Protein 1WU2 (pdb70)

Nearest PDB structures (foldseek):
  1wu2-assembly1_A  TM=1.003E+00  e=1.053E-83  Pyrococcus horikoshii
  1wu2-assembly1_B  TM=9.122E-01  e=2.404E-72  Pyrococcus horikoshii
  6etd-assembly1_A-2  TM=7.609E-01  e=7.706E-34  Arabidopsis thaliana
  4tk1-assembly1_B  TM=7.282E-01  e=9.769E-34  Rattus norvegicus
  8bve-assembly1_B  TM=5.940E-01  e=7.060E-31  Corynebacterium glutamicum ATCC 13032

Solvent-accessible surface area: 34703 Å² total

Organism: Pyrococcus horikoshii (strain ATCC 700860 / DSM 12428 / JCM 9974 / NBRC 100139 / OT-3) (NCBI:txid70601)

Sequence (750 aa):
KLVPYREALKLLLDDINEIEDTEKVPLREAVGRVLAEDIVTEFDIPPFDRAAVDGYAIRAEDTFQAREYNPIELTVIEEVPAGNVAKEEVTTGKAIKVLTGTRIPKGANAVIQEVKREGDKIYVLRPVAPGQNIAFTGEDVKKGEVVLRKGTILRPQDVALKALGIKKVPVKVKPKVGIIITGSELIEEPSEEGFKEGKIVETNSILQGLVEKFFGEPILYGVLPDDESIIKETLEKAKNECDIVLITDYAHKFVNLLFHGTTIKPGRPFGYGEKVFISGYPVSVFAQFNLFVKHALAKVGAQNYEVKVKAILQDDIPSQLGRYEFIKIYYENGIARVIKKKGSGILSSLLASNAYLEIPEDSEGYRRGEEVWITLYKLVPYREALKLLLDDINEIEDTEKVPLREAVGRVLAEDIVTEFDIPPFDRAAVDGYAIRAEDTFQAREYNPIELTVIEEVPAGNVAKEEVTTGKAIKVLTGTRIPKGANAVIQEVKREGDKIYVLRPVAPGQNIAFTGEDVKKGEVVLRKGTILRPQDVALKALGIKKVPVKVKPKVGIIITGSELIEEPSEEGFKEGKIVETNSILQGLVEKFFGEPILYGVLPDDESIIKETLEKAKNECDIVLITGFVNLLFHGTTIKPGRPFGYGEKVFISGYPVSVFAQFNLFVKHALAKVGAQNYEVKVKAILQDDIPSQLGRYEFIKIYYENGIARVIKKKGSGILSSLLASNAYLEIPEDSEGYRRGEEVWITLY

Structure (mmCIF, N/CA/C/O backbone):
data_1WU2
#
_entry.id   1WU2
#
_cell.length_a   173.149
_cell.length_b   65.912
_cell.length_c   76.684
_cell.angle_alpha   90.00
_cell.angle_beta   102.17
_cell.angle_gamma   90.00
#
_symmetry.space_group_name_H-M   'C 1 2 1'
#
loop_
_entity.id
_entity.type
_entity.pdbx_description
1 polymer 'molybdopterin biosynthesis moeA protein'
2 water water
#
loop_
_atom_site.group_PDB
_atom_site.id
_atom_site.type_symbol
_atom_site.label_atom_id
_atom_site.label_alt_id
_atom_site.label_comp_id
_atom_site.label_asym_id
_atom_site.label_entity_id
_atom_site.label_seq_id
_atom_site.pdbx_PDB_ins_code
_atom_site.Cartn_x
_atom_site.Cartn_y
_atom_site.Cartn_z
_atom_site.occupancy
_atom_site.B_iso_or_equiv
_atom_site.auth_seq_id
_atom_site.auth_comp_id
_atom_site.auth_asym_id
_atom_site.auth_atom_id
_atom_site.pdbx_PDB_model_num
ATOM 1 N N . LYS A 1 6 ? 44.855 8.513 51.992 1.00 38.94 6 LYS A N 1
ATOM 2 C CA . LYS A 1 6 ? 43.655 9.251 52.464 1.00 39.09 6 LYS A CA 1
ATOM 3 C C . LYS A 1 6 ? 44.059 10.370 53.423 1.00 38.70 6 LYS A C 1
ATOM 4 O O . LYS A 1 6 ? 44.710 10.121 54.439 1.00 38.72 6 LYS A O 1
ATOM 10 N N . LEU A 1 7 ? 43.675 11.602 53.090 1.00 38.16 7 LEU A N 1
ATOM 11 C CA . LEU A 1 7 ? 43.927 12.748 53.959 1.00 37.68 7 LEU A CA 1
ATOM 12 C C . LEU A 1 7 ? 43.071 12.605 55.210 1.00 37.15 7 LEU A C 1
ATOM 13 O O . LEU A 1 7 ? 41.863 12.403 55.114 1.00 37.17 7 LEU A O 1
ATOM 18 N N . VAL A 1 8 ? 43.692 12.702 56.382 1.00 36.51 8 VAL A N 1
ATOM 19 C CA . VAL A 1 8 ? 42.945 12.574 57.633 1.00 36.13 8 VAL A CA 1
ATOM 20 C C . VAL A 1 8 ? 42.338 13.947 57.980 1.00 35.60 8 VAL A C 1
ATOM 21 O O . VAL A 1 8 ? 43.025 14.968 57.884 1.00 35.70 8 VAL A O 1
ATOM 25 N N . PRO A 1 9 ? 41.056 13.983 58.354 1.00 34.81 9 PRO A N 1
ATOM 26 C CA . PRO A 1 9 ? 40.398 15.249 58.704 1.00 34.29 9 PRO A CA 1
ATOM 27 C C . PRO A 1 9 ? 41.160 16.023 59.775 1.00 33.66 9 PRO A C 1
ATOM 28 O O . PRO A 1 9 ? 41.867 15.418 60.575 1.00 33.54 9 PRO A O 1
ATOM 32 N N . TYR A 1 10 ? 41.014 17.344 59.778 1.00 32.99 10 TYR A N 1
ATOM 33 C CA . TYR A 1 10 ? 41.734 18.199 60.713 1.00 32.41 10 TYR A CA 1
ATOM 34 C C . TYR A 1 10 ? 41.447 17.867 62.176 1.00 32.47 10 TYR A C 1
ATOM 35 O O . TYR A 1 10 ? 42.373 17.800 62.977 1.00 32.24 10 TYR A O 1
ATOM 44 N N . ARG A 1 11 ? 40.176 17.672 62.520 1.00 32.52 11 ARG A N 1
ATOM 45 C CA . ARG A 1 11 ? 39.788 17.451 63.915 1.00 32.81 11 ARG A CA 1
ATOM 46 C C . ARG A 1 11 ? 40.300 16.115 64.452 1.00 32.62 11 ARG A C 1
ATOM 47 O O . ARG A 1 11 ? 40.637 16.014 65.627 1.00 32.40 11 ARG A O 1
ATOM 55 N N . GLU A 1 12 ? 40.364 15.101 63.591 1.00 32.70 12 GLU A N 1
ATOM 56 C CA . GLU A 1 12 ? 40.965 13.819 63.962 1.00 32.71 12 GLU A CA 1
ATOM 57 C C . GLU A 1 12 ? 42.479 13.953 64.125 1.00 32.34 12 GLU A C 1
ATOM 58 O O . GLU A 1 12 ? 43.060 13.348 65.023 1.00 32.26 12 GLU A O 1
ATOM 64 N N . ALA A 1 13 ? 43.105 14.735 63.248 1.00 31.98 13 ALA A N 1
ATOM 65 C CA . ALA A 1 13 ? 44.553 14.937 63.272 1.00 31.88 13 ALA A CA 1
ATOM 66 C C . ALA A 1 13 ? 44.981 15.736 64.495 1.00 31.65 13 ALA A C 1
ATOM 67 O O . ALA A 1 13 ? 46.042 15.490 65.058 1.00 31.61 13 ALA A O 1
ATOM 69 N N . LEU A 1 14 ? 44.151 16.695 64.893 1.00 31.42 14 LEU A N 1
ATOM 70 C CA . LEU A 1 14 ? 44.458 17.561 66.021 1.00 31.27 14 LEU A CA 1
ATOM 71 C C . LEU A 1 14 ? 44.330 16.778 67.318 1.00 31.13 14 LEU A C 1
ATOM 72 O O . LEU A 1 14 ? 45.087 17.006 68.252 1.00 30.88 14 LEU A O 1
ATOM 77 N N . LYS A 1 15 ? 43.376 15.852 67.365 1.00 31.04 15 LYS A N 1
ATOM 78 C CA . LYS A 1 15 ? 43.179 15.009 68.542 1.00 31.16 15 LYS A CA 1
ATOM 79 C C . LYS A 1 15 ? 44.308 13.985 68.695 1.00 30.82 15 LYS A C 1
ATOM 80 O O . LYS A 1 15 ? 44.787 13.751 69.801 1.00 30.73 15 LYS A O 1
ATOM 86 N N . LEU A 1 16 ? 44.719 13.375 67.587 1.00 30.43 16 LEU A N 1
ATOM 87 C CA . LEU A 1 16 ? 45.790 12.382 67.607 1.00 30.21 16 LEU A CA 1
ATOM 88 C C . LEU A 1 16 ? 47.080 13.032 68.089 1.00 29.99 16 LEU A C 1
ATOM 89 O O . LEU A 1 16 ? 47.793 12.472 68.920 1.00 29.93 16 LEU A O 1
ATOM 94 N N . LEU A 1 17 ? 47.347 14.228 67.570 1.00 29.75 17 LEU A N 1
ATOM 95 C CA . LEU A 1 17 ? 48.525 15.013 67.919 1.00 29.76 17 LEU A CA 1
ATOM 96 C C . LEU A 1 17 ? 48.533 15.452 69.383 1.00 29.81 17 LEU A C 1
ATOM 97 O O . LEU A 1 17 ? 49.524 15.264 70.082 1.00 29.82 17 LEU A O 1
ATOM 102 N N . LEU A 1 18 ? 47.430 16.037 69.840 1.00 29.92 18 LEU A N 1
ATOM 103 C CA . LEU A 1 18 ? 47.360 16.622 71.185 1.00 30.07 18 LEU A CA 1
ATOM 104 C C . LEU A 1 18 ? 47.276 15.571 72.294 1.00 30.28 18 LEU A C 1
ATOM 105 O O . LEU A 1 18 ? 47.754 15.807 73.400 1.00 30.22 18 LEU A O 1
ATOM 110 N N . ASP A 1 19 ? 46.666 14.423 72.001 1.00 30.63 19 ASP A N 1
ATOM 111 C CA . ASP A 1 19 ? 46.652 13.290 72.927 1.00 31.03 19 ASP A CA 1
ATOM 112 C C . ASP A 1 19 ? 48.073 12.764 73.170 1.00 31.35 19 ASP A C 1
ATOM 113 O O . ASP A 1 19 ? 48.363 12.230 74.238 1.00 31.45 19 ASP A O 1
ATOM 118 N N . ASP A 1 20 ? 48.943 12.911 72.173 1.00 31.76 20 ASP A N 1
ATOM 119 C CA . ASP A 1 20 ? 50.352 12.526 72.289 1.00 32.26 20 ASP A CA 1
ATOM 120 C C . ASP A 1 20 ? 51.177 13.512 73.130 1.00 32.73 20 ASP A C 1
ATOM 121 O O . ASP A 1 20 ? 52.239 13.155 73.640 1.00 32.58 20 ASP A O 1
ATOM 126 N N . ILE A 1 21 ? 50.686 14.744 73.261 1.00 33.31 21 ILE A N 1
ATOM 127 C CA . ILE A 1 21 ? 51.391 15.817 73.965 1.00 33.85 21 ILE A CA 1
ATOM 128 C C . ILE A 1 21 ? 50.904 15.943 75.411 1.00 34.27 21 ILE A C 1
ATOM 129 O O . ILE A 1 21 ? 49.702 16.046 75.664 1.00 34.38 21 ILE A O 1
ATOM 134 N N . ASN A 1 22 ? 51.846 15.944 76.352 1.00 34.80 22 ASN A N 1
ATOM 135 C CA . ASN A 1 22 ? 51.532 16.088 77.773 1.00 35.20 22 ASN A CA 1
ATOM 136 C C . ASN A 1 22 ? 51.931 17.460 78.308 1.00 35.48 22 ASN A C 1
ATOM 137 O O . ASN A 1 22 ? 52.813 18.121 77.756 1.00 35.24 22 ASN A O 1
ATOM 142 N N . GLU A 1 23 ? 51.269 17.879 79.386 1.00 35.96 23 GLU A N 1
ATOM 143 C CA . GLU A 1 23 ? 51.648 19.092 80.098 1.00 36.36 23 GLU A CA 1
ATOM 144 C C . GLU A 1 23 ? 53.004 18.873 80.764 1.00 36.74 23 GLU A C 1
ATOM 145 O O . GLU A 1 23 ? 53.173 17.928 81.531 1.00 36.68 23 GLU A O 1
ATOM 151 N N . ILE A 1 24 ? 53.973 19.723 80.435 1.00 37.25 24 ILE A N 1
ATOM 152 C CA . ILE A 1 24 ? 55.270 19.727 81.111 1.00 37.77 24 ILE A CA 1
ATOM 153 C C . ILE A 1 24 ? 55.076 19.922 82.620 1.00 38.00 24 ILE A C 1
ATOM 154 O O . ILE A 1 24 ? 54.269 20.747 83.048 1.00 37.95 24 ILE A O 1
ATOM 159 N N . GLU A 1 25 ? 55.822 19.155 83.412 1.00 38.45 25 GLU A N 1
ATOM 160 C CA . GLU A 1 25 ? 55.695 19.175 84.873 1.00 38.79 25 GLU A CA 1
ATOM 161 C C . GLU A 1 25 ? 56.538 20.288 85.483 1.00 38.62 25 GLU A C 1
ATOM 162 O O . GLU A 1 25 ? 56.123 20.925 86.450 1.00 38.79 25 GLU A O 1
ATOM 168 N N . ASP A 1 26 ? 57.724 20.503 84.919 1.00 38.52 26 ASP A N 1
ATOM 169 C CA . ASP A 1 26 ? 58.731 21.382 85.514 1.00 38.53 26 ASP A CA 1
ATOM 170 C C . ASP A 1 26 ? 58.251 22.824 85.658 1.00 38.27 26 ASP A C 1
ATOM 171 O O . ASP A 1 26 ? 57.625 23.369 84.751 1.00 38.35 26 ASP A O 1
ATOM 176 N N . THR A 1 27 ? 58.551 23.427 86.808 1.00 37.94 27 THR A N 1
ATOM 177 C CA . THR A 1 27 ? 58.282 24.843 87.054 1.00 37.60 27 THR A CA 1
ATOM 178 C C . THR A 1 27 ? 59.544 25.560 87.537 1.00 37.21 27 THR A C 1
ATOM 179 O O . THR A 1 27 ? 60.544 24.927 87.865 1.00 37.16 27 THR A O 1
ATOM 183 N N . GLU A 1 28 ? 59.476 26.889 87.575 1.00 36.84 28 GLU A N 1
ATOM 184 C CA . GLU A 1 28 ? 60.552 27.727 88.104 1.00 36.59 28 GLU A CA 1
ATOM 185 C C . GLU A 1 28 ? 60.014 29.063 88.620 1.00 36.29 28 GLU A C 1
ATOM 186 O O . GLU A 1 28 ? 58.986 29.553 88.156 1.00 36.18 28 GLU A O 1
ATOM 192 N N . LYS A 1 29 ? 60.725 29.651 89.575 1.00 35.96 29 LYS A N 1
ATOM 193 C CA . LYS A 1 29 ? 60.325 30.922 90.165 1.00 35.77 29 LYS A CA 1
ATOM 194 C C . LYS A 1 29 ? 61.024 32.055 89.420 1.00 35.46 29 LYS A C 1
ATOM 195 O O . LYS A 1 29 ? 62.254 32.117 89.387 1.00 35.50 29 LYS A O 1
ATOM 201 N N . VAL A 1 30 ? 60.235 32.936 88.810 1.00 35.09 30 VAL A N 1
ATOM 202 C CA . VAL A 1 30 ? 60.769 34.099 88.100 1.00 34.88 30 VAL A CA 1
ATOM 203 C C . VAL A 1 30 ? 60.347 35.378 88.817 1.00 34.85 30 VAL A C 1
ATOM 204 O O . VAL A 1 30 ? 59.260 35.431 89.388 1.00 34.54 30 VAL A O 1
ATOM 208 N N . PRO A 1 31 ? 61.196 36.407 88.790 1.00 34.88 31 PRO A N 1
ATOM 209 C CA . PRO A 1 31 ? 60.882 37.671 89.466 1.00 34.93 31 PRO A CA 1
ATOM 210 C C . PRO A 1 31 ? 59.743 38.420 88.780 1.00 34.94 31 PRO A C 1
ATOM 211 O O . PRO A 1 31 ? 59.514 38.214 87.591 1.00 34.97 31 PRO A O 1
ATOM 215 N N . LEU A 1 32 ? 59.045 39.262 89.538 1.00 34.98 32 LEU A N 1
ATOM 216 C CA . LEU A 1 32 ? 57.918 40.050 89.030 1.00 35.15 32 LEU A CA 1
ATOM 217 C C . LEU A 1 32 ? 58.261 40.855 87.775 1.00 35.23 32 LEU A C 1
ATOM 218 O O . LEU A 1 32 ? 57.441 40.969 86.867 1.00 35.15 32 LEU A O 1
ATOM 223 N N . ARG A 1 33 ? 59.473 41.400 87.733 1.00 35.47 33 ARG A N 1
ATOM 224 C CA . ARG A 1 33 ? 59.928 42.223 86.611 1.00 35.76 33 ARG A CA 1
ATOM 225 C C . ARG A 1 33 ? 59.977 41.462 85.278 1.00 35.29 33 ARG A C 1
ATOM 226 O O . ARG A 1 33 ? 59.856 42.068 84.216 1.00 35.34 33 ARG A O 1
ATOM 234 N N . GLU A 1 34 ? 60.165 40.145 85.341 1.00 34.71 34 GLU A N 1
ATOM 235 C CA . GLU A 1 34 ? 60.236 39.294 84.152 1.00 34.31 34 GLU A CA 1
ATOM 236 C C . GLU A 1 34 ? 59.053 38.311 84.043 1.00 33.54 34 GLU A C 1
ATOM 237 O O . GLU A 1 34 ? 59.142 37.303 83.342 1.00 33.51 34 GLU A O 1
ATOM 243 N N . ALA A 1 35 ? 57.945 38.622 84.712 1.00 32.67 35 ALA A N 1
ATOM 244 C CA . ALA A 1 35 ? 56.814 37.694 84.833 1.00 32.04 35 ALA A CA 1
ATOM 245 C C . ALA A 1 35 ? 55.750 37.842 83.741 1.00 31.35 35 ALA A C 1
ATOM 246 O O . ALA A 1 35 ? 54.975 36.919 83.522 1.00 31.07 35 ALA A O 1
ATOM 248 N N . VAL A 1 36 ? 55.702 38.991 83.070 1.00 30.76 36 VAL A N 1
ATOM 249 C CA . VAL A 1 36 ? 54.671 39.246 82.058 1.00 30.37 36 VAL A CA 1
ATOM 250 C C . VAL A 1 36 ? 54.836 38.309 80.852 1.00 30.08 36 VAL A C 1
ATOM 251 O O . VAL A 1 36 ? 55.931 38.176 80.309 1.00 29.93 36 VAL A O 1
ATOM 255 N N . GLY A 1 37 ? 53.741 37.664 80.449 1.00 29.71 37 GLY A N 1
ATOM 256 C CA . GLY A 1 37 ? 53.744 36.732 79.330 1.00 29.45 37 GLY A CA 1
ATOM 257 C C . GLY A 1 37 ? 53.957 35.285 79.744 1.00 29.31 37 GLY A C 1
ATOM 258 O O . GLY A 1 37 ? 53.806 34.372 78.932 1.00 29.24 37 GLY A O 1
ATOM 259 N N . ARG A 1 38 ? 54.304 35.072 81.010 1.00 29.11 38 ARG A N 1
ATOM 260 C CA . ARG A 1 38 ? 54.543 33.734 81.539 1.00 29.10 38 ARG A CA 1
ATOM 261 C C . ARG A 1 38 ? 53.252 33.078 82.012 1.00 28.94 38 ARG A C 1
ATOM 262 O O . ARG A 1 38 ? 52.257 33.750 82.271 1.00 28.74 38 ARG A O 1
ATOM 270 N N . VAL A 1 39 ? 53.291 31.757 82.134 1.00 28.93 39 VAL A N 1
ATOM 271 C CA . VAL A 1 39 ? 52.116 30.963 82.470 1.00 28.88 39 VAL A CA 1
ATOM 272 C C . VAL A 1 39 ? 52.238 30.403 83.878 1.00 28.88 39 VAL A C 1
ATOM 273 O O . VAL A 1 39 ? 53.174 29.669 84.171 1.00 28.76 39 VAL A O 1
ATOM 277 N N . LEU A 1 40 ? 51.279 30.742 84.735 1.00 29.04 40 LEU A N 1
ATOM 278 C CA . LEU A 1 40 ? 51.263 30.273 86.118 1.00 29.25 40 LEU A CA 1
ATOM 279 C C . LEU A 1 40 ? 51.211 28.751 86.214 1.00 29.29 40 LEU A C 1
ATOM 280 O O . LEU A 1 40 ? 50.373 28.110 85.579 1.00 29.11 40 LEU A O 1
ATOM 285 N N . ALA A 1 41 ? 52.106 28.190 87.026 1.00 29.38 41 ALA A N 1
ATOM 286 C CA . ALA A 1 41 ? 52.182 26.746 87.241 1.00 29.54 41 ALA A CA 1
ATOM 287 C C . ALA A 1 41 ? 51.053 26.232 88.128 1.00 29.66 41 ALA A C 1
ATOM 288 O O . ALA A 1 41 ? 50.681 25.061 88.043 1.00 29.72 41 ALA A O 1
ATOM 290 N N . GLU A 1 42 ? 50.527 27.103 88.985 1.00 29.78 42 GLU A N 1
ATOM 291 C CA . GLU A 1 42 ? 49.496 26.720 89.949 1.00 29.91 42 GLU A CA 1
ATOM 292 C C . GLU A 1 42 ? 48.588 27.891 90.328 1.00 29.44 42 GLU A C 1
ATOM 293 O O . GLU A 1 42 ? 48.862 29.042 89.988 1.00 29.47 42 GLU A O 1
ATOM 299 N N . ASP A 1 43 ? 47.504 27.579 91.033 1.00 28.98 43 ASP A N 1
ATOM 300 C CA . ASP A 1 43 ? 46.663 28.594 91.660 1.00 28.71 43 ASP A CA 1
ATOM 301 C C . ASP A 1 43 ? 47.495 29.409 92.655 1.00 28.68 43 ASP A C 1
ATOM 302 O O . ASP A 1 43 ? 48.355 28.864 93.351 1.00 28.85 43 ASP A O 1
ATOM 307 N N . ILE A 1 44 ? 47.232 30.712 92.709 1.00 28.59 44 ILE A N 1
ATOM 308 C CA . ILE A 1 44 ? 47.844 31.613 93.678 1.00 28.28 44 ILE A CA 1
ATOM 309 C C . ILE A 1 44 ? 46.782 31.933 94.720 1.00 28.30 44 ILE A C 1
ATOM 310 O O . ILE A 1 44 ? 45.743 32.501 94.396 1.00 28.15 44 ILE A O 1
ATOM 315 N N . VAL A 1 45 ? 47.040 31.541 95.963 1.00 28.30 45 VAL A N 1
ATOM 316 C CA . VAL A 1 45 ? 46.128 31.792 97.072 1.00 28.24 45 VAL A CA 1
ATOM 317 C C . VAL A 1 45 ? 46.734 32.851 97.984 1.00 28.15 45 VAL A C 1
ATOM 318 O O . VAL A 1 45 ? 47.879 32.726 98.413 1.00 28.13 45 VAL A O 1
ATOM 322 N N . THR A 1 46 ? 45.963 33.893 98.265 1.00 28.15 46 THR A N 1
ATOM 323 C CA . THR A 1 46 ? 46.383 34.948 99.181 1.00 28.17 46 THR A CA 1
ATOM 324 C C . THR A 1 46 ? 46.370 34.476 100.637 1.00 28.49 46 THR A C 1
ATOM 325 O O . THR A 1 46 ? 45.482 33.731 101.044 1.00 28.62 46 THR A O 1
ATOM 329 N N . GLU A 1 47 ? 47.369 34.905 101.407 1.00 28.67 47 GLU A N 1
ATOM 330 C CA . GLU A 1 47 ? 47.417 34.654 102.847 1.00 28.84 47 GLU A CA 1
ATOM 331 C C . GLU A 1 47 ? 47.031 35.921 103.627 1.00 28.82 47 GLU A C 1
ATOM 332 O O . GLU A 1 47 ? 47.086 35.939 104.857 1.00 28.94 47 GLU A O 1
ATOM 338 N N . PHE A 1 48 ? 46.640 36.968 102.903 1.00 28.83 48 PHE A N 1
ATOM 339 C CA . PHE A 1 48 ? 46.226 38.237 103.495 1.00 28.78 48 PHE A CA 1
ATOM 340 C C . PHE A 1 48 ? 44.848 38.675 102.989 1.00 28.84 48 PHE A C 1
ATOM 341 O O . PHE A 1 48 ? 44.513 38.470 101.822 1.00 28.81 48 PHE A O 1
ATOM 349 N N . ASP A 1 49 ? 44.057 39.265 103.886 1.00 28.93 49 ASP A N 1
ATOM 350 C CA . ASP A 1 49 ? 42.857 40.011 103.521 1.00 28.95 49 ASP A CA 1
ATOM 351 C C . ASP A 1 49 ? 43.266 41.400 103.032 1.00 28.96 49 ASP A C 1
ATOM 352 O O . ASP A 1 49 ? 44.097 42.060 103.660 1.00 28.89 49 ASP A O 1
ATOM 357 N N . ILE A 1 50 ? 42.682 41.838 101.921 1.00 28.94 50 ILE A N 1
ATOM 358 C CA . ILE A 1 50 ? 42.857 43.200 101.422 1.00 28.96 50 ILE A CA 1
ATOM 359 C C . ILE A 1 50 ? 41.469 43.817 101.209 1.00 29.05 50 ILE A C 1
ATOM 360 O O . ILE A 1 50 ? 40.702 43.315 100.392 1.00 28.79 50 ILE A O 1
ATOM 365 N N . PRO A 1 51 ? 41.118 44.870 101.951 1.00 29.12 51 PRO A N 1
ATOM 366 C CA . PRO A 1 51 ? 41.934 45.413 103.045 1.00 29.07 51 PRO A CA 1
ATOM 367 C C . PRO A 1 51 ? 41.927 44.461 104.242 1.00 29.07 51 PRO A C 1
ATOM 368 O O . PRO A 1 51 ? 41.041 43.611 104.318 1.00 29.14 51 PRO A O 1
ATOM 372 N N . PRO A 1 52 ? 42.882 44.589 105.158 1.00 29.03 52 PRO A N 1
ATOM 373 C CA . PRO A 1 52 ? 42.974 43.655 106.289 1.00 29.03 52 PRO A CA 1
ATOM 374 C C . PRO A 1 52 ? 41.888 43.836 107.363 1.00 29.16 52 PRO A C 1
ATOM 375 O O . PRO A 1 52 ? 41.713 42.928 108.180 1.00 29.26 52 PRO A O 1
ATOM 379 N N . PHE A 1 53 ? 41.186 44.972 107.369 1.00 29.17 53 PHE A N 1
ATOM 380 C CA . PHE A 1 53 ? 40.089 45.204 108.318 1.00 29.25 53 PHE A CA 1
ATOM 381 C C . PHE A 1 53 ? 38.944 46.034 107.721 1.00 29.70 53 PHE A C 1
ATOM 382 O O . PHE A 1 53 ? 39.067 46.587 106.629 1.00 29.50 53 PHE A O 1
ATOM 390 N N . ASP A 1 54 ? 37.823 46.089 108.442 1.00 30.41 54 ASP A N 1
ATOM 391 C CA . ASP A 1 54 ? 36.670 46.900 108.041 1.00 31.01 54 ASP A CA 1
ATOM 392 C C . ASP A 1 54 ? 37.049 48.373 108.151 1.00 31.56 54 ASP A C 1
ATOM 393 O O . ASP A 1 54 ? 37.477 48.816 109.209 1.00 31.40 54 ASP A O 1
ATOM 398 N N . ARG A 1 55 ? 36.880 49.122 107.062 1.00 32.33 55 ARG A N 1
ATOM 399 C CA . ARG A 1 55 ? 37.276 50.528 106.997 1.00 32.93 55 ARG A CA 1
ATOM 400 C C . ARG A 1 55 ? 36.088 51.428 106.705 1.00 33.25 55 ARG A C 1
ATOM 401 O O . ARG A 1 55 ? 35.144 51.023 106.035 1.00 33.27 55 ARG A O 1
ATOM 409 N N . ALA A 1 56 ? 36.153 52.662 107.188 1.00 33.68 56 ALA A N 1
ATOM 410 C CA . ALA A 1 56 ? 35.207 53.687 106.776 1.00 34.10 56 ALA A CA 1
ATOM 411 C C . ALA A 1 56 ? 35.587 54.123 105.361 1.00 34.44 56 ALA A C 1
ATOM 412 O O . ALA A 1 56 ? 36.736 54.461 105.107 1.00 34.40 56 ALA A O 1
ATOM 414 N N . ALA A 1 57 ? 34.624 54.095 104.446 1.00 34.90 57 ALA A N 1
ATOM 415 C CA . ALA A 1 57 ? 34.845 54.506 103.058 1.00 35.26 57 ALA A CA 1
ATOM 416 C C . ALA A 1 57 ? 34.678 56.014 102.887 1.00 35.58 57 ALA A C 1
ATOM 417 O O . ALA A 1 57 ? 34.924 56.551 101.810 1.00 35.64 57 ALA A O 1
ATOM 419 N N . VAL A 1 58 ? 34.258 56.685 103.956 1.00 36.05 58 VAL A N 1
ATOM 420 C CA . VAL A 1 58 ? 33.983 58.114 103.931 1.00 36.41 58 VAL A CA 1
ATOM 421 C C . VAL A 1 58 ? 34.228 58.737 105.314 1.00 36.61 58 VAL A C 1
ATOM 422 O O . VAL A 1 58 ? 34.193 58.041 106.331 1.00 36.56 58 VAL A O 1
ATOM 426 N N . ASP A 1 59 ? 34.487 60.042 105.345 1.00 36.99 59 ASP A N 1
ATOM 427 C CA . ASP A 1 59 ? 34.547 60.784 106.604 1.00 37.40 59 ASP A CA 1
ATOM 428 C C . ASP A 1 59 ? 33.124 60.904 107.116 1.00 37.67 59 ASP A C 1
ATOM 429 O O . ASP A 1 59 ? 32.288 61.519 106.457 1.00 37.71 59 ASP A O 1
ATOM 434 N N . GLY A 1 60 ? 32.837 60.311 108.271 1.00 38.03 60 GLY A N 1
ATOM 435 C CA . GLY A 1 60 ? 31.485 60.330 108.799 1.00 38.37 60 GLY A CA 1
ATOM 436 C C . GLY A 1 60 ? 31.353 59.936 110.256 1.00 38.62 60 GLY A C 1
ATOM 437 O O . GLY A 1 60 ? 32.245 60.199 111.049 1.00 38.60 60 GLY A O 1
ATOM 438 N N . TYR A 1 61 ? 30.222 59.321 110.597 1.00 38.92 61 TYR A N 1
ATOM 439 C CA . TYR A 1 61 ? 29.943 58.865 111.954 1.00 39.33 61 TYR A CA 1
ATOM 440 C C . TYR A 1 61 ? 29.569 57.384 111.939 1.00 39.70 61 TYR A C 1
ATOM 441 O O . TYR A 1 61 ? 28.618 56.986 111.270 1.00 39.44 61 TYR A O 1
ATOM 450 N N . ALA A 1 62 ? 30.324 56.574 112.675 1.00 40.28 62 ALA A N 1
ATOM 451 C CA . ALA A 1 62 ? 30.040 55.152 112.799 1.00 40.78 62 ALA A CA 1
ATOM 452 C C . ALA A 1 62 ? 28.841 54.938 113.724 1.00 41.38 62 ALA A C 1
ATOM 453 O O . ALA A 1 62 ? 28.923 55.185 114.924 1.00 41.38 62 ALA A O 1
ATOM 455 N N . ILE A 1 63 ? 27.727 54.489 113.151 1.00 42.26 63 ILE A N 1
ATOM 456 C CA . ILE A 1 63 ? 26.480 54.311 113.889 1.00 43.05 63 ILE A CA 1
ATOM 457 C C . ILE A 1 63 ? 26.005 52.867 113.811 1.00 44.28 63 ILE A C 1
ATOM 458 O O . ILE A 1 63 ? 26.683 52.009 113.247 1.00 44.13 63 ILE A O 1
ATOM 463 N N . ARG A 1 64 ? 24.838 52.612 114.394 1.00 45.93 64 ARG A N 1
ATOM 464 C CA . ARG A 1 64 ? 24.117 51.369 114.175 1.00 47.34 64 ARG A CA 1
ATOM 465 C C . ARG A 1 64 ? 23.094 51.644 113.086 1.00 48.72 64 ARG A C 1
ATOM 466 O O . ARG A 1 64 ? 22.306 52.582 113.200 1.00 49.03 64 ARG A O 1
ATOM 474 N N . ALA A 1 65 ? 23.121 50.846 112.023 1.00 50.58 65 ALA A N 1
ATOM 475 C CA . ALA A 1 65 ? 22.121 50.936 110.963 1.00 52.07 65 ALA A CA 1
ATOM 476 C C . ALA A 1 65 ? 20.721 50.725 111.536 1.00 53.47 65 ALA A C 1
ATOM 477 O O . ALA A 1 65 ? 19.771 51.388 111.129 1.00 53.72 65 ALA A O 1
ATOM 479 N N . GLU A 1 66 ? 20.620 49.814 112.503 1.00 55.12 66 GLU A N 1
ATOM 480 C CA . GLU A 1 66 ? 19.349 49.448 113.132 1.00 56.22 66 GLU A CA 1
ATOM 481 C C . GLU A 1 66 ? 18.649 50.639 113.797 1.00 56.69 66 GLU A C 1
ATOM 482 O O . GLU A 1 66 ? 17.422 50.697 113.836 1.00 56.82 66 GLU A O 1
ATOM 488 N N . ASP A 1 67 ? 19.438 51.582 114.311 1.00 57.22 67 ASP A N 1
ATOM 489 C CA . ASP A 1 67 ? 18.915 52.739 115.041 1.00 57.64 67 ASP A CA 1
ATOM 490 C C . ASP A 1 67 ? 18.178 53.772 114.186 1.00 57.80 67 ASP A C 1
ATOM 491 O O . ASP A 1 67 ? 17.545 54.676 114.729 1.00 57.89 67 ASP A O 1
ATOM 496 N N . THR A 1 68 ? 18.264 53.650 112.863 1.00 57.92 68 THR A N 1
ATOM 497 C CA . THR A 1 68 ? 17.735 54.667 111.955 1.00 58.02 68 THR A CA 1
ATOM 498 C C . THR A 1 68 ? 16.675 54.124 110.992 1.00 58.19 68 THR A C 1
ATOM 499 O O . THR A 1 68 ? 16.330 54.789 110.018 1.00 58.16 68 THR A O 1
ATOM 503 N N . PHE A 1 69 ? 16.153 52.929 111.262 1.00 58.48 69 PHE A N 1
ATOM 504 C CA . PHE A 1 69 ? 15.172 52.305 110.370 1.00 58.76 69 PHE A CA 1
ATOM 505 C C . PHE A 1 69 ? 13.842 53.067 110.336 1.00 59.10 69 PHE A C 1
ATOM 506 O O . PHE A 1 69 ? 13.131 53.029 109.331 1.00 59.13 69 PHE A O 1
ATOM 514 N N . GLN A 1 70 ? 13.520 53.759 111.426 1.00 59.52 70 GLN A N 1
ATOM 515 C CA . GLN A 1 70 ? 12.297 54.557 111.515 1.00 59.87 70 GLN A CA 1
ATOM 516 C C . GLN A 1 70 ? 12.621 56.050 111.376 1.00 60.16 70 GLN A C 1
ATOM 517 O O . GLN A 1 70 ? 12.030 56.893 112.055 1.00 60.30 70 GLN A O 1
ATOM 523 N N . ALA A 1 71 ? 13.553 56.368 110.478 1.00 60.44 71 ALA A N 1
ATOM 524 C CA . ALA A 1 71 ? 13.999 57.742 110.266 1.00 60.68 71 ALA A CA 1
ATOM 525 C C . ALA A 1 71 ? 13.339 58.326 109.025 1.00 60.90 71 ALA A C 1
ATOM 526 O O . ALA A 1 71 ? 13.335 57.703 107.964 1.00 60.86 71 ALA A O 1
ATOM 528 N N . ARG A 1 72 ? 12.769 59.518 109.177 1.00 61.22 72 ARG A N 1
ATOM 529 C CA . ARG A 1 72 ? 12.128 60.238 108.079 1.00 61.48 72 ARG A CA 1
ATOM 530 C C . ARG A 1 72 ? 12.484 61.725 108.162 1.00 61.48 72 ARG A C 1
ATOM 531 O O . ARG A 1 72 ? 13.247 62.136 109.038 1.00 61.52 72 ARG A O 1
ATOM 539 N N . GLU A 1 73 ? 11.956 62.525 107.239 1.00 61.49 73 GLU A N 1
ATOM 540 C CA . GLU A 1 73 ? 12.199 63.967 107.245 1.00 61.51 73 GLU A CA 1
ATOM 541 C C . GLU A 1 73 ? 11.588 64.625 108.487 1.00 61.34 73 GLU A C 1
ATOM 542 O O . GLU A 1 73 ? 12.175 65.549 109.053 1.00 61.36 73 GLU A O 1
ATOM 548 N N . TYR A 1 74 ? 10.423 64.136 108.911 1.00 61.12 74 TYR A N 1
ATOM 549 C CA . TYR A 1 74 ? 9.725 64.676 110.081 1.00 60.98 74 TYR A CA 1
ATOM 550 C C . TYR A 1 74 ? 9.751 63.717 111.278 1.00 60.38 74 TYR A C 1
ATOM 551 O O . TYR A 1 74 ? 8.834 63.706 112.104 1.00 60.32 74 TYR A O 1
ATOM 560 N N . ASN A 1 75 ? 10.811 62.914 111.357 1.00 59.68 75 ASN A N 1
ATOM 561 C CA . ASN A 1 75 ? 11.110 62.115 112.543 1.00 59.11 75 ASN A CA 1
ATOM 562 C C . ASN A 1 75 ? 12.623 61.886 112.643 1.00 58.48 75 ASN A C 1
ATOM 563 O O . ASN A 1 75 ? 13.109 60.781 112.385 1.00 58.37 75 ASN A O 1
ATOM 568 N N . PRO A 1 76 ? 13.369 62.932 113.000 1.00 57.73 76 PRO A N 1
ATOM 569 C CA . PRO A 1 76 ? 14.830 62.835 113.086 1.00 57.19 76 PRO A CA 1
ATOM 570 C C . PRO A 1 76 ? 15.286 62.021 114.296 1.00 56.56 76 PRO A C 1
ATOM 571 O O . PRO A 1 76 ? 14.998 62.402 115.432 1.00 56.54 76 PRO A O 1
ATOM 575 N N . ILE A 1 77 ? 15.973 60.908 114.048 1.00 55.76 77 ILE A N 1
ATOM 576 C CA . ILE A 1 77 ? 16.562 60.116 115.125 1.00 55.14 77 ILE A CA 1
ATOM 577 C C . ILE A 1 77 ? 17.812 60.841 115.616 1.00 54.41 77 ILE A C 1
ATOM 578 O O . ILE A 1 77 ? 18.680 61.201 114.819 1.00 54.34 77 ILE A O 1
ATOM 583 N N . GLU A 1 78 ? 17.891 61.058 116.926 1.00 53.51 78 GLU A N 1
ATOM 584 C CA . GLU A 1 78 ? 19.038 61.721 117.533 1.00 52.80 78 GLU A CA 1
ATOM 585 C C . GLU A 1 78 ? 20.041 60.684 118.031 1.00 52.05 78 GLU A C 1
ATOM 586 O O . GLU A 1 78 ? 19.662 59.696 118.658 1.00 52.03 78 GLU A O 1
ATOM 592 N N . LEU A 1 79 ? 21.317 60.910 117.726 1.00 51.12 79 LEU A N 1
ATOM 593 C CA . LEU A 1 79 ? 22.414 60.115 118.273 1.00 50.39 79 LEU A CA 1
ATOM 594 C C . LEU A 1 79 ? 23.388 61.035 119.008 1.00 49.66 79 LEU A C 1
ATOM 595 O O . LEU A 1 79 ? 23.388 62.245 118.794 1.00 49.61 79 LEU A O 1
ATOM 600 N N . THR A 1 80 ? 24.215 60.454 119.873 1.00 48.83 80 THR A N 1
ATOM 601 C CA . THR A 1 80 ? 25.173 61.215 120.668 1.00 48.19 80 THR A CA 1
ATOM 602 C C . THR A 1 80 ? 26.603 60.838 120.273 1.00 47.61 80 THR A C 1
ATOM 603 O O . THR A 1 80 ? 26.951 59.660 120.218 1.00 47.43 80 THR A O 1
ATOM 607 N N . VAL A 1 81 ? 27.418 61.853 119.997 1.00 46.95 81 VAL A N 1
ATOM 608 C CA . VAL A 1 81 ? 28.812 61.664 119.610 1.00 46.43 81 VAL A CA 1
ATOM 609 C C . VAL A 1 81 ? 29.694 61.579 120.860 1.00 46.07 81 VAL A C 1
ATOM 610 O O . VAL A 1 81 ? 29.972 62.593 121.508 1.00 45.96 81 VAL A O 1
ATOM 614 N N . ILE A 1 82 ? 30.122 60.358 121.185 1.00 45.54 82 ILE A N 1
ATOM 615 C CA . ILE A 1 82 ? 30.965 60.088 122.355 1.00 45.09 82 ILE A CA 1
ATOM 616 C C . ILE A 1 82 ? 32.466 60.211 122.071 1.00 44.80 82 ILE A C 1
ATOM 617 O O . ILE A 1 82 ? 33.261 60.356 123.000 1.00 44.86 82 ILE A O 1
ATOM 622 N N . GLU A 1 83 ? 32.855 60.126 120.802 1.00 44.38 83 GLU A N 1
ATOM 623 C CA . GLU A 1 83 ? 34.270 60.196 120.433 1.00 44.10 83 GLU A CA 1
ATOM 624 C C . GLU A 1 83 ? 34.495 60.707 119.012 1.00 43.96 83 GLU A C 1
ATOM 625 O O . GLU A 1 83 ? 33.649 60.547 118.135 1.00 43.90 83 GLU A O 1
ATOM 631 N N . GLU A 1 84 ? 35.651 61.331 118.812 1.00 43.84 84 GLU A N 1
ATOM 632 C CA . GLU A 1 84 ? 36.155 61.669 117.491 1.00 43.84 84 GLU A CA 1
ATOM 633 C C . GLU A 1 84 ? 37.570 61.114 117.371 1.00 43.76 84 GLU A C 1
ATOM 634 O O . GLU A 1 84 ? 38.483 61.565 118.065 1.00 43.73 84 GLU A O 1
ATOM 640 N N . VAL A 1 85 ? 37.736 60.124 116.498 1.00 43.66 85 VAL A N 1
ATOM 641 C CA . VAL A 1 85 ? 39.004 59.427 116.326 1.00 43.53 85 VAL A CA 1
ATOM 642 C C . VAL A 1 85 ? 39.920 60.275 115.444 1.00 43.76 85 VAL A C 1
ATOM 643 O O . VAL A 1 85 ? 39.569 60.556 114.298 1.00 43.69 85 VAL A O 1
ATOM 647 N N . PRO A 1 86 ? 41.082 60.690 115.960 1.00 44.06 86 PRO A N 1
ATOM 648 C CA . PRO A 1 86 ? 42.054 61.439 115.148 1.00 44.29 86 PRO A CA 1
ATOM 649 C C . PRO A 1 86 ? 42.581 60.620 113.973 1.00 44.63 86 PRO A C 1
ATOM 650 O O . PRO A 1 86 ? 42.318 59.418 113.899 1.00 44.71 86 PRO A O 1
ATOM 654 N N . ALA A 1 87 ? 43.319 61.266 113.074 1.00 45.00 87 ALA A N 1
ATOM 655 C CA . ALA A 1 87 ? 43.823 60.609 111.867 1.00 45.31 87 ALA A CA 1
ATOM 656 C C . ALA A 1 87 ? 44.796 59.469 112.194 1.00 45.61 87 ALA A C 1
ATOM 657 O O . ALA A 1 87 ? 45.708 59.635 113.005 1.00 45.69 87 ALA A O 1
ATOM 659 N N . GLY A 1 88 ? 44.581 58.311 111.567 1.00 45.90 88 GLY A N 1
ATOM 660 C CA . GLY A 1 88 ? 45.439 57.150 111.753 1.00 46.13 88 GLY A CA 1
ATOM 661 C C . GLY A 1 88 ? 45.343 56.471 113.113 1.00 46.39 88 GLY A C 1
ATOM 662 O O . GLY A 1 88 ? 46.216 55.677 113.469 1.00 46.47 88 GLY A O 1
ATOM 663 N N . ASN A 1 89 ? 44.286 56.771 113.865 1.00 46.68 89 ASN A N 1
ATOM 664 C CA . ASN A 1 89 ? 44.077 56.202 115.195 1.00 46.92 89 ASN A CA 1
ATOM 665 C C . ASN A 1 89 ? 42.957 55.165 115.158 1.00 47.12 89 ASN A C 1
ATOM 666 O O . ASN A 1 89 ? 42.332 54.953 114.118 1.00 47.08 89 ASN A O 1
ATOM 671 N N . VAL A 1 90 ? 42.725 54.521 116.300 1.00 47.45 90 VAL A N 1
ATOM 672 C CA . VAL A 1 90 ? 41.614 53.592 116.485 1.00 47.71 90 VAL A CA 1
ATOM 673 C C . VAL A 1 90 ? 40.709 54.108 117.607 1.00 47.94 90 VAL A C 1
ATOM 674 O O . VAL A 1 90 ? 41.179 54.755 118.544 1.00 47.85 90 VAL A O 1
ATOM 678 N N . ALA A 1 91 ? 39.414 53.815 117.504 1.00 48.28 91 ALA A N 1
ATOM 679 C CA . ALA A 1 91 ? 38.436 54.251 118.500 1.00 48.55 91 ALA A CA 1
ATOM 680 C C . ALA A 1 91 ? 38.647 53.553 119.842 1.00 48.79 91 ALA A C 1
ATOM 681 O O . ALA A 1 91 ? 38.728 52.326 119.909 1.00 48.96 91 ALA A O 1
ATOM 683 N N . LYS A 1 92 ? 38.730 54.347 120.904 1.00 49.07 92 LYS A N 1
ATOM 684 C CA . LYS A 1 92 ? 38.862 53.828 122.264 1.00 49.38 92 LYS A CA 1
ATOM 685 C C . LYS A 1 92 ? 37.518 53.320 122.789 1.00 49.43 92 LYS A C 1
ATOM 686 O O . LYS A 1 92 ? 37.473 52.346 123.537 1.00 49.55 92 LYS A O 1
ATOM 692 N N . GLU A 1 93 ? 36.434 53.985 122.390 1.00 49.45 93 GLU A N 1
ATOM 693 C CA . GLU A 1 93 ? 35.091 53.680 122.885 1.00 49.45 93 GLU A CA 1
ATOM 694 C C . GLU A 1 93 ? 34.317 52.785 121.918 1.00 49.20 93 GLU A C 1
ATOM 695 O O . GLU A 1 93 ? 34.631 52.720 120.728 1.00 49.11 93 GLU A O 1
ATOM 701 N N . GLU A 1 94 ? 33.313 52.089 122.451 1.00 48.96 94 GLU A N 1
ATOM 702 C CA . GLU A 1 94 ? 32.427 51.244 121.653 1.00 48.81 94 GLU A CA 1
ATOM 703 C C . GLU A 1 94 ? 31.167 52.019 121.272 1.00 48.45 94 GLU A C 1
ATOM 704 O O . GLU A 1 94 ? 30.896 53.089 121.818 1.00 48.44 94 GLU A O 1
ATOM 710 N N . VAL A 1 95 ? 30.395 51.458 120.345 1.00 47.95 95 VAL A N 1
ATOM 711 C CA . VAL A 1 95 ? 29.153 52.068 119.879 1.00 47.54 95 VAL A CA 1
ATOM 712 C C . VAL A 1 95 ? 27.982 51.230 120.373 1.00 47.11 95 VAL A C 1
ATOM 713 O O . VAL A 1 95 ? 27.877 50.050 120.045 1.00 47.10 95 VAL A O 1
ATOM 717 N N . THR A 1 96 ? 27.116 51.849 121.172 1.00 46.62 96 THR A N 1
ATOM 718 C CA . THR A 1 96 ? 25.901 51.206 121.672 1.00 46.16 96 THR A CA 1
ATOM 719 C C . THR A 1 96 ? 24.690 51.914 121.061 1.00 45.71 96 THR A C 1
ATOM 720 O O . THR A 1 96 ? 24.851 52.772 120.193 1.00 45.67 96 THR A O 1
ATOM 724 N N . THR A 1 97 ? 23.485 51.550 121.497 1.00 45.15 97 THR A N 1
ATOM 725 C CA . THR A 1 97 ? 22.256 52.141 120.963 1.00 44.64 97 THR A CA 1
ATOM 726 C C . THR A 1 97 ? 22.190 53.644 121.234 1.00 44.07 97 THR A C 1
ATOM 727 O O . THR A 1 97 ? 22.436 54.093 122.353 1.00 44.20 97 THR A O 1
ATOM 731 N N . GLY A 1 98 ? 21.856 54.407 120.197 1.00 43.41 98 GLY A N 1
ATOM 732 C CA . GLY A 1 98 ? 21.738 55.851 120.283 1.00 42.86 98 GLY A CA 1
ATOM 733 C C . GLY A 1 98 ? 23.062 56.591 120.264 1.00 42.30 98 GLY A C 1
ATOM 734 O O . GLY A 1 98 ? 23.114 57.759 120.647 1.00 42.24 98 GLY A O 1
ATOM 735 N N . LYS A 1 99 ? 24.123 55.926 119.810 1.00 41.66 99 LYS A N 1
ATOM 736 C CA . LYS A 1 99 ? 25.475 56.488 119.860 1.00 41.15 99 LYS A CA 1
ATOM 737 C C . LYS A 1 99 ? 26.104 56.588 118.471 1.00 40.40 99 LYS A C 1
ATOM 738 O O . LYS A 1 99 ? 25.576 56.055 117.496 1.00 40.38 99 LYS A O 1
ATOM 744 N N . ALA A 1 100 ? 27.243 57.271 118.406 1.00 39.51 100 ALA A N 1
ATOM 745 C CA . ALA A 1 100 ? 27.954 57.510 117.151 1.00 38.77 100 ALA A CA 1
ATOM 746 C C . ALA A 1 100 ? 29.394 57.951 117.421 1.00 38.06 100 ALA A C 1
ATOM 747 O O . ALA A 1 100 ? 29.664 58.618 118.416 1.00 38.02 100 ALA A O 1
ATOM 749 N N . ILE A 1 101 ? 30.314 57.579 116.534 1.00 37.31 101 ILE A N 1
ATOM 750 C CA . ILE A 1 101 ? 31.729 57.927 116.686 1.00 36.79 101 ILE A CA 1
ATOM 751 C C . ILE A 1 101 ? 32.272 58.500 115.384 1.00 36.44 101 ILE A C 1
ATOM 752 O O . ILE A 1 101 ? 32.413 57.781 114.402 1.00 36.45 101 ILE A O 1
ATOM 757 N N . LYS A 1 102 ? 32.578 59.793 115.381 1.00 36.17 102 LYS A N 1
ATOM 758 C CA . LYS A 1 102 ? 33.193 60.436 114.222 1.00 35.99 102 LYS A CA 1
ATOM 759 C C . LYS A 1 102 ? 34.477 59.725 113.801 1.00 35.70 102 LYS A C 1
ATOM 760 O O . LYS A 1 102 ? 35.382 59.537 114.612 1.00 35.62 102 LYS A O 1
ATOM 766 N N . VAL A 1 103 ? 34.533 59.319 112.536 1.00 35.41 103 VAL A N 1
ATOM 767 C CA . VAL A 1 103 ? 35.728 58.718 111.954 1.00 35.34 103 VAL A CA 1
ATOM 768 C C . VAL A 1 103 ? 36.125 59.421 110.658 1.00 35.28 103 VAL A C 1
ATOM 769 O O . VAL A 1 103 ? 35.369 60.219 110.113 1.00 35.36 103 VAL A O 1
ATOM 773 N N . LEU A 1 104 ? 37.331 59.128 110.186 1.00 35.40 104 LEU A N 1
ATOM 774 C CA . LEU A 1 104 ? 37.786 59.557 108.866 1.00 35.39 104 LEU A CA 1
ATOM 775 C C . LEU A 1 104 ? 37.858 58.341 107.950 1.00 35.17 104 LEU A C 1
ATOM 776 O O . LEU A 1 104 ? 37.746 57.206 108.411 1.00 35.18 104 LEU A O 1
ATOM 781 N N . THR A 1 105 ? 38.039 58.585 106.655 1.00 34.99 105 THR A N 1
ATOM 782 C CA . THR A 1 105 ? 38.203 57.515 105.673 1.00 34.72 105 THR A CA 1
ATOM 783 C C . THR A 1 105 ? 39.476 56.741 105.990 1.00 34.38 105 THR A C 1
ATOM 784 O O . THR A 1 105 ? 40.516 57.341 106.246 1.00 34.42 105 THR A O 1
ATOM 788 N N . GLY A 1 106 ? 39.386 55.413 105.978 1.00 33.97 106 GLY A N 1
ATOM 789 C CA . GLY A 1 106 ? 40.503 54.553 106.328 1.00 33.69 106 GLY A CA 1
ATOM 790 C C . GLY A 1 106 ? 40.450 54.037 107.759 1.00 33.41 106 GLY A C 1
ATOM 791 O O . GLY A 1 106 ? 41.037 53.002 108.068 1.00 33.28 106 GLY A O 1
ATOM 792 N N . THR A 1 107 ? 39.750 54.755 108.635 1.00 33.09 107 THR A N 1
ATOM 793 C CA . THR A 1 107 ? 39.686 54.398 110.052 1.00 32.89 107 THR A CA 1
ATOM 794 C C . THR A 1 107 ? 38.924 53.090 110.252 1.00 32.59 107 THR A C 1
ATOM 795 O O . THR A 1 107 ? 37.892 52.864 109.625 1.00 32.44 107 THR A O 1
ATOM 799 N N . ARG A 1 108 ? 39.437 52.242 111.137 1.00 32.24 108 ARG A N 1
ATOM 800 C CA . ARG A 1 108 ? 38.798 50.974 111.449 1.00 32.12 108 ARG A CA 1
ATOM 801 C C . ARG A 1 108 ? 37.446 51.231 112.098 1.00 31.78 108 ARG A C 1
ATOM 802 O O . ARG A 1 108 ? 37.337 52.062 112.994 1.00 31.78 108 ARG A O 1
ATOM 810 N N . ILE A 1 109 ? 36.422 50.523 111.635 1.00 31.47 109 ILE A N 1
ATOM 811 C CA . ILE A 1 109 ? 35.082 50.677 112.184 1.00 31.44 109 ILE A CA 1
ATOM 812 C C . ILE A 1 109 ? 35.129 50.270 113.655 1.00 31.59 109 ILE A C 1
ATOM 813 O O . ILE A 1 109 ? 35.554 49.159 113.973 1.00 31.55 109 ILE A O 1
ATOM 818 N N . PRO A 1 110 ? 34.734 51.169 114.556 1.00 31.80 110 PRO A N 1
ATOM 819 C CA . PRO A 1 110 ? 34.719 50.850 115.986 1.00 31.98 110 PRO A CA 1
ATOM 820 C C . PRO A 1 110 ? 33.880 49.620 116.301 1.00 32.19 110 PRO A C 1
ATOM 821 O O . PRO A 1 110 ? 32.936 49.314 115.573 1.00 32.07 110 PRO A O 1
ATOM 825 N N . LYS A 1 111 ? 34.247 48.911 117.364 1.00 32.63 111 LYS A N 1
ATOM 826 C CA . LYS A 1 111 ? 33.387 47.884 117.941 1.00 32.94 111 LYS A CA 1
ATOM 827 C C . LYS A 1 111 ? 31.998 48.488 118.165 1.00 33.05 111 LYS A C 1
ATOM 828 O O . LYS A 1 111 ? 31.879 49.637 118.598 1.00 32.80 111 LYS A O 1
ATOM 834 N N . GLY A 1 112 ? 30.960 47.722 117.839 1.00 33.27 112 GLY A N 1
ATOM 835 C CA . GLY A 1 112 ? 29.587 48.166 117.988 1.00 33.49 112 GLY A CA 1
ATOM 836 C C . GLY A 1 112 ? 28.962 48.671 116.699 1.00 33.69 112 GLY A C 1
ATOM 837 O O . GLY A 1 112 ? 27.785 48.419 116.449 1.00 33.81 112 GLY A O 1
ATOM 838 N N . ALA A 1 113 ? 29.738 49.387 115.886 1.00 33.85 113 ALA A N 1
ATOM 839 C CA . ALA A 1 113 ? 29.218 49.993 114.660 1.00 33.99 113 ALA A CA 1
ATOM 840 C C . ALA A 1 113 ? 29.164 49.004 113.499 1.00 34.13 113 ALA A C 1
ATOM 841 O O . ALA A 1 113 ? 30.064 48.181 113.326 1.00 34.12 113 ALA A O 1
ATOM 843 N N . ASN A 1 114 ? 28.092 49.092 112.715 1.00 34.26 114 ASN A N 1
ATOM 844 C CA . ASN A 1 114 ? 27.962 48.322 111.479 1.00 34.54 114 ASN A CA 1
ATOM 845 C C . ASN A 1 114 ? 27.649 49.198 110.259 1.00 34.94 114 ASN A C 1
ATOM 846 O O . ASN A 1 114 ? 27.325 48.681 109.193 1.00 34.89 114 ASN A O 1
ATOM 851 N N . ALA A 1 115 ? 27.770 50.516 110.415 1.00 35.51 115 ALA A N 1
ATOM 852 C CA . ALA A 1 115 ? 27.557 51.454 109.311 1.00 36.08 115 ALA A CA 1
ATOM 853 C C . ALA A 1 115 ? 28.228 52.805 109.560 1.00 36.81 115 ALA A C 1
ATOM 854 O O . ALA A 1 115 ? 28.588 53.133 110.687 1.00 36.75 115 ALA A O 1
ATOM 856 N N . VAL A 1 116 ? 28.397 53.576 108.489 1.00 37.77 116 VAL A N 1
ATOM 857 C CA . VAL A 1 116 ? 28.930 54.934 108.569 1.00 38.61 116 VAL A CA 1
ATOM 858 C C . VAL A 1 116 ? 28.097 55.876 107.693 1.00 39.57 116 VAL A C 1
ATOM 859 O O . VAL A 1 116 ? 27.809 55.573 106.536 1.00 39.41 116 VAL A O 1
ATOM 863 N N . ILE A 1 117 ? 27.714 57.014 108.267 1.00 40.94 117 ILE A N 1
ATOM 864 C CA . ILE A 1 117 ? 26.937 58.036 107.566 1.00 42.03 117 ILE A CA 1
ATOM 865 C C . ILE A 1 117 ? 27.845 59.211 107.227 1.00 43.11 117 ILE A C 1
ATOM 866 O O . ILE A 1 117 ? 28.618 59.664 108.063 1.00 43.03 117 ILE A O 1
ATOM 879 N N . GLN A 1 119 ? 29.374 62.799 106.685 1.00 47.47 119 GLN A N 1
ATOM 880 C CA . GLN A 1 119 ? 29.342 64.000 107.526 1.00 48.24 119 GLN A CA 1
ATOM 881 C C . GLN A 1 119 ? 28.252 64.978 107.104 1.00 49.01 119 GLN A C 1
ATOM 882 O O . GLN A 1 119 ? 27.487 65.480 107.927 1.00 49.11 119 GLN A O 1
ATOM 888 N N . GLU A 1 120 ? 28.215 65.245 105.804 1.00 50.05 120 GLU A N 1
ATOM 889 C CA . GLU A 1 120 ? 27.345 66.271 105.226 1.00 50.90 120 GLU A CA 1
ATOM 890 C C . GLU A 1 120 ? 25.860 65.893 105.225 1.00 51.41 120 GLU A C 1
ATOM 891 O O . GLU A 1 120 ? 25.000 66.766 105.116 1.00 51.48 120 GLU A O 1
ATOM 905 N N . VAL A 1 122 ? 24.191 64.690 107.712 1.00 53.85 122 VAL A N 1
ATOM 906 C CA . VAL A 1 122 ? 23.606 64.914 109.036 1.00 54.41 122 VAL A CA 1
ATOM 907 C C . VAL A 1 122 ? 23.875 66.334 109.537 1.00 54.94 122 VAL A C 1
ATOM 908 O O . VAL A 1 122 ? 24.861 66.965 109.154 1.00 55.00 122 VAL A O 1
ATOM 912 N N . LYS A 1 123 ? 22.986 66.823 110.399 1.00 55.63 123 LYS A N 1
ATOM 913 C CA . LYS A 1 123 ? 23.116 68.150 110.994 1.00 56.21 123 LYS A CA 1
ATOM 914 C C . LYS A 1 123 ? 23.879 68.047 112.311 1.00 56.51 123 LYS A C 1
ATOM 915 O O . LYS A 1 123 ? 23.473 67.309 113.208 1.00 56.48 123 LYS A O 1
ATOM 921 N N . ARG A 1 124 ? 24.979 68.792 112.419 1.00 57.01 124 ARG A N 1
ATOM 922 C CA . ARG A 1 124 ? 25.838 68.755 113.605 1.00 57.40 124 ARG A CA 1
ATOM 923 C C . ARG A 1 124 ? 25.498 69.901 114.562 1.00 57.43 124 ARG A C 1
ATOM 924 O O . ARG A 1 124 ? 26.048 70.999 114.453 1.00 57.46 124 ARG A O 1
ATOM 932 N N . GLU A 1 125 ? 24.581 69.633 115.489 1.00 57.47 125 GLU A N 1
ATOM 933 C CA . GLU A 1 125 ? 24.173 70.606 116.501 1.00 57.52 125 GLU A CA 1
ATOM 934 C C . GLU A 1 125 ? 24.809 70.270 117.854 1.00 57.28 125 GLU A C 1
ATOM 935 O O . GLU A 1 125 ? 24.231 69.539 118.658 1.00 57.24 125 GLU A O 1
ATOM 941 N N . GLY A 1 126 ? 26.003 70.810 118.092 1.00 57.00 126 GLY A N 1
ATOM 942 C CA . GLY A 1 126 ? 26.716 70.596 119.342 1.00 56.78 126 GLY A CA 1
ATOM 943 C C . GLY A 1 126 ? 27.377 69.231 119.419 1.00 56.49 126 GLY A C 1
ATOM 944 O O . GLY A 1 126 ? 28.328 68.959 118.682 1.00 56.42 126 GLY A O 1
ATOM 945 N N . ASP A 1 127 ? 26.876 68.380 120.315 1.00 56.13 127 ASP A N 1
ATOM 946 C CA . ASP A 1 127 ? 27.385 67.016 120.489 1.00 55.86 127 ASP A CA 1
ATOM 947 C C . ASP A 1 127 ? 26.383 65.977 119.969 1.00 55.41 127 ASP A C 1
ATOM 948 O O . ASP A 1 127 ? 26.548 64.780 120.196 1.00 55.34 127 ASP A O 1
ATOM 953 N N . LYS A 1 128 ? 25.354 66.439 119.264 1.00 54.83 128 LYS A N 1
ATOM 954 C CA . LYS A 1 128 ? 24.333 65.560 118.705 1.00 54.35 128 LYS A CA 1
ATOM 955 C C . LYS A 1 128 ? 24.389 65.601 117.179 1.00 53.79 128 LYS A C 1
ATOM 956 O O . LYS A 1 128 ? 24.768 66.616 116.593 1.00 53.65 128 LYS A O 1
ATOM 962 N N . ILE A 1 129 ? 24.031 64.484 116.549 1.00 53.09 129 ILE A N 1
ATOM 963 C CA . ILE A 1 129 ? 23.814 64.436 115.102 1.00 52.57 129 ILE A CA 1
ATOM 964 C C . ILE A 1 129 ? 22.382 64.003 114.809 1.00 52.01 129 ILE A C 1
ATOM 965 O O . ILE A 1 129 ? 21.739 63.347 115.629 1.00 51.82 129 ILE A O 1
ATOM 970 N N . TYR A 1 130 ? 21.888 64.379 113.634 1.00 51.41 130 TYR A N 1
ATOM 971 C CA . TYR A 1 130 ? 20.514 64.078 113.248 1.00 50.92 130 TYR A CA 1
ATOM 972 C C . TYR A 1 130 ? 20.470 63.397 111.887 1.00 50.41 130 TYR A C 1
ATOM 973 O O . TYR A 1 130 ? 20.992 63.915 110.900 1.00 50.37 130 TYR A O 1
ATOM 982 N N . VAL A 1 131 ? 19.847 62.223 111.857 1.00 49.77 131 VAL A N 1
ATOM 983 C CA . VAL A 1 131 ? 19.741 61.422 110.646 1.00 49.36 131 VAL A CA 1
ATOM 984 C C . VAL A 1 131 ? 18.287 61.438 110.163 1.00 48.78 131 VAL A C 1
ATOM 985 O O . VAL A 1 131 ? 17.362 61.117 110.913 1.00 48.80 131 VAL A O 1
ATOM 989 N N . LEU A 1 132 ? 18.105 61.828 108.905 1.00 47.94 132 LEU A N 1
ATOM 990 C CA . LEU A 1 132 ? 16.784 62.062 108.328 1.00 47.33 132 LEU A CA 1
ATOM 991 C C . LEU A 1 132 ? 16.299 60.893 107.467 1.00 46.81 132 LEU A C 1
ATOM 992 O O . LEU A 1 132 ? 15.141 60.871 107.048 1.00 46.80 132 LEU A O 1
ATOM 997 N N . ARG A 1 133 ? 17.183 59.931 107.197 1.00 46.15 133 ARG A N 1
ATOM 998 C CA . AR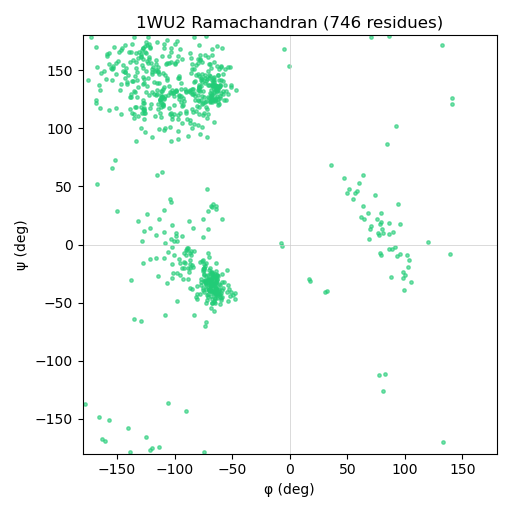G A 1 133 ? 16.846 58.781 106.358 1.00 45.57 133 ARG A CA 1
ATOM 999 C C . ARG A 1 133 ? 17.481 57.485 106.870 1.00 44.68 133 ARG A C 1
ATOM 1000 O O . ARG A 1 133 ? 18.540 57.519 107.496 1.00 44.55 133 ARG A O 1
ATOM 1008 N N . PRO A 1 134 ? 16.846 56.342 106.600 1.00 43.67 134 PRO A N 1
ATOM 1009 C CA . PRO A 1 134 ? 17.380 55.052 107.054 1.00 43.04 134 PRO A CA 1
ATOM 1010 C C . PRO A 1 134 ? 18.729 54.686 106.435 1.00 42.30 134 PRO A C 1
ATOM 1011 O O . PRO A 1 134 ? 18.918 54.800 105.222 1.00 42.24 134 PRO A O 1
ATOM 1015 N N . VAL A 1 135 ? 19.647 54.243 107.290 1.00 41.36 135 VAL A N 1
ATOM 1016 C CA . VAL A 1 135 ? 20.985 53.837 106.895 1.00 40.70 135 VAL A CA 1
ATOM 1017 C C . VAL A 1 135 ? 21.030 52.313 106.824 1.00 40.13 135 VAL A C 1
ATOM 1018 O O . VAL A 1 135 ? 20.594 51.630 107.750 1.00 40.16 135 VAL A O 1
ATOM 1022 N N . ALA A 1 136 ? 21.555 51.787 105.722 1.00 39.46 136 ALA A N 1
ATOM 1023 C CA . ALA A 1 136 ? 21.670 50.344 105.527 1.00 38.95 136 ALA A CA 1
ATOM 1024 C C . ALA A 1 136 ? 22.829 49.777 106.348 1.00 38.50 136 ALA A C 1
ATOM 1025 O O . ALA A 1 136 ? 23.831 50.463 106.547 1.00 38.17 136 ALA A O 1
ATOM 1027 N N . PRO A 1 137 ? 22.692 48.542 106.837 1.00 38.01 137 PRO A N 1
ATOM 1028 C CA . PRO A 1 137 ? 23.831 47.826 107.422 1.00 37.69 137 PRO A CA 1
ATOM 1029 C C . PRO A 1 137 ? 24.944 47.627 106.393 1.00 37.32 137 PRO A C 1
ATOM 1030 O O . PRO A 1 137 ? 24.695 47.112 105.305 1.00 37.32 137 PRO A O 1
ATOM 1034 N N . GLY A 1 138 ? 26.151 48.059 106.739 1.00 36.95 138 GLY A N 1
ATOM 1035 C CA . GLY A 1 138 ? 27.304 47.943 105.863 1.00 36.60 138 GLY A CA 1
ATOM 1036 C C . GLY A 1 138 ? 27.479 49.143 104.951 1.00 36.23 138 GLY A C 1
ATOM 1037 O O . GLY A 1 138 ? 28.296 49.104 104.033 1.00 36.25 138 GLY A O 1
ATOM 1038 N N . GLN A 1 139 ? 26.725 50.211 105.207 1.00 35.83 139 GLN A N 1
ATOM 1039 C CA . GLN A 1 139 ? 26.791 51.418 104.389 1.00 35.54 139 GLN A CA 1
ATOM 1040 C C . GLN A 1 139 ? 28.125 52.121 104.612 1.00 35.29 139 GLN A C 1
ATOM 1041 O O . GLN A 1 139 ? 28.530 52.343 105.750 1.00 35.36 139 GLN A O 1
ATOM 1047 N N . ASN A 1 140 ? 28.802 52.458 103.518 1.00 34.91 140 ASN A N 1
ATOM 1048 C CA . ASN A 1 140 ? 30.102 53.123 103.560 1.00 34.61 140 ASN A CA 1
ATOM 1049 C C . ASN A 1 140 ? 31.140 52.368 104.386 1.00 34.35 140 ASN A C 1
ATOM 1050 O O . ASN A 1 140 ? 31.929 52.976 105.111 1.00 34.37 140 ASN A O 1
ATOM 1055 N N . ILE A 1 141 ? 31.126 51.041 104.282 1.00 33.95 141 ILE A N 1
ATOM 1056 C CA . ILE A 1 141 ? 32.164 50.214 104.882 1.00 33.72 141 ILE A CA 1
ATOM 1057 C C . ILE A 1 141 ? 32.844 49.373 103.807 1.00 33.56 141 ILE A C 1
ATOM 1058 O O . ILE A 1 141 ? 32.201 48.555 103.147 1.00 33.36 141 ILE A O 1
ATOM 1063 N N . ALA A 1 142 ? 34.141 49.602 103.629 1.00 33.34 142 ALA A N 1
ATOM 1064 C CA . ALA A 1 142 ? 34.995 48.686 102.889 1.00 33.24 142 ALA A CA 1
ATOM 1065 C C . ALA A 1 142 ? 35.320 47.500 103.794 1.00 33.19 142 ALA A C 1
ATOM 1066 O O . ALA A 1 142 ? 36.245 47.556 104.604 1.00 33.16 142 ALA A O 1
ATOM 1068 N N . PHE A 1 143 ? 34.547 46.428 103.657 1.00 33.23 143 PHE A N 1
ATOM 1069 C CA . PHE A 1 143 ? 34.695 45.255 104.518 1.00 33.21 143 PHE A CA 1
ATOM 1070 C C . PHE A 1 143 ? 36.014 44.523 104.287 1.00 33.15 143 PHE A C 1
ATOM 1071 O O . PHE A 1 143 ? 36.674 44.706 103.266 1.00 33.12 143 PHE A O 1
ATOM 1079 N N . THR A 1 144 ? 36.375 43.683 105.251 1.00 33.15 144 THR A N 1
ATOM 1080 C CA . THR A 1 144 ? 37.609 42.912 105.203 1.00 33.11 144 THR A CA 1
ATOM 1081 C C . THR A 1 144 ? 37.603 41.982 103.997 1.00 33.15 144 THR A C 1
ATOM 1082 O O . THR A 1 144 ? 36.707 41.153 103.845 1.00 33.14 144 THR A O 1
ATOM 1086 N N . GLY A 1 145 ? 38.598 42.147 103.131 1.00 33.16 145 GLY A N 1
ATOM 1087 C CA . GLY A 1 145 ? 38.800 41.250 102.012 1.00 33.16 145 GLY A CA 1
ATOM 1088 C C . GLY A 1 145 ? 37.886 41.497 100.828 1.00 33.20 145 GLY A C 1
ATOM 1089 O O . GLY A 1 145 ? 37.725 40.615 99.987 1.00 33.23 145 GLY A O 1
ATOM 1090 N N . GLU A 1 146 ? 37.303 42.692 100.743 1.00 33.28 146 GLU A N 1
ATOM 1091 C CA . GLU A 1 146 ? 36.401 43.021 99.640 1.00 33.48 146 GLU A CA 1
ATOM 1092 C C . GLU A 1 146 ? 37.136 42.992 98.296 1.00 33.49 146 GLU A C 1
ATOM 1093 O O . GLU A 1 146 ? 36.538 42.682 97.266 1.00 33.44 146 GLU A O 1
ATOM 1099 N N . ASP A 1 147 ? 38.428 43.319 98.319 1.00 33.55 147 ASP A N 1
ATOM 1100 C CA . ASP A 1 147 ? 39.297 43.135 97.161 1.00 33.70 147 ASP A CA 1
ATOM 1101 C C . ASP A 1 147 ? 39.616 41.647 96.978 1.00 33.82 147 ASP A C 1
ATOM 1102 O O . ASP A 1 147 ? 39.157 41.032 96.016 1.00 33.95 147 ASP A O 1
ATOM 1107 N N . VAL A 1 148 ? 40.413 41.084 97.888 1.00 33.81 148 VAL A N 1
ATOM 1108 C CA . VAL A 1 148 ? 40.613 39.635 97.977 1.00 33.85 148 VAL A CA 1
ATOM 1109 C C . VAL A 1 148 ? 40.553 39.207 99.442 1.00 34.01 148 VAL A C 1
ATOM 1110 O O . VAL A 1 148 ? 41.064 39.906 100.312 1.00 33.91 148 VAL A O 1
ATOM 1114 N N . LYS A 1 149 ? 39.926 38.065 99.710 1.00 34.22 149 LYS A N 1
ATOM 1115 C CA . LYS A 1 149 ? 39.796 37.558 101.077 1.00 34.55 149 LYS A CA 1
ATOM 1116 C C . LYS A 1 149 ? 40.849 36.481 101.345 1.00 34.47 149 LYS A C 1
ATOM 1117 O O . LYS A 1 149 ? 41.329 35.836 100.421 1.00 34.47 149 LYS A O 1
ATOM 1123 N N . LYS A 1 150 ? 41.203 36.297 102.612 1.00 34.47 150 LYS A N 1
ATOM 1124 C CA . LYS A 1 150 ? 42.253 35.357 102.996 1.00 34.48 150 LYS A CA 1
ATOM 1125 C C . LYS A 1 150 ? 41.853 33.929 102.641 1.00 34.13 150 LYS A C 1
ATOM 1126 O O . LYS A 1 150 ? 40.732 33.511 102.909 1.00 34.07 150 LYS A O 1
ATOM 1132 N N . GLY A 1 151 ? 42.786 33.195 102.037 1.00 34.00 151 GLY A N 1
ATOM 1133 C CA . GLY A 1 151 ? 42.551 31.836 101.580 1.00 33.72 151 GLY A CA 1
ATOM 1134 C C . GLY A 1 151 ? 41.734 31.743 100.298 1.00 33.57 151 GLY A C 1
ATOM 1135 O O . GLY A 1 151 ? 41.132 30.713 100.021 1.00 33.56 151 GLY A O 1
ATOM 1136 N N . GLU A 1 152 ? 41.713 32.822 99.521 1.00 33.24 152 GLU A N 1
ATOM 1137 C CA . GLU A 1 152 ? 40.955 32.885 98.277 1.00 32.94 152 GLU A CA 1
ATOM 1138 C C . GLU A 1 152 ? 41.913 32.807 97.096 1.00 32.41 152 GLU A C 1
ATOM 1139 O O . GLU A 1 152 ? 43.020 33.342 97.157 1.00 32.14 152 GLU A O 1
ATOM 1145 N N . VAL A 1 153 ? 41.487 32.128 96.031 1.00 31.79 153 VAL A N 1
ATOM 1146 C CA . VAL A 1 153 ? 42.247 32.083 94.785 1.00 31.30 153 VAL A CA 1
ATOM 1147 C C . VAL A 1 153 ? 42.078 33.422 94.075 1.00 30.99 153 VAL A C 1
ATOM 1148 O O . VAL A 1 153 ? 40.956 33.834 93.792 1.00 30.78 153 VAL A O 1
ATOM 1152 N N . VAL A 1 154 ? 43.198 34.098 93.816 1.00 30.70 154 VAL A N 1
ATOM 1153 C CA . VAL A 1 154 ? 43.216 35.389 93.123 1.00 30.55 154 VAL A CA 1
ATOM 1154 C C . VAL A 1 154 ? 43.644 35.258 91.658 1.00 30.32 154 VAL A C 1
ATOM 1155 O O . VAL A 1 154 ? 43.245 36.065 90.822 1.00 30.04 154 VAL A O 1
ATOM 1159 N N . LEU A 1 155 ? 44.466 34.254 91.362 1.00 30.22 155 LEU A N 1
ATOM 1160 C CA . LEU A 1 155 ? 44.886 33.959 89.993 1.00 30.17 155 LEU A CA 1
ATOM 1161 C C . LEU A 1 155 ? 44.891 32.452 89.762 1.00 30.20 155 LEU A C 1
ATOM 1162 O O . LEU A 1 155 ? 45.520 31.709 90.514 1.00 30.05 155 LEU A O 1
ATOM 1167 N N . ARG A 1 156 ? 44.199 32.010 88.715 1.00 30.26 156 ARG A N 1
ATOM 1168 C CA . ARG A 1 156 ? 44.085 30.588 88.408 1.00 30.38 156 ARG A CA 1
ATOM 1169 C C . ARG A 1 156 ? 45.326 30.073 87.703 1.00 29.87 156 ARG A C 1
ATOM 1170 O O . ARG A 1 156 ? 46.087 30.843 87.113 1.00 29.76 156 ARG A O 1
ATOM 1178 N N . LYS A 1 157 ? 45.503 28.756 87.762 1.00 29.30 157 LYS A N 1
ATOM 1179 C CA . LYS A 1 157 ? 46.542 28.054 87.022 1.00 28.89 157 LYS A CA 1
ATOM 1180 C C . LYS A 1 157 ? 46.280 28.199 85.524 1.00 28.25 157 LYS A C 1
ATOM 1181 O O . LYS A 1 157 ? 45.145 28.072 85.074 1.00 27.92 157 LYS A O 1
ATOM 1187 N N . GLY A 1 158 ? 47.335 28.473 84.764 1.00 27.73 158 GLY A N 1
ATOM 1188 C CA . GLY A 1 158 ? 47.233 28.636 83.323 1.00 27.44 158 GLY A CA 1
ATOM 1189 C C . GLY A 1 158 ? 47.095 30.084 82.888 1.00 27.13 158 GLY A C 1
ATOM 1190 O O . GLY A 1 158 ? 47.163 30.387 81.699 1.00 27.02 158 GLY A O 1
ATOM 1191 N N . THR A 1 159 ? 46.913 30.981 83.852 1.00 26.81 159 THR A N 1
ATOM 1192 C CA . THR A 1 159 ? 46.798 32.403 83.569 1.00 26.63 159 THR A CA 1
ATOM 1193 C C . THR A 1 159 ? 48.075 32.908 82.907 1.00 26.29 159 THR A C 1
ATOM 1194 O O . THR A 1 159 ? 49.175 32.557 83.325 1.00 26.02 159 THR A O 1
ATOM 1198 N N . ILE A 1 160 ? 47.908 33.719 81.865 1.00 26.00 160 ILE A N 1
ATOM 1199 C CA . ILE A 1 160 ? 49.020 34.359 81.175 1.00 25.82 160 ILE A CA 1
ATOM 1200 C C . ILE A 1 160 ? 49.116 35.747 81.777 1.00 25.75 160 ILE A C 1
ATOM 1201 O O . ILE A 1 160 ? 48.235 36.577 81.570 1.00 25.93 160 ILE A O 1
ATOM 1206 N N . LEU A 1 161 ? 50.187 35.986 82.527 1.00 25.78 161 LEU A N 1
ATOM 1207 C CA . LEU A 1 161 ? 50.286 37.150 83.395 1.00 25.88 161 LEU A CA 1
ATOM 1208 C C . LEU A 1 161 ? 50.392 38.462 82.616 1.00 25.92 161 LEU A C 1
ATOM 1209 O O . LEU A 1 161 ? 51.148 38.571 81.659 1.00 25.85 161 LEU A O 1
ATOM 1214 N N . ARG A 1 162 ? 49.594 39.443 83.027 1.00 26.05 162 ARG A N 1
ATOM 1215 C CA . ARG A 1 162 ? 49.667 40.794 82.486 1.00 26.28 162 ARG A CA 1
ATOM 1216 C C . ARG A 1 162 ? 50.113 41.720 83.616 1.00 26.13 162 ARG A C 1
ATOM 1217 O O . ARG A 1 162 ? 50.257 41.274 84.748 1.00 26.01 162 ARG A O 1
ATOM 1225 N N . PRO A 1 163 ? 50.368 42.991 83.319 1.00 26.00 163 PRO A N 1
ATOM 1226 C CA . PRO A 1 163 ? 50.779 43.957 84.347 1.00 25.94 163 PRO A CA 1
ATOM 1227 C C . PRO A 1 163 ? 49.897 44.016 85.603 1.00 26.08 163 PRO A C 1
ATOM 1228 O O . PRO A 1 163 ? 50.450 44.115 86.699 1.00 25.89 163 PRO A O 1
ATOM 1232 N N . GLN A 1 164 ? 48.573 43.943 85.446 1.00 26.07 164 GLN A N 1
ATOM 1233 C CA . GLN A 1 164 ? 47.649 43.975 86.583 1.00 26.05 164 GLN A CA 1
ATOM 1234 C C . GLN A 1 164 ? 47.733 42.705 87.439 1.00 26.35 164 GLN A C 1
ATOM 1235 O O . GLN A 1 164 ? 47.561 42.766 88.663 1.00 26.31 164 GLN A O 1
ATOM 1241 N N . ASP A 1 165 ? 48.005 41.566 86.802 1.00 26.45 165 ASP A N 1
ATOM 1242 C CA . ASP A 1 165 ? 48.220 40.309 87.523 1.00 26.74 165 ASP A CA 1
ATOM 1243 C C . ASP A 1 165 ? 49.502 40.370 88.355 1.00 26.81 165 ASP A C 1
ATOM 1244 O O . ASP A 1 165 ? 49.538 39.885 89.484 1.00 26.80 165 ASP A O 1
ATOM 1249 N N . VAL A 1 166 ? 50.549 40.971 87.790 1.00 26.86 166 VAL A N 1
ATOM 1250 C CA . VAL A 1 166 ? 51.851 41.062 88.453 1.00 26.92 166 VAL A CA 1
ATOM 1251 C C . VAL A 1 166 ? 51.763 42.004 89.659 1.00 27.04 166 VAL A C 1
ATOM 1252 O O . VAL A 1 166 ? 52.473 41.827 90.649 1.00 27.07 166 VAL A O 1
ATOM 1256 N N . ALA A 1 167 ? 50.869 42.983 89.570 1.00 27.17 167 ALA A N 1
ATOM 1257 C CA . ALA A 1 167 ? 50.624 43.932 90.647 1.00 27.19 167 ALA A CA 1
ATOM 1258 C C . ALA A 1 167 ? 49.908 43.258 91.813 1.00 27.32 167 ALA A C 1
ATOM 1259 O O . ALA A 1 167 ? 50.190 43.557 92.972 1.00 27.07 167 ALA A O 1
ATOM 1269 N N . LEU A 1 169 ? 50.230 40.176 92.492 1.00 27.71 169 LEU A N 1
ATOM 1270 C CA . LEU A 1 169 ? 51.261 39.317 93.056 1.00 27.62 169 LEU A CA 1
ATOM 1271 C C . LEU A 1 169 ? 52.093 40.088 94.076 1.00 27.66 169 LEU A C 1
ATOM 1272 O O . LEU A 1 169 ? 52.430 39.555 95.128 1.00 27.48 169 LEU A O 1
ATOM 1277 N N . LYS A 1 170 ? 52.402 41.348 93.773 1.00 27.66 170 LYS A N 1
ATOM 1278 C CA . LYS A 1 170 ? 53.125 42.199 94.713 1.00 27.78 170 LYS A CA 1
ATOM 1279 C C . LYS A 1 170 ? 52.262 42.551 95.923 1.00 27.76 170 LYS A C 1
ATOM 1280 O O . LYS A 1 170 ? 52.781 42.719 97.025 1.00 27.80 170 LYS A O 1
ATOM 1286 N N . ALA A 1 171 ? 50.951 42.656 95.714 1.00 27.64 171 ALA A N 1
ATOM 1287 C CA . ALA A 1 171 ? 50.009 42.925 96.797 1.00 27.74 171 ALA A CA 1
ATOM 1288 C C . ALA A 1 171 ? 49.957 41.763 97.786 1.00 27.72 171 ALA A C 1
ATOM 1289 O O . ALA A 1 171 ? 49.700 41.971 98.973 1.00 27.66 171 ALA A O 1
ATOM 1291 N N . LEU A 1 172 ? 50.213 40.552 97.292 1.00 28.00 172 LEU A N 1
ATOM 1292 C CA . LEU A 1 172 ? 50.234 39.343 98.116 1.00 28.34 172 LEU A CA 1
ATOM 1293 C C . LEU A 1 172 ? 51.621 39.045 98.715 1.00 28.71 172 LEU A C 1
ATOM 1294 O O . LEU A 1 172 ? 51.778 38.083 99.463 1.00 28.61 172 LEU A O 1
ATOM 1299 N N . GLY A 1 173 ? 52.622 39.852 98.371 1.00 29.29 173 GLY A N 1
ATOM 1300 C CA . GLY A 1 173 ? 53.971 39.684 98.890 1.00 29.78 173 GLY A CA 1
ATOM 1301 C C . GLY A 1 173 ? 54.786 38.586 98.220 1.00 30.21 173 GLY A C 1
ATOM 1302 O O . GLY A 1 173 ? 55.685 38.022 98.840 1.00 30.50 173 GLY A O 1
ATOM 1303 N N . ILE A 1 174 ? 54.479 38.284 96.960 1.00 30.67 174 ILE A N 1
ATOM 1304 C CA . ILE A 1 174 ? 55.210 37.268 96.202 1.00 31.15 174 ILE A CA 1
ATOM 1305 C C . ILE A 1 174 ? 56.296 37.948 95.372 1.00 31.40 174 ILE A C 1
ATOM 1306 O O . ILE A 1 174 ? 55.992 38.704 94.456 1.00 31.61 174 ILE A O 1
ATOM 1311 N N . LYS A 1 175 ? 57.557 37.684 95.708 1.00 31.78 175 LYS A N 1
ATOM 1312 C CA . LYS A 1 175 ? 58.697 38.270 95.003 1.00 32.05 175 LYS A CA 1
ATOM 1313 C C . LYS A 1 175 ? 59.000 37.517 93.710 1.00 32.02 175 LYS A C 1
ATOM 1314 O O . LYS A 1 175 ? 59.287 38.129 92.677 1.00 31.98 175 LYS A O 1
ATOM 1320 N N . LYS A 1 176 ? 58.957 36.189 93.784 1.00 31.96 176 LYS A N 1
ATOM 1321 C CA . LYS A 1 176 ? 59.200 35.329 92.630 1.00 31.94 176 LYS A CA 1
ATOM 1322 C C . LYS A 1 176 ? 58.057 34.321 92.483 1.00 31.53 176 LYS A C 1
ATOM 1323 O O . LYS A 1 176 ? 57.869 33.450 93.338 1.00 31.48 176 LYS A O 1
ATOM 1329 N N . VAL A 1 177 ? 57.295 34.466 91.400 1.00 31.10 177 VAL A N 1
ATOM 1330 C CA . VAL A 1 177 ? 56.086 33.677 91.161 1.00 30.63 177 VAL A CA 1
ATOM 1331 C C . VAL A 1 177 ? 56.379 32.387 90.374 1.00 30.45 177 VAL A C 1
ATOM 1332 O O . VAL A 1 177 ? 57.108 32.416 89.382 1.00 30.28 177 VAL A O 1
ATOM 1336 N N . PRO A 1 178 ? 55.824 31.257 90.816 1.00 30.17 178 PRO A N 1
ATOM 1337 C CA . PRO A 1 178 ? 56.014 29.991 90.098 1.00 29.98 178 PRO A CA 1
ATOM 1338 C C . PRO A 1 178 ? 55.289 29.951 88.749 1.00 29.73 178 PRO A C 1
ATOM 1339 O O . PRO A 1 178 ? 54.078 30.147 88.694 1.00 29.77 178 PRO A O 1
ATOM 1343 N N . VAL A 1 179 ? 56.046 29.706 87.683 1.00 29.39 179 VAL A N 1
ATOM 1344 C CA . VAL A 1 179 ? 55.510 29.574 86.331 1.00 29.12 179 VAL A CA 1
ATOM 1345 C C . VAL A 1 179 ? 56.079 28.327 85.655 1.00 28.97 179 VAL A C 1
ATOM 1346 O O . VAL A 1 179 ? 57.106 27.797 86.074 1.00 29.10 179 VAL A O 1
ATOM 1350 N N . LYS A 1 180 ? 55.411 27.860 84.607 1.00 28.63 180 LYS A N 1
ATOM 1351 C CA . LYS A 1 180 ? 55.892 26.712 83.848 1.00 28.42 180 LYS A CA 1
ATOM 1352 C C . LYS A 1 180 ? 57.192 27.060 83.123 1.00 28.20 180 LYS A C 1
ATOM 1353 O O . LYS A 1 180 ? 57.374 28.186 82.651 1.00 27.73 180 LYS A O 1
ATOM 1359 N N . VAL A 1 181 ? 58.092 26.083 83.055 1.00 28.14 181 VAL A N 1
ATOM 1360 C CA . VAL A 1 181 ? 59.286 26.182 82.228 1.00 28.18 181 VAL A CA 1
ATOM 1361 C C . VAL A 1 181 ? 58.835 26.194 80.773 1.00 28.12 181 VAL A C 1
ATOM 1362 O O . VAL A 1 181 ? 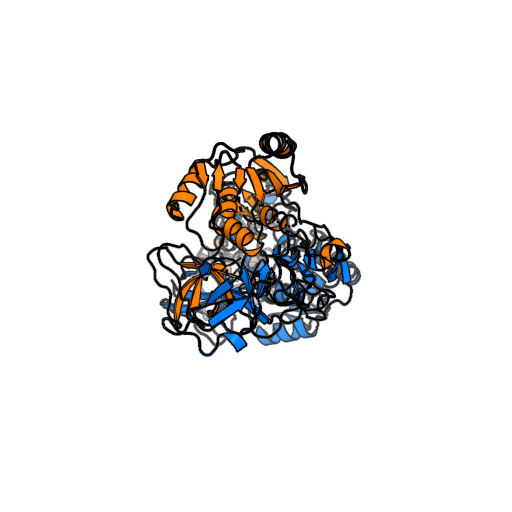57.942 25.435 80.392 1.00 28.15 181 VAL A O 1
ATOM 1366 N N . LYS A 1 182 ? 59.438 27.076 79.981 1.00 28.15 182 LYS A N 1
ATOM 1367 C CA . LYS A 1 182 ? 59.124 27.197 78.564 1.00 28.19 182 LYS A CA 1
ATOM 1368 C C . LYS A 1 182 ? 59.532 25.918 77.848 1.00 28.43 182 LYS A C 1
ATOM 1369 O O . LYS A 1 182 ? 60.687 25.502 77.958 1.00 28.59 182 LYS A O 1
ATOM 1375 N N . PRO A 1 183 ? 58.605 25.289 77.123 1.00 28.60 183 PRO A N 1
ATOM 1376 C CA . PRO A 1 183 ? 58.949 24.116 76.316 1.00 28.71 183 PRO A CA 1
ATOM 1377 C C . PRO A 1 183 ? 60.037 24.459 75.311 1.00 28.88 183 PRO A C 1
ATOM 1378 O O . PRO A 1 183 ? 59.928 25.460 74.606 1.00 28.94 183 PRO A O 1
ATOM 1382 N N . LYS A 1 184 ? 61.085 23.649 75.269 1.00 29.15 184 LYS A N 1
ATOM 1383 C CA . LYS A 1 184 ? 62.135 23.816 74.279 1.00 29.27 184 LYS A CA 1
ATOM 1384 C C . LYS A 1 184 ? 61.646 23.234 72.954 1.00 29.08 184 LYS A C 1
ATOM 1385 O O . LYS A 1 184 ? 61.267 22.071 72.890 1.00 29.03 184 LYS A O 1
ATOM 1391 N N . VAL A 1 185 ? 61.642 24.056 71.908 1.00 28.99 185 VAL A N 1
ATOM 1392 C CA . VAL A 1 185 ? 61.163 23.658 70.588 1.00 28.92 185 VAL A CA 1
ATOM 1393 C C . VAL A 1 185 ? 62.312 23.722 69.590 1.00 29.01 185 VAL A C 1
ATOM 1394 O O . VAL A 1 185 ? 62.776 24.805 69.253 1.00 28.67 185 VAL A O 1
ATOM 1398 N N . GLY A 1 186 ? 62.762 22.561 69.121 1.00 29.29 186 GLY A N 1
ATOM 1399 C CA . GLY A 1 186 ? 63.795 22.487 68.105 1.00 29.66 186 GLY A CA 1
ATOM 1400 C C . GLY A 1 186 ? 63.288 22.939 66.746 1.00 30.04 186 GLY A C 1
ATOM 1401 O O . GLY A 1 186 ? 62.110 22.784 66.434 1.00 29.77 186 GLY A O 1
ATOM 1402 N N . ILE A 1 187 ? 64.184 23.505 65.944 1.00 30.52 187 ILE A N 1
ATOM 1403 C CA . ILE A 1 187 ? 63.851 23.985 64.606 1.00 30.86 187 ILE A CA 1
ATOM 1404 C C . ILE A 1 187 ? 64.936 23.536 63.629 1.00 31.53 187 ILE A C 1
ATOM 1405 O O . ILE A 1 187 ? 66.061 24.035 63.676 1.00 31.53 187 ILE A O 1
ATOM 1410 N N . ILE A 1 188 ? 64.593 22.586 62.760 1.00 32.35 188 ILE A N 1
ATOM 1411 C CA . ILE A 1 188 ? 65.483 22.119 61.699 1.00 33.12 188 ILE A CA 1
ATOM 1412 C C . ILE A 1 188 ? 64.934 22.570 60.359 1.00 33.83 188 ILE A C 1
ATOM 1413 O O . ILE A 1 188 ? 63.820 22.214 60.009 1.00 33.93 188 ILE A O 1
ATOM 1418 N N . ILE A 1 189 ? 65.711 23.338 59.605 1.00 34.88 189 ILE A N 1
ATOM 1419 C CA . ILE A 1 189 ? 65.339 23.682 58.237 1.00 35.71 189 ILE A CA 1
ATOM 1420 C C . ILE A 1 189 ? 66.041 22.696 57.301 1.00 36.49 189 ILE A C 1
ATOM 1421 O O . ILE A 1 189 ? 67.155 22.262 57.582 1.00 36.73 189 ILE A O 1
ATOM 1426 N N . THR A 1 190 ? 65.379 22.327 56.205 1.00 37.34 190 THR A N 1
ATOM 1427 C CA . THR A 1 190 ? 65.930 21.374 55.235 1.00 38.05 190 THR A CA 1
ATOM 1428 C C . THR A 1 190 ? 65.762 21.901 53.811 1.00 38.54 190 THR A C 1
ATOM 1429 O O . THR A 1 190 ? 64.731 22.489 53.481 1.00 38.45 190 THR A O 1
ATOM 1433 N N . GLY A 1 191 ? 66.776 21.675 52.974 1.00 39.24 191 GLY A N 1
ATOM 1434 C CA . GLY A 1 191 ? 66.758 22.107 51.584 1.00 39.82 191 GLY A CA 1
ATOM 1435 C C . GLY A 1 191 ? 68.103 22.625 51.104 1.00 40.43 191 GLY A C 1
ATOM 1436 O O . GLY A 1 191 ? 68.631 23.585 51.665 1.00 40.40 191 GLY A O 1
ATOM 1437 N N . SER A 1 192 ? 68.647 21.991 50.063 1.00 41.27 192 SER A N 1
ATOM 1438 C CA . SER A 1 192 ? 69.917 22.406 49.451 1.00 41.98 192 SER A CA 1
ATOM 1439 C C . SER A 1 192 ? 69.731 23.695 48.655 1.00 42.72 192 SER A C 1
ATOM 1440 O O . SER A 1 192 ? 70.674 24.458 48.444 1.00 42.79 192 SER A O 1
ATOM 1443 N N . GLU A 1 193 ? 68.505 23.886 48.179 1.00 43.72 193 GLU A N 1
ATOM 1444 C CA . GLU A 1 193 ? 68.031 25.145 47.600 1.00 44.52 193 GLU A CA 1
ATOM 1445 C C . GLU A 1 193 ? 68.226 26.370 48.502 1.00 45.29 193 GLU A C 1
ATOM 1446 O O . GLU A 1 193 ? 68.492 27.465 48.011 1.00 45.28 193 GLU A O 1
ATOM 1452 N N . LEU A 1 194 ? 68.087 26.184 49.812 1.00 46.30 194 LEU A N 1
ATOM 1453 C CA . LEU A 1 194 ? 68.037 27.308 50.752 1.00 47.11 194 LEU A CA 1
ATOM 1454 C C . LEU A 1 194 ? 69.387 27.997 50.991 1.00 48.01 194 LEU A C 1
ATOM 1455 O O . LEU A 1 194 ? 70.437 27.356 50.995 1.00 48.26 194 LEU A O 1
ATOM 1460 N N . ILE A 1 195 ? 69.324 29.312 51.195 1.00 49.07 195 ILE A N 1
ATOM 1461 C CA . ILE A 1 195 ? 70.499 30.167 51.365 1.00 49.97 195 ILE A CA 1
ATOM 1462 C C . ILE A 1 195 ? 70.182 31.275 52.381 1.00 50.87 195 ILE A C 1
ATOM 1463 O O . ILE A 1 195 ? 69.041 31.711 52.486 1.00 50.80 195 ILE A O 1
ATOM 1468 N N . GLU A 1 196 ? 71.184 31.731 53.126 1.00 52.08 196 GLU A N 1
ATOM 1469 C CA . GLU A 1 196 ? 70.947 32.666 54.232 1.00 53.06 196 GLU A CA 1
ATOM 1470 C C . GLU A 1 196 ? 70.702 34.110 53.783 1.00 53.76 196 GLU A C 1
ATOM 1471 O O . GLU A 1 196 ? 69.939 34.833 54.426 1.00 53.86 196 GLU A O 1
ATOM 1477 N N . GLU A 1 197 ? 71.335 34.518 52.683 1.00 54.68 197 GLU A N 1
ATOM 1478 C CA . GLU A 1 197 ? 71.297 35.912 52.227 1.00 55.44 197 GLU A CA 1
ATOM 1479 C C . GLU A 1 197 ? 70.864 36.047 50.764 1.00 55.96 197 GLU A C 1
ATOM 1480 O O . GLU A 1 197 ? 71.232 35.217 49.933 1.00 56.00 197 GLU A O 1
ATOM 1486 N N . PRO A 1 198 ? 70.108 37.099 50.444 1.00 56.64 198 PRO A N 1
ATOM 1487 C CA . PRO A 1 198 ? 69.799 37.419 49.046 1.00 57.07 198 PRO A CA 1
ATOM 1488 C C . PRO A 1 198 ? 70.993 38.068 48.354 1.00 57.50 198 PRO A C 1
ATOM 1489 O O . PRO A 1 198 ? 71.467 39.110 48.809 1.00 57.61 198 PRO A O 1
ATOM 1493 N N . SER A 1 199 ? 71.476 37.443 47.283 1.00 57.96 199 SER A N 1
ATOM 1494 C CA . SER A 1 199 ? 72.581 37.987 46.490 1.00 58.32 199 SER A CA 1
ATOM 1495 C C . SER A 1 199 ? 72.421 37.634 45.008 1.00 58.59 199 SER A C 1
ATOM 1496 O O . SER A 1 199 ? 71.604 36.784 44.648 1.00 58.57 199 SER A O 1
ATOM 1499 N N . GLU A 1 200 ? 73.206 38.290 44.155 1.00 58.90 200 GLU A N 1
ATOM 1500 C CA . GLU A 1 200 ? 73.074 38.121 42.704 1.00 59.08 200 GLU A CA 1
ATOM 1501 C C . GLU A 1 200 ? 73.480 36.720 42.251 1.00 58.92 200 GLU A C 1
ATOM 1502 O O . GLU A 1 200 ? 72.730 36.063 41.529 1.00 58.98 200 GLU A O 1
ATOM 1508 N N . GLU A 1 201 ? 74.659 36.270 42.678 1.00 58.64 201 GLU A N 1
ATOM 1509 C CA . GLU A 1 201 ? 75.161 34.942 42.311 1.00 58.47 201 GLU A CA 1
ATOM 1510 C C . GLU A 1 201 ? 74.302 33.812 42.884 1.00 57.94 201 GLU A C 1
ATOM 1511 O O . GLU A 1 201 ? 74.223 32.731 42.298 1.00 57.94 201 GLU A O 1
ATOM 1517 N N . GLY A 1 202 ? 73.665 34.064 44.024 1.00 57.33 202 GLY A N 1
ATOM 1518 C CA . GLY A 1 202 ? 72.760 33.103 44.631 1.00 56.79 202 GLY A CA 1
ATOM 1519 C C . GLY A 1 202 ? 71.538 32.851 43.766 1.00 56.26 202 GLY A C 1
ATOM 1520 O O . GLY A 1 202 ? 71.112 31.709 43.609 1.00 56.15 202 GLY A O 1
ATOM 1521 N N . PHE A 1 203 ? 70.988 33.922 43.196 1.00 55.62 203 PHE A N 1
ATOM 1522 C CA . PHE A 1 203 ? 69.810 33.833 42.335 1.00 55.14 203 PHE A CA 1
ATOM 1523 C C . PHE A 1 203 ? 70.101 33.128 41.009 1.00 54.63 203 PHE A C 1
ATOM 1524 O O . PHE A 1 203 ? 69.223 32.468 40.460 1.00 54.60 203 PHE A O 1
ATOM 1532 N N . LYS A 1 204 ? 71.326 33.266 40.502 1.00 53.99 204 LYS A N 1
ATOM 1533 C CA . LYS A 1 204 ? 71.717 32.645 39.231 1.00 53.44 204 LYS A CA 1
ATOM 1534 C C . LYS A 1 204 ? 71.936 31.136 39.360 1.00 52.62 204 LYS A C 1
ATOM 1535 O O . LYS A 1 204 ? 71.915 30.423 38.356 1.00 52.69 204 LYS A O 1
ATOM 1541 N N . GLU A 1 205 ? 72.156 30.659 40.585 1.00 51.61 205 GLU A N 1
ATOM 1542 C CA . GLU A 1 205 ? 72.302 29.225 40.853 1.00 50.78 205 GLU A CA 1
ATOM 1543 C C . GLU A 1 205 ? 71.000 28.606 41.379 1.00 49.77 205 GLU A C 1
ATOM 1544 O O . GLU A 1 205 ? 70.987 27.456 41.824 1.00 49.77 205 GLU A O 1
ATOM 1550 N N . GLY A 1 206 ? 69.910 29.370 41.329 1.00 48.55 206 GLY A N 1
ATOM 1551 C CA . GLY A 1 206 ? 68.586 28.858 41.645 1.00 47.64 206 GLY A CA 1
ATOM 1552 C C . GLY A 1 206 ? 68.339 28.619 43.123 1.00 46.67 206 GLY A C 1
ATOM 1553 O O . GLY A 1 206 ? 67.757 27.603 43.499 1.00 46.53 206 GLY A O 1
ATOM 1554 N N . LYS A 1 207 ? 68.778 29.561 43.953 1.00 45.57 207 LYS A N 1
ATOM 1555 C CA . LYS A 1 207 ? 68.622 29.476 45.403 1.00 44.69 207 LYS A CA 1
ATOM 1556 C C . LYS A 1 207 ? 67.605 30.509 45.874 1.00 43.64 207 LYS A C 1
ATOM 1557 O O . LYS A 1 207 ? 67.497 31.591 45.295 1.00 43.50 207 LYS A O 1
ATOM 1563 N N . ILE A 1 208 ? 66.869 30.167 46.930 1.00 42.39 208 ILE A N 1
ATOM 1564 C CA . ILE A 1 208 ? 65.916 31.085 47.551 1.00 41.43 208 ILE A CA 1
ATOM 1565 C C . ILE A 1 208 ? 66.298 31.341 49.009 1.00 40.38 208 ILE A C 1
ATOM 1566 O O . ILE A 1 208 ? 66.829 30.462 49.686 1.00 40.16 208 ILE A O 1
ATOM 1571 N N . VAL A 1 209 ? 66.020 32.552 49.483 1.00 39.15 209 VAL A N 1
ATOM 1572 C CA . VAL A 1 209 ? 66.404 32.965 50.827 1.00 38.21 209 VAL A CA 1
ATOM 1573 C C . VAL A 1 209 ? 65.566 32.241 51.877 1.00 37.34 209 VAL A C 1
ATOM 1574 O O . VAL A 1 209 ? 64.352 32.097 51.730 1.00 37.35 209 VAL A O 1
ATOM 1578 N N . GLU A 1 210 ? 66.233 31.801 52.938 1.00 36.22 210 GLU A N 1
ATOM 1579 C CA . GLU A 1 210 ? 65.598 31.061 54.014 1.00 35.42 210 GLU A CA 1
ATOM 1580 C C . GLU A 1 210 ? 64.863 32.049 54.910 1.00 34.62 210 GLU A C 1
ATOM 1581 O O . GLU A 1 210 ? 65.402 33.097 55.270 1.00 34.58 210 GLU A O 1
ATOM 1587 N N . THR A 1 211 ? 63.637 31.695 55.275 1.00 33.59 211 THR A N 1
ATOM 1588 C CA . THR A 1 211 ? 62.725 32.616 55.945 1.00 32.88 211 THR A CA 1
ATOM 1589 C C . THR A 1 211 ? 61.945 31.979 57.109 1.00 32.11 211 THR A C 1
ATOM 1590 O O . THR A 1 211 ? 61.610 32.662 58.075 1.00 31.85 211 THR A O 1
ATOM 1594 N N . ASN A 1 212 ? 61.667 30.683 57.020 1.00 31.29 212 ASN A N 1
ATOM 1595 C CA . ASN A 1 212 ? 60.864 29.994 58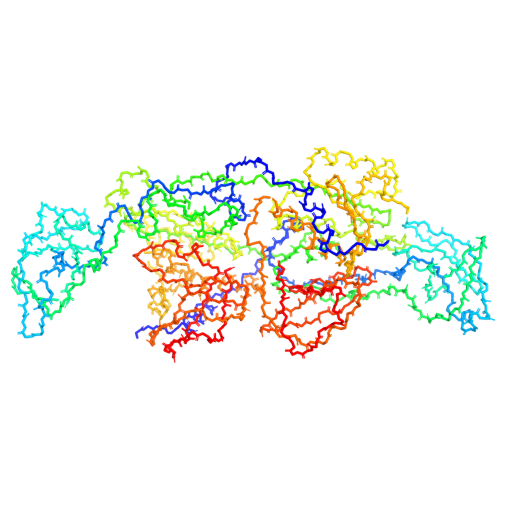.027 1.00 30.92 212 ASN A CA 1
ATOM 1596 C C . ASN A 1 212 ? 61.516 29.868 59.394 1.00 30.43 212 ASN A C 1
ATOM 1597 O O . ASN A 1 212 ? 60.818 29.726 60.394 1.00 30.23 212 ASN A O 1
ATOM 1602 N N . SER A 1 213 ? 62.843 29.915 59.439 1.00 29.74 213 SER A N 1
ATOM 1603 C CA . SER A 1 213 ? 63.554 29.755 60.698 1.00 29.42 213 SER A CA 1
ATOM 1604 C C . SER A 1 213 ? 63.240 30.917 61.627 1.00 28.65 213 SER A C 1
ATOM 1605 O O . SER A 1 213 ? 62.755 30.715 62.737 1.00 28.20 213 SER A O 1
ATOM 1608 N N . ILE A 1 214 ? 63.517 32.128 61.156 1.00 28.13 214 ILE A N 1
ATOM 1609 C CA . ILE A 1 214 ? 63.282 33.335 61.941 1.00 27.80 214 ILE A CA 1
ATOM 1610 C C . ILE A 1 214 ? 61.795 33.551 62.250 1.00 27.59 214 ILE A C 1
ATOM 1611 O O . ILE A 1 214 ? 61.461 34.062 63.316 1.00 27.53 214 ILE A O 1
ATOM 1624 N N . LEU A 1 216 ? 59.492 31.107 62.625 1.00 26.35 216 LEU A N 1
ATOM 1625 C CA . LEU A 1 216 ? 59.151 30.121 63.643 1.00 26.13 216 LEU A CA 1
AT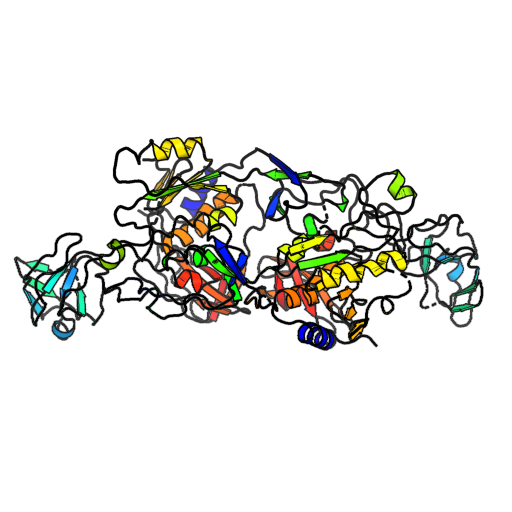OM 1626 C C . LEU A 1 216 ? 59.753 30.463 65.006 1.00 25.90 216 LEU A C 1
ATOM 1627 O O . LEU A 1 216 ? 59.159 30.152 66.028 1.00 25.91 216 LEU A O 1
ATOM 1632 N N . GLN A 1 217 ? 60.917 31.106 65.024 1.00 25.83 217 GLN A N 1
ATOM 1633 C CA . GLN A 1 217 ? 61.528 31.539 66.282 1.00 25.93 217 GLN A CA 1
ATOM 1634 C C . GLN A 1 217 ? 60.599 32.520 66.995 1.00 25.58 217 GLN A C 1
ATOM 1635 O O . GLN A 1 217 ? 60.283 32.342 68.163 1.00 25.71 217 GLN A O 1
ATOM 1641 N N . GLY A 1 218 ? 60.152 33.540 66.274 1.00 25.26 218 GLY A N 1
ATOM 1642 C CA . GLY A 1 218 ? 59.221 34.514 66.811 1.00 25.06 218 GLY A CA 1
ATOM 1643 C C . GLY A 1 218 ? 57.889 33.923 67.237 1.00 24.81 218 GLY A C 1
ATOM 1644 O O . GLY A 1 218 ? 57.338 34.324 68.254 1.00 24.54 218 GLY A O 1
ATOM 1645 N N . LEU A 1 219 ? 57.380 32.971 66.459 1.00 24.73 219 LEU A N 1
ATOM 1646 C CA . LEU A 1 219 ? 56.065 32.384 66.707 1.00 24.63 219 LEU A CA 1
ATOM 1647 C C . LEU A 1 219 ? 56.091 31.501 67.949 1.00 24.74 219 LEU A C 1
ATOM 1648 O O . LEU A 1 219 ? 55.131 31.478 68.725 1.00 24.29 219 LEU A O 1
ATOM 1653 N N . VAL A 1 220 ? 57.200 30.783 68.132 1.00 24.84 220 VAL A N 1
ATOM 1654 C CA . VAL A 1 220 ? 57.396 29.935 69.302 1.00 24.91 220 VAL A CA 1
ATOM 1655 C C . VAL A 1 220 ? 57.545 30.797 70.554 1.00 25.09 220 VAL A C 1
ATOM 1656 O O . VAL A 1 220 ? 57.007 30.459 71.602 1.00 24.92 220 VAL A O 1
ATOM 1660 N N . GLU A 1 221 ? 58.268 31.909 70.435 1.00 25.58 221 GLU A N 1
ATOM 1661 C CA . GLU A 1 221 ? 58.466 32.842 71.551 1.00 26.06 221 GLU A CA 1
ATOM 1662 C C . GLU A 1 221 ? 57.163 33.566 71.896 1.00 25.79 221 GLU A C 1
ATOM 1663 O O . GLU A 1 221 ? 56.916 33.892 73.056 1.00 25.89 221 GLU A O 1
ATOM 1669 N N . LYS A 1 222 ? 56.327 33.801 70.890 1.00 25.62 222 LYS A N 1
ATOM 1670 C CA . LYS A 1 222 ? 55.020 34.417 71.101 1.00 25.61 222 LYS A CA 1
ATOM 1671 C C . LYS A 1 222 ? 54.116 33.479 71.897 1.00 25.61 222 LYS A C 1
ATOM 1672 O O . LYS A 1 222 ? 53.314 33.930 72.712 1.00 25.64 222 LYS A O 1
ATOM 1678 N N . PHE A 1 223 ? 54.266 32.177 71.664 1.00 25.73 223 PHE A N 1
ATOM 1679 C CA . PHE A 1 223 ? 53.419 31.168 72.285 1.00 25.81 223 PHE A CA 1
ATOM 1680 C C . PHE A 1 223 ? 54.198 30.245 73.226 1.00 26.16 223 PHE A C 1
ATOM 1681 O O . PHE A 1 223 ? 54.256 29.027 73.019 1.00 26.07 223 PHE A O 1
ATOM 1689 N N . PHE A 1 224 ? 54.801 30.854 74.251 1.00 26.49 224 PHE A N 1
ATOM 1690 C CA . PHE A 1 224 ? 55.228 30.171 75.482 1.00 26.87 224 PHE A CA 1
ATOM 1691 C C . PHE A 1 224 ? 56.526 29.365 75.422 1.00 27.57 224 PHE A C 1
ATOM 1692 O O . PHE A 1 224 ? 57.001 28.906 76.462 1.00 27.38 224 PHE A O 1
ATOM 1700 N N . GLY A 1 225 ? 57.101 29.204 74.230 1.00 28.29 225 GLY A N 1
ATOM 1701 C CA . GLY A 1 225 ? 58.245 28.331 74.032 1.00 28.91 225 GLY A CA 1
ATOM 1702 C C . GLY A 1 225 ? 59.585 29.034 73.896 1.00 29.54 225 GLY A C 1
ATOM 1703 O O . GLY A 1 225 ? 59.651 30.246 73.703 1.00 29.63 225 GLY A O 1
ATOM 1704 N N . GLU A 1 226 ? 60.653 28.247 74.009 1.00 30.33 226 GLU A N 1
ATOM 1705 C CA . GLU A 1 226 ? 62.021 28.692 73.766 1.00 31.08 226 GLU A CA 1
ATOM 1706 C C . GLU A 1 226 ? 62.526 27.993 72.505 1.00 31.50 226 GLU A C 1
ATOM 1707 O O . GLU A 1 226 ? 62.752 26.788 72.528 1.00 31.58 226 GLU A O 1
ATOM 1713 N N . PRO A 1 227 ? 62.701 28.725 71.406 1.00 32.16 227 PRO A N 1
ATOM 1714 C CA . PRO A 1 227 ? 63.186 28.115 70.163 1.00 32.73 227 PRO A CA 1
ATOM 1715 C C . PRO A 1 227 ? 64.685 27.836 70.221 1.00 33.46 227 PRO A C 1
ATOM 1716 O O . PRO A 1 227 ? 65.438 28.652 70.750 1.00 33.47 227 PRO A O 1
ATOM 1720 N N . ILE A 1 228 ? 65.096 26.690 69.686 1.00 34.44 228 ILE A N 1
ATOM 1721 C CA . ILE A 1 228 ? 66.499 26.306 69.636 1.00 35.27 228 ILE A CA 1
ATOM 1722 C C . ILE A 1 228 ? 66.856 25.937 68.199 1.00 35.95 228 ILE A C 1
ATOM 1723 O O . ILE A 1 228 ? 66.316 24.980 67.647 1.00 35.98 228 ILE A O 1
ATOM 1728 N N . LEU A 1 229 ? 67.772 26.701 67.610 1.00 36.94 229 LEU A N 1
ATOM 1729 C CA . LEU A 1 229 ? 68.147 26.546 66.209 1.00 37.75 229 LEU A CA 1
ATOM 1730 C C . LEU A 1 229 ? 69.191 25.456 66.030 1.00 38.53 229 LEU A C 1
ATOM 1731 O O . LEU A 1 229 ? 70.217 25.454 66.713 1.00 38.54 229 LEU A O 1
ATOM 1736 N N . TYR A 1 230 ? 68.927 24.537 65.106 1.00 39.48 230 TYR A N 1
ATOM 1737 C CA . TYR A 1 230 ? 69.924 23.568 64.662 1.00 40.27 230 TYR A CA 1
ATOM 1738 C C . TYR A 1 230 ? 70.402 23.883 63.241 1.00 41.48 230 TYR A C 1
ATOM 1739 O O . TYR A 1 230 ? 71.233 23.166 62.687 1.00 41.56 230 TYR A O 1
ATOM 1748 N N . GLY A 1 231 ? 69.877 24.964 62.667 1.00 42.98 231 GLY A N 1
ATOM 1749 C CA . GLY A 1 231 ? 70.359 25.498 61.405 1.00 44.22 231 GLY A CA 1
ATOM 1750 C C . GLY A 1 231 ? 69.753 24.877 60.161 1.00 45.38 231 GLY A C 1
ATOM 1751 O O . GLY A 1 231 ? 68.914 23.977 60.237 1.00 45.55 231 GLY A O 1
ATOM 1752 N N . VAL A 1 232 ? 70.196 25.380 59.010 1.00 46.75 232 VAL A N 1
ATOM 1753 C CA . VAL A 1 232 ? 69.777 24.879 57.705 1.00 47.83 232 VAL A CA 1
ATOM 1754 C C . VAL A 1 232 ? 70.670 23.708 57.316 1.00 48.83 232 VAL A C 1
ATOM 1755 O O . VAL A 1 232 ? 71.893 23.794 57.415 1.00 48.84 232 VAL A O 1
ATOM 1759 N N . LEU A 1 233 ? 70.049 22.621 56.866 1.00 50.11 233 LEU A N 1
ATOM 1760 C CA . LEU A 1 233 ? 70.756 21.394 56.507 1.00 51.19 233 LEU A CA 1
ATOM 1761 C C . LEU A 1 233 ? 70.532 21.078 55.027 1.00 52.15 233 LEU A C 1
ATOM 1762 O O . LEU A 1 233 ? 69.502 21.453 54.472 1.00 52.23 233 LEU A O 1
ATOM 1767 N N . PRO A 1 234 ? 71.473 20.386 54.385 1.00 53.37 234 PRO A N 1
ATOM 1768 C CA . PRO A 1 234 ? 71.261 19.936 53.003 1.00 54.08 234 PRO A CA 1
ATOM 1769 C C . PRO A 1 234 ? 70.358 18.704 52.939 1.00 54.84 234 PRO A C 1
ATOM 1770 O O . PRO A 1 234 ? 70.154 18.038 53.957 1.00 54.94 234 PRO A O 1
ATOM 1774 N N . ASP A 1 235 ? 69.821 18.422 51.755 1.00 55.70 235 ASP A N 1
ATOM 1775 C CA . ASP A 1 235 ? 69.054 17.202 51.516 1.00 56.32 235 ASP A CA 1
ATOM 1776 C C . ASP A 1 235 ? 70.010 16.008 51.504 1.00 56.71 235 ASP A C 1
ATOM 1777 O O . ASP A 1 235 ? 70.589 15.667 50.470 1.00 56.81 235 ASP A O 1
ATOM 1782 N N . ASP A 1 236 ? 70.175 15.390 52.670 1.00 57.16 236 ASP A N 1
ATOM 1783 C CA . ASP A 1 236 ? 71.124 14.297 52.857 1.00 57.54 236 ASP A CA 1
ATOM 1784 C C . ASP A 1 236 ? 70.687 13.459 54.058 1.00 57.69 236 ASP A C 1
ATOM 1785 O O . ASP A 1 236 ? 70.687 13.949 55.183 1.00 57.70 236 ASP A O 1
ATOM 1790 N N . GLU A 1 237 ? 70.327 12.199 53.813 1.00 57.82 237 GLU A N 1
ATOM 1791 C CA . GLU A 1 237 ? 69.741 11.332 54.843 1.00 57.93 237 GLU A CA 1
ATOM 1792 C C . GLU A 1 237 ? 70.595 11.208 56.110 1.00 57.77 237 GLU A C 1
ATOM 1793 O O . GLU A 1 237 ? 70.063 11.217 57.220 1.00 57.76 237 GLU A O 1
ATOM 1799 N N . SER A 1 238 ? 71.910 11.088 55.941 1.00 57.62 238 SER A N 1
ATOM 1800 C CA . SER A 1 238 ? 72.823 10.932 57.075 1.00 57.52 238 SER A CA 1
ATOM 1801 C C . SER A 1 238 ? 72.806 12.151 57.998 1.00 57.26 238 SER A C 1
ATOM 1802 O O . SER A 1 238 ? 72.736 12.014 59.221 1.00 57.17 238 SER A O 1
ATOM 1805 N N . ILE A 1 239 ? 72.871 13.336 57.399 1.00 56.96 239 ILE A N 1
ATOM 1806 C CA . ILE A 1 239 ? 72.876 14.590 58.148 1.00 56.72 239 ILE A CA 1
ATOM 1807 C C . ILE A 1 239 ? 71.510 14.905 58.776 1.00 56.42 239 ILE A C 1
ATOM 1808 O O . ILE A 1 239 ? 71.457 15.532 59.822 1.00 56.35 239 ILE A O 1
ATOM 1813 N N . ILE A 1 240 ? 70.414 14.459 58.163 1.00 56.01 240 ILE A N 1
ATOM 1814 C CA . ILE A 1 240 ? 69.079 14.694 58.724 1.00 55.76 240 ILE A CA 1
ATOM 1815 C C . ILE A 1 240 ? 68.805 13.749 59.901 1.00 55.36 240 ILE A C 1
ATOM 1816 O O . ILE A 1 240 ? 67.871 13.969 60.669 1.00 55.34 240 ILE A O 1
ATOM 1821 N N . LYS A 1 241 ? 69.633 12.716 60.051 1.00 54.87 241 LYS A N 1
ATOM 1822 C CA . LYS A 1 241 ? 69.526 11.780 61.173 1.00 54.41 241 LYS A CA 1
ATOM 1823 C C . LYS A 1 241 ? 69.940 12.374 62.529 1.00 53.77 241 LYS A C 1
ATOM 1824 O O . LYS A 1 241 ? 69.775 11.719 63.559 1.00 53.79 241 LYS A O 1
ATOM 1830 N N . GLU A 1 242 ? 70.477 13.598 62.527 1.00 52.96 242 GLU A N 1
ATOM 1831 C CA . GLU A 1 242 ? 70.693 14.364 63.767 1.00 52.30 242 GLU A CA 1
ATOM 1832 C C . GLU A 1 242 ? 69.397 14.963 64.344 1.00 51.69 242 GLU A C 1
ATOM 1833 O O . GLU A 1 242 ? 69.443 15.737 65.299 1.00 51.61 242 GLU A O 1
ATOM 1839 N N . THR A 1 243 ? 68.253 14.618 63.753 1.00 50.77 243 THR A N 1
ATOM 1840 C CA . THR A 1 243 ? 66.944 14.833 64.370 1.00 50.02 243 THR A CA 1
ATOM 1841 C C . THR A 1 243 ? 66.864 14.109 65.719 1.00 49.30 243 THR A C 1
ATOM 1842 O O . THR A 1 243 ? 66.085 14.495 66.588 1.00 49.17 243 THR A O 1
ATOM 1846 N N . LEU A 1 244 ? 67.662 13.055 65.877 1.00 48.48 244 LEU A N 1
ATOM 1847 C CA . LEU A 1 244 ? 67.773 12.342 67.148 1.00 47.90 244 LEU A CA 1
ATOM 1848 C C . LEU A 1 244 ? 68.328 13.242 68.258 1.00 47.24 244 LEU A C 1
ATOM 1849 O O . LEU A 1 244 ? 67.864 13.173 69.391 1.00 47.30 244 LEU A O 1
ATOM 1854 N N . GLU A 1 245 ? 69.313 14.079 67.932 1.00 46.35 245 GLU A N 1
ATOM 1855 C CA . GLU A 1 245 ? 69.840 15.060 68.887 1.00 45.74 245 GLU A CA 1
ATOM 1856 C C . GLU A 1 245 ? 68.766 16.048 69.357 1.00 45.13 245 GLU A C 1
ATOM 1857 O O . GLU A 1 245 ? 68.775 16.474 70.510 1.00 44.95 245 GLU A O 1
ATOM 1863 N N . LYS A 1 246 ? 67.847 16.398 68.460 1.00 44.35 246 LYS A N 1
ATOM 1864 C CA . LYS A 1 246 ? 66.799 17.377 68.747 1.00 43.78 246 LYS A CA 1
ATOM 1865 C C . LYS A 1 246 ? 65.772 16.809 69.705 1.00 43.02 246 LYS A C 1
ATOM 1866 O O . LYS A 1 246 ? 65.354 17.486 70.633 1.00 42.74 246 LYS A O 1
ATOM 1872 N N . ALA A 1 247 ? 65.371 15.563 69.465 1.00 42.33 247 ALA A N 1
ATOM 1873 C CA . ALA A 1 247 ? 64.366 14.888 70.279 1.00 41.79 247 ALA A CA 1
ATOM 1874 C C . ALA A 1 247 ? 64.849 14.682 71.716 1.00 41.30 247 ALA A C 1
ATOM 1875 O O . ALA A 1 247 ? 64.052 14.725 72.655 1.00 40.93 247 ALA A O 1
ATOM 1877 N N . LYS A 1 248 ? 66.155 14.466 71.873 1.00 40.82 248 LYS A N 1
ATOM 1878 C CA . LYS A 1 248 ? 66.777 14.332 73.188 1.00 40.53 248 LYS A CA 1
ATOM 1879 C C . LYS A 1 248 ? 66.840 15.686 73.896 1.00 40.18 248 LYS A C 1
ATOM 1880 O O . LYS A 1 248 ? 66.419 15.810 75.044 1.00 40.29 248 LYS A O 1
ATOM 1886 N N . ASN A 1 249 ? 67.358 16.693 73.197 1.00 39.76 249 ASN A N 1
ATOM 1887 C CA . ASN A 1 249 ? 67.540 18.036 73.753 1.00 39.50 249 ASN A CA 1
ATOM 1888 C C . ASN A 1 249 ? 66.229 18.769 74.054 1.00 39.25 249 ASN A C 1
ATOM 1889 O O . ASN A 1 249 ? 66.200 19.646 74.917 1.00 39.22 249 ASN A O 1
ATOM 1894 N N . GLU A 1 250 ? 65.155 18.410 73.349 1.00 38.92 250 GLU A N 1
ATOM 1895 C CA . GLU A 1 250 ? 63.912 19.183 73.373 1.00 38.78 250 GLU A CA 1
ATOM 1896 C C . GLU A 1 250 ? 62.678 18.375 73.730 1.00 38.41 250 GLU A C 1
ATOM 1897 O O . GLU A 1 250 ? 62.680 17.146 73.694 1.00 38.51 250 GLU A O 1
ATOM 1903 N N . CYS A 1 251 ? 61.616 19.107 74.051 1.00 37.94 251 CYS A N 1
ATOM 1904 C CA . CYS A 1 251 ? 60.322 18.526 74.373 1.00 37.60 251 CYS A CA 1
ATOM 1905 C C . CYS A 1 251 ? 59.588 18.179 73.077 1.00 37.16 251 CYS A C 1
ATOM 1906 O O . CYS A 1 251 ? 59.030 17.090 72.940 1.00 36.92 251 CYS A O 1
ATOM 1909 N N . ASP A 1 252 ? 59.577 19.124 72.140 1.00 36.79 252 ASP A N 1
ATOM 1910 C CA . ASP A 1 252 ? 59.109 18.867 70.778 1.00 36.51 252 ASP A CA 1
ATOM 1911 C C . ASP A 1 252 ? 60.093 19.456 69.770 1.00 36.15 252 ASP A C 1
ATOM 1912 O O . ASP A 1 252 ? 60.961 20.247 70.131 1.00 36.02 252 ASP A O 1
ATOM 1917 N N . ILE A 1 253 ? 59.967 19.046 68.512 1.00 35.75 253 ILE A N 1
ATOM 1918 C CA . ILE A 1 253 ? 60.842 19.534 67.449 1.00 35.48 253 ILE A CA 1
ATOM 1919 C C . ILE A 1 253 ? 60.055 19.754 66.149 1.00 35.50 253 ILE A C 1
ATOM 1920 O O . ILE A 1 253 ? 59.196 18.963 65.776 1.00 35.25 253 ILE A O 1
ATOM 1925 N N . VAL A 1 254 ? 60.371 20.858 65.486 1.00 35.67 254 VAL A N 1
ATOM 1926 C CA . VAL A 1 254 ? 59.733 21.282 64.254 1.00 35.89 254 VAL A CA 1
ATOM 1927 C C . VAL A 1 254 ? 60.768 21.174 63.141 1.00 36.31 254 VAL A C 1
ATOM 1928 O O . VAL A 1 254 ? 61.894 21.622 63.305 1.00 36.06 254 VAL A O 1
ATOM 1932 N N . LEU A 1 255 ? 60.398 20.570 62.016 1.00 37.10 255 LEU A N 1
ATOM 1933 C CA . LEU A 1 255 ? 61.292 20.515 60.858 1.00 37.75 255 LEU A CA 1
ATOM 1934 C C . LEU A 1 255 ? 60.587 20.853 59.542 1.00 38.32 255 LEU A C 1
ATOM 1935 O O . LEU A 1 255 ? 59.432 20.501 59.331 1.00 38.01 255 LEU A O 1
ATOM 1940 N N . ILE A 1 256 ? 61.339 21.509 58.664 1.00 39.20 256 ILE A N 1
ATOM 1941 C CA . ILE A 1 256 ? 60.860 22.061 57.403 1.00 40.07 256 ILE A CA 1
ATOM 1942 C C . ILE A 1 256 ? 61.226 21.120 56.255 1.00 40.56 256 ILE A C 1
ATOM 1943 O O . ILE A 1 256 ? 62.166 20.338 56.378 1.00 40.85 256 ILE A O 1
ATOM 1948 N N . THR A 1 257 ? 60.490 21.187 55.146 1.00 41.14 257 THR A N 1
ATOM 1949 C CA . THR A 1 257 ? 60.864 20.440 53.941 1.00 41.54 257 THR A CA 1
ATOM 1950 C C . THR A 1 257 ? 61.991 21.160 53.198 1.00 41.61 257 THR A C 1
ATOM 1951 O O . THR A 1 257 ? 62.402 20.749 52.111 1.00 41.67 257 THR A O 1
ATOM 1955 N N . ASP A 1 266 ? 61.565 12.779 48.327 1.00 51.51 266 ASP A N 1
ATOM 1956 C CA . ASP A 1 266 ? 62.126 11.564 48.909 1.00 51.48 266 ASP A CA 1
ATOM 1957 C C . ASP A 1 266 ? 61.104 10.940 49.871 1.00 51.52 266 ASP A C 1
ATOM 1958 O O . ASP A 1 266 ? 60.079 10.450 49.401 1.00 51.63 266 ASP A O 1
ATOM 1963 N N . TYR A 1 267 ? 61.362 10.938 51.184 1.00 51.53 267 TYR A N 1
ATOM 1964 C CA . TYR A 1 267 ? 60.338 10.535 52.165 1.00 51.43 267 TYR A CA 1
ATOM 1965 C C . TYR A 1 267 ? 60.664 10.861 53.629 1.00 51.78 267 TYR A C 1
ATOM 1966 O O . TYR A 1 267 ? 61.830 10.929 54.026 1.00 51.79 267 TYR A O 1
ATOM 1975 N N . ALA A 1 268 ? 59.600 11.038 54.416 1.00 52.13 268 ALA A N 1
ATOM 1976 C CA . ALA A 1 268 ? 59.683 11.482 55.810 1.00 52.39 268 ALA A CA 1
ATOM 1977 C C . ALA A 1 268 ? 59.350 10.391 56.834 1.00 52.59 268 ALA A C 1
ATOM 1978 O O . ALA A 1 268 ? 59.582 10.579 58.029 1.00 52.55 268 ALA A O 1
ATOM 1980 N N . HIS A 1 269 ? 58.801 9.265 56.382 1.00 52.88 269 HIS A N 1
ATOM 1981 C CA . HIS A 1 269 ? 58.556 8.128 57.273 1.00 53.12 269 HIS A CA 1
ATOM 1982 C C . HIS A 1 269 ? 59.849 7.372 57.610 1.00 52.87 269 HIS A C 1
ATOM 1983 O O . HIS A 1 269 ? 59.870 6.555 58.530 1.00 52.93 269 HIS A O 1
ATOM 1990 N N . LYS A 1 270 ? 60.920 7.644 56.867 1.00 52.56 270 LYS A N 1
ATOM 1991 C CA . LYS A 1 270 ? 62.227 7.054 57.144 1.00 52.31 270 LYS A CA 1
ATOM 1992 C C . LYS A 1 270 ? 62.909 7.675 58.367 1.00 51.58 270 LYS A C 1
ATOM 1993 O O . LYS A 1 270 ? 63.791 7.056 58.963 1.00 51.67 270 LYS A O 1
ATOM 1999 N N . PHE A 1 271 ? 62.503 8.890 58.736 1.00 50.63 271 PHE A N 1
ATOM 2000 C CA . PHE A 1 271 ? 63.065 9.587 59.898 1.00 49.86 271 PHE A CA 1
ATOM 2001 C C . PHE A 1 271 ? 62.171 9.539 61.138 1.00 48.94 271 PHE A C 1
ATOM 2002 O O . PHE A 1 271 ? 62.662 9.673 62.259 1.00 48.86 271 PHE A O 1
ATOM 2010 N N . VAL A 1 272 ? 60.866 9.369 60.933 1.00 47.78 272 VAL A N 1
ATOM 2011 C CA . VAL A 1 272 ? 59.890 9.452 62.017 1.00 46.85 272 VAL A CA 1
ATOM 2012 C C . VAL A 1 272 ? 58.847 8.342 61.920 1.00 45.96 272 VAL A C 1
ATOM 2013 O O . VAL A 1 272 ? 58.388 8.008 60.830 1.00 45.84 272 VAL A O 1
ATOM 2017 N N . ASN A 1 273 ? 58.471 7.788 63.070 1.00 44.85 273 ASN A N 1
ATOM 2018 C CA . ASN A 1 273 ? 57.336 6.877 63.156 1.00 44.11 273 ASN A CA 1
ATOM 2019 C C . ASN A 1 273 ? 56.053 7.696 63.320 1.00 43.14 273 ASN A C 1
ATOM 2020 O O . ASN A 1 273 ? 55.730 8.163 64.414 1.00 43.14 273 ASN A O 1
ATOM 2025 N N . LEU A 1 274 ? 55.328 7.861 62.219 1.00 41.99 274 LEU A N 1
ATOM 2026 C CA . LEU A 1 274 ? 54.249 8.843 62.131 1.00 41.12 274 LEU A CA 1
ATOM 2027 C C . LEU A 1 274 ? 52.885 8.297 62.555 1.00 40.30 274 LEU A C 1
ATOM 2028 O O . LEU A 1 274 ? 52.480 7.217 62.128 1.00 40.18 274 LEU A O 1
ATOM 2033 N N . LEU A 1 275 ? 52.191 9.051 63.407 1.00 39.30 275 LEU A N 1
ATOM 2034 C CA . LEU A 1 275 ? 50.774 8.819 63.678 1.00 38.54 275 LEU A CA 1
ATOM 2035 C C . LEU A 1 275 ? 49.944 9.153 62.442 1.00 37.74 275 LEU A C 1
ATOM 2036 O O . LEU A 1 275 ? 49.026 8.415 62.083 1.00 37.77 275 LEU A O 1
ATOM 2041 N N . PHE A 1 276 ? 50.261 10.281 61.810 1.00 36.75 276 PHE A N 1
ATOM 2042 C CA . PHE A 1 276 ? 49.640 10.658 60.541 1.00 36.03 276 PHE A CA 1
ATOM 2043 C C . PHE A 1 276 ? 50.587 11.467 59.649 1.00 35.57 276 PHE A C 1
ATOM 2044 O O . PHE A 1 276 ? 51.624 11.955 60.091 1.00 35.40 276 PHE A O 1
ATOM 2052 N N . HIS A 1 277 ? 50.205 11.586 58.383 1.00 34.99 277 HIS A N 1
ATOM 2053 C CA . HIS A 1 277 ? 50.969 12.313 57.374 1.00 34.52 277 HIS A CA 1
ATOM 2054 C C . HIS A 1 277 ? 50.070 12.457 56.148 1.00 34.20 277 HIS A C 1
ATOM 2055 O O . HIS A 1 277 ? 49.608 11.465 55.586 1.00 33.99 277 HIS A O 1
ATOM 2062 N N . GLY A 1 278 ? 49.824 13.697 55.741 1.00 33.75 278 GLY A N 1
ATOM 2063 C CA . GLY A 1 278 ? 48.824 13.984 54.734 1.00 33.45 278 GLY A CA 1
ATOM 2064 C C . GLY A 1 278 ? 47.533 14.276 55.463 1.00 33.21 278 GLY A C 1
ATOM 2065 O O . GLY A 1 278 ? 46.857 13.369 55.947 1.00 33.05 278 GLY A O 1
ATOM 2066 N N . THR A 1 279 ? 47.211 15.558 55.558 1.00 32.87 279 THR A N 1
ATOM 2067 C CA . THR A 1 279 ? 46.064 16.022 56.312 1.00 32.69 279 THR A CA 1
ATOM 2068 C C . THR A 1 279 ? 45.153 16.865 55.421 1.00 32.47 279 THR A C 1
ATOM 2069 O O . THR A 1 279 ? 45.481 17.178 54.274 1.00 32.25 279 THR A O 1
ATOM 2073 N N . THR A 1 280 ? 44.013 17.241 55.973 1.00 32.40 280 THR A N 1
ATOM 2074 C CA . THR A 1 280 ? 42.936 17.845 55.204 1.00 32.26 280 THR A CA 1
ATOM 2075 C C . THR A 1 280 ? 43.084 19.369 55.014 1.00 32.15 280 THR A C 1
ATOM 2076 O O . THR A 1 280 ? 42.464 19.944 54.121 1.00 31.90 280 THR A O 1
ATOM 2080 N N . ILE A 1 281 ? 43.920 20.018 55.820 1.00 32.05 281 ILE A N 1
ATOM 2081 C CA . ILE A 1 281 ? 44.016 21.482 55.785 1.00 32.09 281 ILE A CA 1
ATOM 2082 C C . ILE A 1 281 ? 44.571 22.014 54.457 1.00 32.20 281 ILE A C 1
ATOM 2083 O O . ILE A 1 281 ? 45.266 21.305 53.731 1.00 32.16 281 ILE A O 1
ATOM 2088 N N . LYS A 1 282 ? 44.256 23.272 54.166 1.00 32.35 282 LYS A N 1
ATOM 2089 C CA . LYS A 1 282 ? 44.679 23.935 52.939 1.00 32.65 282 LYS A CA 1
ATOM 2090 C C . LYS A 1 282 ? 44.807 25.442 53.200 1.00 32.72 282 LYS A C 1
ATOM 2091 O O . LYS A 1 282 ? 43.810 26.081 53.528 1.00 32.85 282 LYS A O 1
ATOM 2097 N N . PRO A 1 283 ? 46.005 26.018 53.076 1.00 32.81 283 PRO A N 1
ATOM 2098 C CA . PRO A 1 283 ? 47.248 25.293 52.771 1.00 32.91 283 PRO A CA 1
ATOM 2099 C C . PRO A 1 283 ? 47.753 24.459 53.949 1.00 33.06 283 PRO A C 1
ATOM 2100 O O . PRO A 1 283 ? 47.128 24.456 55.009 1.00 33.06 283 PRO A O 1
ATOM 2104 N N . GLY A 1 284 ? 48.870 23.760 53.752 1.00 33.41 284 GLY A N 1
ATOM 2105 C CA . GLY A 1 284 ? 49.492 22.962 54.798 1.00 33.69 284 GLY A CA 1
ATOM 2106 C C . GLY A 1 284 ? 49.122 21.491 54.776 1.00 34.01 284 GLY A C 1
ATOM 2107 O O . GLY A 1 284 ? 49.324 20.791 55.766 1.00 33.84 284 GLY A O 1
ATOM 2108 N N . ARG A 1 285 ? 48.599 21.029 53.642 1.00 34.55 285 ARG A N 1
ATOM 2109 C CA . ARG A 1 285 ? 48.122 19.650 53.473 1.00 34.92 285 ARG A CA 1
ATOM 2110 C C . ARG A 1 285 ? 49.149 18.562 53.842 1.00 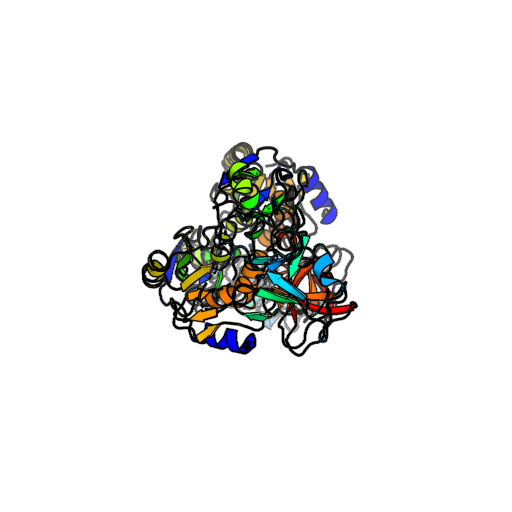34.64 285 ARG A C 1
ATOM 2111 O O . ARG A 1 285 ? 48.806 17.637 54.574 1.00 34.57 285 ARG A O 1
ATOM 2119 N N . PRO A 1 286 ? 50.390 18.656 53.360 1.00 34.38 286 PRO A N 1
ATOM 2120 C CA . PRO A 1 286 ? 51.395 17.613 53.637 1.00 34.20 286 PRO A CA 1
ATOM 2121 C C . PRO A 1 286 ? 51.922 17.540 55.085 1.00 33.91 286 PRO A C 1
ATOM 2122 O O . PRO A 1 286 ? 52.931 16.872 55.313 1.00 34.09 286 PRO A O 1
ATOM 2126 N N . PHE A 1 287 ? 51.267 18.201 56.035 1.00 33.51 287 PHE A N 1
ATOM 2127 C CA . PHE A 1 287 ? 51.672 18.151 57.440 1.00 33.22 287 PHE A CA 1
ATOM 2128 C C . PHE A 1 287 ? 51.520 16.741 58.022 1.00 33.00 287 PHE A C 1
ATOM 2129 O O . PHE A 1 287 ? 50.530 16.058 57.765 1.00 32.99 287 PHE A O 1
ATOM 2137 N N . GLY A 1 288 ? 52.520 16.319 58.794 1.00 32.81 288 GLY A N 1
ATOM 2138 C CA . GLY A 1 288 ? 52.466 15.079 59.558 1.00 32.66 288 GLY A CA 1
ATOM 2139 C C . GLY A 1 288 ? 53.019 15.265 60.964 1.00 32.56 288 GLY A C 1
ATOM 2140 O O . GLY A 1 288 ? 53.556 16.328 61.293 1.00 32.59 288 GLY A O 1
ATOM 2141 N N . TYR A 1 289 ? 52.881 14.238 61.799 1.00 32.24 289 TYR A N 1
ATOM 2142 C CA . TYR A 1 289 ? 53.410 14.278 63.159 1.00 32.11 289 TYR A CA 1
ATOM 2143 C C . TYR A 1 289 ? 53.596 12.889 63.773 1.00 32.21 289 TYR A C 1
ATOM 2144 O O . TYR A 1 289 ? 52.771 11.998 63.578 1.00 31.95 289 TYR A O 1
ATOM 2153 N N . GLY A 1 290 ? 54.677 12.736 64.536 1.00 32.27 290 GLY A N 1
ATOM 2154 C CA . GLY A 1 290 ? 54.946 11.528 65.297 1.00 32.47 290 GLY A CA 1
ATOM 2155 C C . GLY A 1 290 ? 56.185 11.664 66.174 1.00 32.70 290 GLY A C 1
ATOM 2156 O O . GLY A 1 290 ? 57.176 12.263 65.758 1.00 32.63 290 GLY A O 1
ATOM 2157 N N . GLU A 1 291 ? 56.125 11.106 67.382 1.00 33.07 291 GLU A N 1
ATOM 2158 C CA . GLU A 1 291 ? 57.248 11.114 68.331 1.00 33.28 291 GLU A CA 1
ATOM 2159 C C . GLU A 1 291 ? 57.749 12.524 68.656 1.00 33.24 291 GLU A C 1
ATOM 2160 O O . GLU A 1 291 ? 58.959 12.766 68.691 1.00 33.39 291 GLU A O 1
ATOM 2166 N N . LYS A 1 292 ? 56.810 13.441 68.897 1.00 33.13 292 LYS A N 1
ATOM 2167 C CA . LYS A 1 292 ? 57.111 14.845 69.211 1.00 32.96 292 LYS A CA 1
ATOM 2168 C C . LYS A 1 292 ? 57.682 15.645 68.031 1.00 32.89 292 LYS A C 1
ATOM 2169 O O . LYS A 1 292 ? 58.175 16.751 68.229 1.00 32.94 292 LYS A O 1
ATOM 2175 N N . VAL A 1 293 ? 57.599 15.107 66.816 1.00 32.80 293 VAL A N 1
ATOM 2176 C CA . VAL A 1 293 ? 58.190 15.743 65.639 1.00 32.84 293 VAL A CA 1
ATOM 2177 C C . VAL A 1 293 ? 57.099 16.215 64.676 1.00 33.02 293 VAL A C 1
ATOM 2178 O O . VAL A 1 293 ? 56.268 15.430 64.232 1.00 32.89 293 VAL A O 1
ATOM 2182 N N . PHE A 1 294 ? 57.133 17.502 64.350 1.00 33.40 294 PHE A N 1
ATOM 2183 C CA . PHE A 1 294 ? 56.153 18.141 63.482 1.00 33.71 294 PHE A CA 1
ATOM 2184 C C . PHE A 1 294 ? 56.776 18.340 62.101 1.00 34.33 294 PHE A C 1
ATOM 2185 O O . PHE A 1 294 ? 57.712 19.123 61.955 1.00 34.25 294 PHE A O 1
ATOM 2193 N N . ILE A 1 295 ? 56.260 17.635 61.096 1.00 35.15 295 ILE A N 1
ATOM 2194 C CA . ILE A 1 295 ? 56.730 17.783 59.715 1.00 35.96 295 ILE A CA 1
ATOM 2195 C C . ILE A 1 295 ? 55.988 18.943 59.042 1.00 36.54 295 ILE A C 1
ATOM 2196 O O . ILE A 1 295 ? 54.779 18.872 58.830 1.00 36.34 295 ILE A O 1
ATOM 2209 N N . SER A 1 297 ? 55.914 22.422 56.035 1.00 39.13 297 SER A N 1
ATOM 2210 C CA . SER A 1 297 ? 55.766 22.493 54.575 1.00 39.38 297 SER A CA 1
ATOM 2211 C C . SER A 1 297 ? 56.823 23.286 53.797 1.00 39.46 297 SER A C 1
ATOM 2212 O O . SER A 1 297 ? 56.892 23.171 52.571 1.00 39.68 297 SER A O 1
ATOM 2215 N N . GLY A 1 298 ? 57.604 24.124 54.474 1.00 39.51 298 GLY A N 1
ATOM 2216 C CA . GLY A 1 298 ? 58.674 24.862 53.815 1.00 39.30 298 GLY A CA 1
ATOM 2217 C C . GLY A 1 298 ? 58.325 26.201 53.191 1.00 39.08 298 GLY A C 1
ATOM 2218 O O . GLY A 1 298 ? 59.199 27.064 53.086 1.00 39.14 298 GLY A O 1
ATOM 2219 N N . TYR A 1 299 ? 57.079 26.386 52.769 1.00 38.80 299 TYR A N 1
ATOM 2220 C CA . TYR A 1 299 ? 56.651 27.674 52.228 1.00 38.68 299 TYR A CA 1
ATOM 2221 C C . TYR A 1 299 ? 55.974 28.498 53.330 1.00 37.74 299 TYR A C 1
ATOM 2222 O O . TYR A 1 299 ? 55.080 27.996 54.003 1.00 37.52 299 TYR A O 1
ATOM 2231 N N . PRO A 1 300 ? 56.419 29.743 53.528 1.00 36.68 300 PRO A N 1
ATOM 2232 C CA . PRO A 1 300 ? 56.001 30.559 54.678 1.00 36.01 300 PRO A CA 1
ATOM 2233 C C . PRO A 1 300 ? 54.501 30.596 54.968 1.00 35.14 300 PRO A C 1
ATOM 2234 O O . PRO A 1 300 ? 54.114 30.432 56.121 1.00 34.95 300 PRO A O 1
ATOM 2238 N N . VAL A 1 301 ? 53.675 30.798 53.949 1.00 34.11 301 VAL A N 1
ATOM 2239 C CA . VAL A 1 301 ? 52.227 30.863 54.152 1.00 33.32 301 VAL A CA 1
ATOM 2240 C C . VAL A 1 301 ? 51.712 29.538 54.715 1.00 32.28 301 VAL A C 1
ATOM 2241 O O . VAL A 1 301 ? 50.888 29.520 55.626 1.00 32.00 301 VAL A O 1
ATOM 2245 N N . SER A 1 302 ? 52.213 28.440 54.164 1.00 31.11 302 SER A N 1
ATOM 2246 C CA . SER A 1 302 ? 51.829 27.097 54.597 1.00 30.37 302 SER A CA 1
ATOM 2247 C C . SER A 1 302 ? 52.339 26.713 55.997 1.00 29.39 302 SER A C 1
ATOM 2248 O O . SER A 1 302 ? 51.655 26.002 56.727 1.00 29.34 302 SER A O 1
ATOM 2251 N N . VAL A 1 303 ? 53.534 27.170 56.365 1.00 28.33 303 VAL A N 1
ATOM 2252 C CA . VAL A 1 303 ? 54.075 26.940 57.708 1.00 27.46 303 VAL A CA 1
ATOM 2253 C C . VAL A 1 303 ? 53.259 27.690 58.762 1.00 26.67 303 VAL A C 1
ATOM 2254 O O . VAL A 1 303 ? 53.063 27.188 59.865 1.00 26.43 303 VAL A O 1
ATOM 2258 N N . PHE A 1 304 ? 52.796 28.888 58.414 1.00 25.85 304 PHE A N 1
ATOM 2259 C CA . PHE A 1 304 ? 52.028 29.740 59.322 1.00 25.35 304 PHE A CA 1
ATOM 2260 C C . PHE A 1 304 ? 50.694 29.094 59.679 1.00 24.97 304 PHE A C 1
ATOM 2261 O O . PHE A 1 304 ? 50.307 29.063 60.843 1.00 24.77 304 PHE A O 1
ATOM 2269 N N . ALA A 1 305 ? 49.999 28.585 58.669 1.00 24.73 305 ALA A N 1
ATOM 2270 C CA . ALA A 1 305 ? 48.732 27.887 58.870 1.00 24.51 305 ALA A CA 1
ATOM 2271 C C . ALA A 1 305 ? 48.930 26.607 59.683 1.00 24.30 305 ALA A C 1
ATOM 2272 O O . ALA A 1 305 ? 48.109 26.268 60.534 1.00 23.92 305 ALA A O 1
ATOM 2274 N N . GLN A 1 306 ? 50.028 25.906 59.423 1.00 24.12 306 GLN A N 1
ATOM 2275 C CA . GLN A 1 306 ? 50.354 24.694 60.166 1.00 24.11 306 GLN A CA 1
ATOM 2276 C C . GLN A 1 306 ? 50.703 25.002 61.620 1.00 23.91 306 GLN A C 1
ATOM 2277 O O . GLN A 1 306 ? 50.417 24.206 62.508 1.00 23.59 306 GLN A O 1
ATOM 2283 N N . PHE A 1 307 ? 51.311 26.160 61.862 1.00 23.90 307 PHE A N 1
ATOM 2284 C CA . PHE A 1 307 ? 51.692 26.539 63.215 1.00 23.99 307 PHE A CA 1
ATOM 2285 C C . PHE A 1 307 ? 50.452 26.894 64.028 1.00 23.92 307 PHE A C 1
ATOM 2286 O O . PHE A 1 307 ? 50.285 26.423 65.146 1.00 23.85 307 PHE A O 1
ATOM 2294 N N . ASN A 1 308 ? 49.582 27.717 63.455 1.00 23.77 308 ASN A N 1
ATOM 2295 C CA . ASN A 1 308 ? 48.362 28.147 64.134 1.00 23.67 308 ASN A CA 1
ATOM 2296 C C . ASN A 1 308 ? 47.364 27.014 64.374 1.00 23.50 308 ASN A C 1
ATOM 2297 O O . ASN A 1 308 ? 46.676 26.997 65.396 1.00 23.59 308 ASN A O 1
ATOM 2302 N N . LEU A 1 309 ? 47.308 26.060 63.449 1.00 23.27 309 LEU A N 1
ATOM 2303 C CA . LEU A 1 309 ? 46.330 24.972 63.517 1.00 23.28 309 LEU A CA 1
ATOM 2304 C C . LEU A 1 309 ? 46.810 23.781 64.348 1.00 23.15 309 LEU A C 1
ATOM 2305 O O . LEU A 1 309 ? 45.992 22.986 64.803 1.00 22.89 309 LEU A O 1
ATOM 2310 N N . PHE A 1 310 ? 48.121 23.663 64.559 1.00 23.16 310 PHE A N 1
ATOM 2311 C CA . PHE A 1 310 ? 48.680 22.513 65.272 1.00 23.22 310 PHE A CA 1
ATOM 2312 C C . PHE A 1 310 ? 49.617 22.932 66.396 1.00 23.32 310 PHE A C 1
ATOM 2313 O O . PHE A 1 310 ? 49.322 22.717 67.570 1.00 23.54 310 PHE A O 1
ATOM 2321 N N . VAL A 1 311 ? 50.736 23.546 66.028 1.00 23.34 311 VAL A N 1
ATOM 2322 C CA . VAL A 1 311 ? 51.810 23.846 66.976 1.00 23.43 311 VAL A CA 1
ATOM 2323 C C . VAL A 1 311 ? 51.344 24.753 68.123 1.00 23.39 311 VAL A C 1
ATOM 2324 O O . VAL A 1 311 ? 51.642 24.488 69.284 1.00 23.00 311 VAL A O 1
ATOM 2328 N N . LYS A 1 312 ? 50.614 25.811 67.780 1.00 23.47 312 LYS A N 1
ATOM 2329 C CA . LYS A 1 312 ? 50.085 26.772 68.746 1.00 23.71 312 LYS A CA 1
ATOM 2330 C C . LYS A 1 312 ? 49.320 26.075 69.876 1.00 23.80 312 LYS A C 1
ATOM 2331 O O . LYS A 1 312 ? 49.490 26.408 71.041 1.00 23.68 312 LYS A O 1
ATOM 2337 N N . HIS A 1 313 ? 48.486 25.106 69.517 1.00 24.01 313 HIS A N 1
ATOM 2338 C CA . HIS A 1 313 ? 47.654 24.394 70.486 1.00 24.17 313 HIS A CA 1
ATOM 2339 C C . HIS A 1 313 ? 48.427 23.352 71.291 1.00 24.28 313 HIS A C 1
ATOM 2340 O O . HIS A 1 313 ? 48.075 23.076 72.434 1.00 24.17 313 HIS A O 1
ATOM 2347 N N . ALA A 1 314 ? 49.472 22.780 70.698 1.00 24.55 314 ALA A N 1
ATOM 2348 C CA . ALA A 1 314 ? 50.356 21.856 71.411 1.00 24.88 314 ALA A CA 1
ATOM 2349 C C . ALA A 1 314 ? 51.156 22.583 72.487 1.00 25.12 314 ALA A C 1
ATOM 2350 O O . ALA A 1 314 ? 51.246 22.120 73.620 1.00 25.22 314 ALA A O 1
ATOM 2352 N N . LEU A 1 315 ? 51.736 23.720 72.121 1.00 25.50 315 LEU A N 1
ATOM 2353 C CA . LEU A 1 315 ? 52.496 24.552 73.053 1.00 25.81 315 LEU A CA 1
ATOM 2354 C C . LEU A 1 315 ? 51.634 25.022 74.226 1.00 26.05 315 LEU A C 1
ATOM 2355 O O . LEU A 1 315 ? 52.083 25.024 75.371 1.00 25.85 315 LEU A O 1
ATOM 2360 N N . ALA A 1 316 ? 50.398 25.414 73.927 1.00 26.37 316 ALA A N 1
ATOM 2361 C CA . ALA A 1 316 ? 49.452 25.851 74.949 1.00 26.59 316 ALA A CA 1
ATOM 2362 C C . ALA A 1 316 ? 49.100 24.716 75.906 1.00 26.77 316 ALA A C 1
ATOM 2363 O O . ALA A 1 316 ? 48.943 24.939 77.098 1.00 26.85 316 ALA A O 1
ATOM 2365 N N . LYS A 1 317 ? 48.985 23.501 75.382 1.00 27.16 317 LYS A N 1
ATOM 2366 C CA . LYS A 1 317 ? 48.704 22.327 76.208 1.00 27.45 317 LYS A CA 1
ATOM 2367 C C . LYS A 1 317 ? 49.874 21.989 77.133 1.00 28.15 317 LYS A C 1
ATOM 2368 O O . LYS A 1 317 ? 49.668 21.520 78.251 1.00 28.22 317 LYS A O 1
ATOM 2382 N N . VAL A 1 319 ? 52.072 24.047 78.568 1.00 29.45 319 VAL A N 1
ATOM 2383 C CA . VAL A 1 319 ? 52.117 24.958 79.715 1.00 29.29 319 VAL A CA 1
ATOM 2384 C C . VAL A 1 319 ? 50.748 25.118 80.398 1.00 29.23 319 VAL A C 1
ATOM 2385 O O . VAL A 1 319 ? 50.630 25.823 81.401 1.00 29.27 319 VAL A O 1
ATOM 2389 N N . GLY A 1 320 ? 49.723 24.461 79.861 1.00 29.03 320 GLY A N 1
ATOM 2390 C CA . GLY A 1 320 ? 48.368 24.591 80.370 1.00 28.95 320 GLY A CA 1
ATOM 2391 C C . GLY A 1 320 ? 47.791 25.991 80.236 1.00 28.86 320 GLY A C 1
ATOM 2392 O O . GLY A 1 320 ? 47.002 26.419 81.078 1.00 28.78 320 GLY A O 1
ATOM 2393 N N . ALA A 1 321 ? 48.184 26.699 79.179 1.00 28.80 321 ALA A N 1
ATOM 2394 C CA . ALA A 1 321 ? 47.735 28.067 78.938 1.00 28.81 321 ALA A CA 1
ATOM 2395 C C . ALA A 1 321 ? 46.225 28.151 78.756 1.00 28.92 321 ALA A C 1
ATOM 2396 O O . ALA A 1 321 ? 45.626 27.329 78.059 1.00 28.71 321 ALA A O 1
ATOM 2398 N N . GLN A 1 322 ? 45.626 29.150 79.397 1.00 29.17 322 GLN A N 1
ATOM 2399 C CA . GLN A 1 322 ? 44.203 29.438 79.267 1.00 29.54 322 GLN A CA 1
ATOM 2400 C C . GLN A 1 322 ? 44.040 30.805 78.615 1.00 29.59 322 GLN A C 1
ATOM 2401 O O . GLN A 1 322 ? 44.783 31.731 78.928 1.00 29.34 322 GLN A O 1
ATOM 2407 N N . ASN A 1 323 ? 43.081 30.917 77.697 1.00 29.84 323 ASN A N 1
ATOM 2408 C CA . ASN A 1 323 ? 42.767 32.180 77.025 1.00 29.96 323 ASN A CA 1
ATOM 2409 C C . ASN A 1 323 ? 43.964 32.737 76.254 1.00 30.07 323 ASN A C 1
ATOM 2410 O O . ASN A 1 323 ? 44.359 33.892 76.433 1.00 30.05 323 ASN A O 1
ATOM 2415 N N . TYR A 1 324 ? 44.528 31.894 75.395 1.00 30.28 324 TYR A N 1
ATOM 2416 C CA . TYR A 1 324 ? 45.712 32.238 74.602 1.00 30.44 324 TYR A CA 1
ATOM 2417 C C . TYR A 1 324 ? 45.351 32.676 73.174 1.00 30.64 324 TYR A C 1
ATOM 2418 O O . TYR A 1 324 ? 46.234 32.871 72.331 1.00 30.64 324 TYR A O 1
ATOM 2427 N N . GLU A 1 325 ? 44.055 32.821 72.909 1.00 30.81 325 GLU A N 1
ATOM 2428 C CA . GLU A 1 325 ? 43.572 33.312 71.621 1.00 31.03 325 GLU A CA 1
ATOM 2429 C C . GLU A 1 325 ? 42.197 33.969 71.762 1.00 31.12 325 GLU A C 1
ATOM 2430 O O . GLU A 1 325 ? 41.408 33.604 72.637 1.00 30.99 325 GLU A O 1
ATOM 2436 N N . VAL A 1 326 ? 41.926 34.937 70.890 1.00 31.31 326 VAL A N 1
ATOM 2437 C CA . VAL A 1 326 ? 40.689 35.706 70.926 1.00 31.59 326 VAL A CA 1
ATOM 2438 C C . VAL A 1 326 ? 39.840 35.378 69.706 1.00 31.88 326 VAL A C 1
ATOM 2439 O O . VAL A 1 326 ? 40.322 35.457 68.577 1.00 31.77 326 VAL A O 1
ATOM 2443 N N . LYS A 1 327 ? 38.582 35.013 69.939 1.00 32.13 327 LYS A N 1
ATOM 2444 C CA . LYS A 1 327 ? 37.624 34.812 68.859 1.00 32.49 327 LYS A CA 1
ATOM 2445 C C . LYS A 1 327 ? 36.691 36.016 68.753 1.00 32.42 327 LYS A C 1
ATOM 2446 O O . LYS A 1 327 ? 36.158 36.490 69.756 1.00 32.45 327 LYS A O 1
ATOM 2452 N N . VAL A 1 328 ? 36.499 36.491 67.525 1.00 32.37 328 VAL A N 1
ATOM 2453 C CA . VAL A 1 328 ? 35.766 37.721 67.246 1.00 32.35 328 VAL A CA 1
ATOM 2454 C C . VAL A 1 328 ? 34.662 37.478 66.212 1.00 32.47 328 VAL A C 1
ATOM 2455 O O . VAL A 1 328 ? 34.866 36.769 65.227 1.00 32.24 328 VAL A O 1
ATOM 2459 N N . LYS A 1 329 ? 33.498 38.077 66.451 1.00 32.74 329 LYS A N 1
ATOM 2460 C CA . LYS A 1 329 ? 32.374 38.033 65.514 1.00 32.93 329 LYS A CA 1
ATOM 2461 C C . LYS A 1 329 ? 32.550 39.140 64.474 1.00 32.83 329 LYS A C 1
ATOM 2462 O O . LYS A 1 329 ? 32.844 40.277 64.826 1.00 32.77 329 LYS A O 1
ATOM 2468 N N . ALA A 1 330 ? 32.358 38.807 63.200 1.00 32.93 330 ALA A N 1
ATOM 2469 C CA . ALA A 1 330 ? 32.576 39.761 62.110 1.00 33.07 330 ALA A CA 1
ATOM 2470 C C . ALA A 1 330 ? 31.685 39.488 60.900 1.00 33.28 330 ALA A C 1
ATOM 2471 O O . ALA A 1 330 ? 31.369 38.344 60.598 1.00 33.09 330 ALA A O 1
ATOM 2473 N N . ILE A 1 331 ? 31.291 40.555 60.210 1.00 33.64 331 ILE A N 1
ATOM 2474 C CA . ILE A 1 331 ? 30.536 40.442 58.969 1.00 33.89 331 ILE A CA 1
ATOM 2475 C C . ILE A 1 331 ? 31.524 40.284 57.823 1.00 34.09 331 ILE A C 1
ATOM 2476 O O . ILE A 1 331 ? 32.471 41.052 57.701 1.00 33.83 331 ILE A O 1
ATOM 2481 N N . LEU A 1 332 ? 31.282 39.292 56.974 1.00 34.47 332 LEU A N 1
ATOM 2482 C CA . LEU A 1 332 ? 32.218 38.931 55.919 1.00 34.86 332 LEU A CA 1
ATOM 2483 C C . LEU A 1 332 ? 32.047 39.845 54.704 1.00 35.19 332 LEU A C 1
ATOM 2484 O O . LEU A 1 332 ? 30.942 40.006 54.200 1.00 35.14 332 LEU A O 1
ATOM 2489 N N . GLN A 1 333 ? 33.147 40.435 54.241 1.00 35.66 333 GLN A N 1
ATOM 2490 C CA . GLN A 1 333 ? 33.114 41.392 53.135 1.00 36.02 333 GLN A CA 1
ATOM 2491 C C . GLN A 1 333 ? 32.929 40.726 51.773 1.00 36.26 333 GLN A C 1
ATOM 2492 O O . GLN A 1 333 ? 32.252 41.275 50.904 1.00 36.43 333 GLN A O 1
ATOM 2498 N N . ASP A 1 334 ? 33.548 39.561 51.591 1.00 36.55 334 ASP A N 1
ATOM 2499 C CA . ASP A 1 334 ? 33.587 38.888 50.292 1.00 36.77 334 ASP A CA 1
ATOM 2500 C C . ASP A 1 334 ? 33.145 37.433 50.389 1.00 36.70 334 ASP A C 1
ATOM 2501 O O . ASP A 1 334 ? 33.131 36.850 51.470 1.00 36.81 334 ASP A O 1
ATOM 2506 N N . ASP A 1 335 ? 32.793 36.854 49.245 1.00 36.71 335 ASP A N 1
ATOM 2507 C CA . ASP A 1 335 ? 32.463 35.435 49.162 1.00 36.72 335 ASP A CA 1
ATOM 2508 C C . ASP A 1 335 ? 33.747 34.615 49.278 1.00 36.62 335 ASP A C 1
ATOM 2509 O O . ASP A 1 335 ? 34.774 34.982 48.702 1.00 36.68 335 ASP A O 1
ATOM 2514 N N . ILE A 1 336 ? 33.685 33.518 50.028 1.00 36.52 336 ILE A N 1
ATOM 2515 C CA . ILE A 1 336 ? 34.773 32.545 50.091 1.00 36.46 336 ILE A CA 1
ATOM 2516 C C . ILE A 1 336 ? 34.262 31.191 49.606 1.00 36.43 336 ILE A C 1
ATOM 2517 O O . ILE A 1 336 ? 33.728 30.419 50.401 1.00 36.49 336 ILE A O 1
ATOM 2522 N N . PRO A 1 337 ? 34.409 30.893 48.317 1.00 36.35 337 PRO A N 1
ATOM 2523 C CA . PRO A 1 337 ? 34.127 29.538 47.833 1.00 36.37 337 PRO A CA 1
ATOM 2524 C C . PRO A 1 337 ? 35.131 28.552 48.429 1.00 36.24 337 PRO A C 1
ATOM 2525 O O . PRO A 1 337 ? 36.293 28.906 48.623 1.00 36.47 337 PRO A O 1
ATOM 2529 N N . SER A 1 338 ? 34.676 27.342 48.731 1.00 35.97 338 SER A N 1
ATOM 2530 C CA . SER A 1 338 ? 35.482 26.376 49.471 1.00 35.74 338 SER A CA 1
ATOM 2531 C C . SER A 1 338 ? 35.306 24.956 48.946 1.00 35.36 338 SER A C 1
ATOM 2532 O O . SER A 1 338 ? 34.199 24.529 48.612 1.00 35.31 338 SER A O 1
ATOM 2535 N N . GLN A 1 339 ? 36.418 24.233 48.891 1.00 34.84 339 GLN A N 1
ATOM 2536 C CA . GLN A 1 339 ? 36.428 22.840 48.482 1.00 34.44 339 GLN A CA 1
ATOM 2537 C C . GLN A 1 339 ? 35.877 21.969 49.600 1.00 33.91 339 GLN A C 1
ATOM 2538 O O . GLN A 1 339 ? 36.269 22.118 50.762 1.00 33.80 339 GLN A O 1
ATOM 2544 N N . LEU A 1 340 ? 34.958 21.074 49.249 1.00 33.21 340 LEU A N 1
ATOM 2545 C CA . LEU A 1 340 ? 34.491 20.048 50.176 1.00 32.88 340 LEU A CA 1
ATOM 2546 C C . LEU A 1 340 ? 35.608 19.029 50.352 1.00 32.35 340 LEU A C 1
ATOM 2547 O O . LEU A 1 340 ? 36.322 18.714 49.400 1.00 32.30 340 LEU A O 1
ATOM 2552 N N . GLY A 1 341 ? 35.760 18.532 51.575 1.00 31.83 341 GLY A N 1
ATOM 2553 C CA . GLY A 1 341 ? 36.859 17.650 51.924 1.00 31.54 341 GLY A CA 1
ATOM 2554 C C . GLY A 1 341 ? 38.137 18.362 52.349 1.00 31.21 341 GLY A C 1
ATOM 2555 O O . GLY A 1 341 ? 39.094 17.693 52.736 1.00 31.22 341 GLY A O 1
ATOM 2556 N N . ARG A 1 342 ? 38.162 19.696 52.286 1.00 30.74 342 ARG A N 1
ATOM 2557 C CA . ARG A 1 342 ? 39.344 20.475 52.671 1.00 30.38 342 ARG A CA 1
ATOM 2558 C C . ARG A 1 342 ? 39.016 21.524 53.731 1.00 30.13 342 ARG A C 1
ATOM 2559 O O . ARG A 1 342 ? 38.055 22.286 53.596 1.00 30.14 342 ARG A O 1
ATOM 2567 N N . TYR A 1 343 ? 39.834 21.552 54.781 1.00 29.73 343 TYR A N 1
ATOM 2568 C CA . TYR A 1 343 ? 39.681 22.478 55.894 1.00 29.38 343 TYR A CA 1
ATOM 2569 C C . TYR A 1 343 ? 40.453 23.754 55.569 1.00 29.29 343 TYR A C 1
ATOM 2570 O O . TYR A 1 343 ? 41.680 23.762 55.589 1.00 29.23 343 TYR A O 1
ATOM 2579 N N . GLU A 1 344 ? 39.725 24.827 55.271 1.00 29.10 344 GLU A N 1
ATOM 2580 C CA . GLU A 1 344 ? 40.321 26.060 54.758 1.00 29.05 344 GLU A CA 1
ATOM 2581 C C . GLU A 1 344 ? 40.880 26.940 55.873 1.00 28.70 344 GLU A C 1
ATOM 2582 O O . GLU A 1 344 ? 40.164 27.314 56.797 1.00 28.67 344 GLU A O 1
ATOM 2588 N N . PHE A 1 345 ? 42.161 27.274 55.767 1.00 28.46 345 PHE A N 1
ATOM 2589 C CA . PHE A 1 345 ? 42.772 28.322 56.574 1.00 28.04 345 PHE A CA 1
ATOM 2590 C C . PHE A 1 345 ? 42.771 29.578 55.709 1.00 27.90 345 PHE A C 1
ATOM 2591 O O . PHE A 1 345 ? 43.521 29.673 54.737 1.00 28.20 345 PHE A O 1
ATOM 2599 N N . ILE A 1 346 ? 41.915 30.530 56.060 1.00 27.56 346 ILE A N 1
ATOM 2600 C CA . ILE A 1 346 ? 41.693 31.725 55.254 1.00 27.24 346 ILE A CA 1
ATOM 2601 C C . ILE A 1 346 ? 42.209 32.944 55.988 1.00 27.12 346 ILE A C 1
ATOM 2602 O O . ILE A 1 346 ? 41.792 33.215 57.108 1.00 26.93 346 ILE A O 1
ATOM 2607 N N . LYS A 1 347 ? 43.103 33.685 55.345 1.00 27.06 347 LYS A N 1
ATOM 2608 C CA . LYS A 1 347 ? 43.683 34.884 55.939 1.00 27.14 347 LYS A CA 1
ATOM 2609 C C . LYS A 1 347 ? 42.704 36.049 55.818 1.00 27.04 347 LYS A C 1
ATOM 2610 O O . LYS A 1 347 ? 42.138 36.286 54.756 1.00 26.89 347 LYS A O 1
ATOM 2616 N N . ILE A 1 348 ? 42.518 36.762 56.927 1.00 27.19 348 ILE A N 1
ATOM 2617 C CA . ILE A 1 348 ? 41.540 37.839 57.049 1.00 27.18 348 ILE A CA 1
ATOM 2618 C C . ILE A 1 348 ? 42.215 39.108 57.557 1.00 27.42 348 ILE A C 1
ATOM 2619 O O . ILE A 1 348 ? 43.043 39.038 58.450 1.00 27.11 348 ILE A O 1
ATOM 2624 N N . TYR A 1 349 ? 41.861 40.265 57.002 1.00 27.94 349 TYR A N 1
ATOM 2625 C CA . TYR A 1 349 ? 42.150 41.534 57.667 1.00 28.46 349 TYR A CA 1
ATOM 2626 C C . TYR A 1 349 ? 40.874 42.047 58.311 1.00 28.73 349 TYR A C 1
ATOM 2627 O O . TYR A 1 349 ? 39.934 42.439 57.620 1.00 28.73 349 TYR A O 1
ATOM 2636 N N . TYR A 1 350 ? 40.857 42.031 59.639 1.00 29.16 350 TYR A N 1
ATOM 2637 C CA . TYR A 1 350 ? 39.721 42.486 60.421 1.00 29.58 350 TYR A CA 1
ATOM 2638 C C . TYR A 1 350 ? 39.894 43.948 60.831 1.00 30.20 350 TYR A C 1
ATOM 2639 O O . TYR A 1 350 ? 40.886 44.303 61.472 1.00 30.05 350 TYR A O 1
ATOM 2648 N N . GLU A 1 351 ? 38.930 44.784 60.449 1.00 30.98 351 GLU A N 1
ATOM 2649 C CA . GLU A 1 351 ? 38.794 46.137 60.994 1.00 31.84 351 GLU A CA 1
ATOM 2650 C C . GLU A 1 351 ? 37.346 46.632 60.904 1.00 32.32 351 GLU A C 1
ATOM 2651 O O . GLU A 1 351 ? 36.649 46.370 59.917 1.00 32.33 351 GLU A O 1
ATOM 2657 N N . ASN A 1 352 ? 36.913 47.353 61.941 1.00 32.90 352 ASN A N 1
ATOM 2658 C CA . ASN A 1 352 ? 35.566 47.931 62.016 1.00 33.38 352 ASN A CA 1
ATOM 2659 C C . ASN A 1 352 ? 34.456 46.881 61.910 1.00 33.40 352 ASN A C 1
ATOM 2660 O O . ASN A 1 352 ? 33.492 47.059 61.168 1.00 33.57 352 ASN A O 1
ATOM 2665 N N . GLY A 1 353 ? 34.609 45.786 62.651 1.00 33.53 353 GLY A N 1
ATOM 2666 C CA . GLY A 1 353 ? 33.643 44.699 62.644 1.00 33.54 353 GLY A CA 1
ATOM 2667 C C . GLY A 1 353 ? 33.457 43.997 61.307 1.00 33.61 353 GLY A C 1
ATOM 2668 O O . GLY A 1 353 ? 32.414 43.391 61.077 1.00 33.65 353 GLY A O 1
ATOM 2669 N N . ILE A 1 354 ? 34.457 44.068 60.432 1.00 33.81 354 ILE A N 1
ATOM 2670 C CA . ILE A 1 354 ? 34.347 43.517 59.079 1.00 33.99 354 ILE A CA 1
ATOM 2671 C C . ILE A 1 354 ? 35.582 42.679 58.735 1.00 34.24 354 ILE A C 1
ATOM 2672 O O . ILE A 1 354 ? 36.708 43.149 58.858 1.00 33.98 354 ILE A O 1
ATOM 2677 N N . ALA A 1 355 ? 35.351 41.439 58.308 1.00 34.74 355 ALA A N 1
ATOM 2678 C CA . ALA A 1 355 ? 36.408 40.530 57.867 1.00 35.26 355 ALA A CA 1
ATOM 2679 C C . ALA A 1 355 ? 36.618 40.610 56.350 1.00 35.82 355 ALA A C 1
ATOM 2680 O O . ALA A 1 355 ? 35.820 40.081 55.578 1.00 35.59 355 ALA A O 1
ATOM 2682 N N . ARG A 1 356 ? 37.697 41.272 55.939 1.00 36.58 356 ARG A N 1
ATOM 2683 C CA . ARG A 1 356 ? 38.070 41.392 54.531 1.00 37.23 356 ARG A CA 1
ATOM 2684 C C . ARG A 1 356 ? 39.031 40.266 54.161 1.00 37.79 356 ARG A C 1
ATOM 2685 O O . ARG A 1 356 ? 40.109 40.157 54.733 1.00 37.76 356 ARG A O 1
ATOM 2693 N N . VAL A 1 357 ? 38.644 39.440 53.197 1.00 38.51 357 VAL A N 1
ATOM 2694 C CA . VAL A 1 357 ? 39.444 38.281 52.814 1.00 39.12 357 VAL A CA 1
ATOM 2695 C C . VAL A 1 357 ? 40.638 38.685 51.946 1.00 39.81 357 VAL A C 1
ATOM 2696 O O . VAL A 1 357 ? 40.475 39.333 50.910 1.00 39.88 357 VAL A O 1
ATOM 2700 N N . ILE A 1 358 ? 41.835 38.306 52.386 1.00 40.63 358 ILE A N 1
ATOM 2701 C CA . ILE A 1 358 ? 43.035 38.418 51.565 1.00 41.44 358 ILE A CA 1
ATOM 2702 C C . ILE A 1 358 ? 43.194 37.126 50.777 1.00 42.01 358 ILE A C 1
ATOM 2703 O O . ILE A 1 358 ? 43.403 36.058 51.357 1.00 42.24 358 ILE A O 1
ATOM 2708 N N . LYS A 1 359 ? 43.083 37.230 49.457 1.00 42.68 359 LYS A N 1
ATOM 2709 C CA . LYS A 1 359 ? 43.332 36.097 48.567 1.00 43.28 359 LYS A CA 1
ATOM 2710 C C . LYS A 1 359 ? 44.691 36.263 47.905 1.00 43.38 359 LYS A C 1
ATOM 2711 O O . LYS A 1 359 ? 45.018 37.338 47.401 1.00 43.57 359 LYS A O 1
ATOM 2717 N N . LYS A 1 360 ? 45.489 35.200 47.935 1.00 43.54 360 LYS A N 1
ATOM 2718 C CA . LYS A 1 360 ? 46.733 35.151 47.173 1.00 43.47 360 LYS A CA 1
ATOM 2719 C C . LYS A 1 360 ? 47.157 33.690 46.924 1.00 43.19 360 LYS A C 1
ATOM 2720 O O . LYS A 1 360 ? 46.306 32.797 46.860 1.00 43.41 360 LYS A O 1
ATOM 2726 N N . LYS A 1 361 ? 48.461 33.454 46.797 1.00 42.69 361 LYS A N 1
ATOM 2727 C CA . LYS A 1 361 ? 49.015 32.204 46.277 1.00 42.15 361 LYS A CA 1
ATOM 2728 C C . LYS A 1 361 ? 50.007 31.638 47.328 1.00 42.14 361 LYS A C 1
ATOM 2729 O O . LYS A 1 361 ? 49.955 32.077 48.485 1.00 42.00 361 LYS A O 1
ATOM 2735 N N . GLY A 1 362 ? 50.876 30.668 47.009 1.00 41.98 362 GLY A N 1
ATOM 2736 C CA . GLY A 1 362 ? 50.993 29.994 45.720 1.00 41.83 362 GLY A CA 1
ATOM 2737 C C . GLY A 1 362 ? 52.429 29.745 45.276 1.00 41.76 362 GLY A C 1
ATOM 2738 O O . GLY A 1 362 ? 52.667 29.088 44.252 1.00 41.98 362 GLY A O 1
ATOM 2739 N N . SER A 1 363 ? 53.382 30.314 46.010 1.00 41.48 363 SER A N 1
ATOM 2740 C CA . SER A 1 363 ? 54.779 29.883 45.957 1.00 41.22 363 SER A CA 1
ATOM 2741 C C . SER A 1 363 ? 55.437 30.136 47.306 1.00 41.06 363 SER A C 1
ATOM 2742 O O . SER A 1 363 ? 56.654 30.350 47.388 1.00 41.42 363 SER A O 1
ATOM 2745 N N . GLY A 1 364 ? 54.634 30.091 48.368 1.00 40.70 364 GLY A N 1
ATOM 2746 C CA . GLY A 1 364 ? 55.053 30.603 49.657 1.00 40.35 364 GLY A CA 1
ATOM 2747 C C . GLY A 1 364 ? 55.298 32.089 49.539 1.00 40.02 364 GLY A C 1
ATOM 2748 O O . GLY A 1 364 ? 56.415 32.559 49.772 1.00 40.32 364 GLY A O 1
ATOM 2749 N N . ILE A 1 365 ? 54.260 32.828 49.155 1.00 39.50 365 ILE A N 1
ATOM 2750 C CA . ILE A 1 365 ? 54.396 34.272 48.970 1.00 38.97 365 ILE A CA 1
ATOM 2751 C C . ILE A 1 365 ? 53.926 35.046 50.209 1.00 38.38 365 ILE A C 1
ATOM 2752 O O . ILE A 1 365 ? 52.738 35.319 50.416 1.00 38.61 365 ILE A O 1
ATOM 2757 N N . LEU A 1 366 ? 54.937 35.391 51.004 1.00 37.29 366 LEU A N 1
ATOM 2758 C CA . LEU A 1 366 ? 54.838 35.937 52.351 1.00 36.45 366 LEU A CA 1
ATOM 2759 C C . LEU A 1 366 ? 53.985 37.201 52.557 1.00 35.73 366 LEU A C 1
ATOM 2760 O O . LEU A 1 366 ? 53.546 37.461 53.676 1.00 35.60 366 LEU A O 1
ATOM 2765 N N . SER A 1 367 ? 53.750 37.981 51.504 1.00 34.83 367 SER A N 1
ATOM 2766 C CA . SER A 1 367 ? 53.076 39.281 51.650 1.00 34.22 367 SER A CA 1
ATOM 2767 C C . SER A 1 367 ? 51.614 39.198 52.107 1.00 33.59 367 SER A C 1
ATOM 2768 O O . SER A 1 367 ? 51.105 40.148 52.696 1.00 33.48 367 SER A O 1
ATOM 2771 N N . SER A 1 368 ? 50.942 38.083 51.824 1.00 32.85 368 SER A N 1
ATOM 2772 C CA . SER A 1 368 ? 49.566 37.871 52.280 1.00 32.30 368 SER A CA 1
ATOM 2773 C C . SER A 1 368 ? 49.498 37.696 53.802 1.00 31.71 368 SER A C 1
ATOM 2774 O O . SER A 1 368 ? 48.524 38.104 54.437 1.00 31.73 368 SER A O 1
ATOM 2777 N N . LEU A 1 369 ? 50.535 37.082 54.373 1.00 30.83 369 LEU A N 1
ATOM 2778 C CA . LEU A 1 369 ? 50.725 37.033 55.826 1.00 30.16 369 LEU A CA 1
ATOM 2779 C C . LEU A 1 369 ? 50.886 38.428 56.445 1.00 29.59 369 LEU A C 1
ATOM 2780 O O . LEU A 1 369 ? 50.399 38.680 57.550 1.00 29.49 369 LEU A O 1
ATOM 2785 N N . LEU A 1 370 ? 51.588 39.316 55.744 1.00 28.79 370 LEU A N 1
ATOM 2786 C CA . LEU A 1 370 ? 51.803 40.684 56.215 1.00 28.48 370 LEU A CA 1
ATOM 2787 C C . LEU A 1 370 ? 50.513 41.510 56.201 1.00 28.09 370 LEU A C 1
ATOM 2788 O O . LEU A 1 370 ? 50.269 42.307 57.109 1.00 27.92 370 LEU A O 1
ATOM 2793 N N . ALA A 1 371 ? 49.691 41.309 55.175 1.00 27.70 371 ALA A N 1
ATOM 2794 C CA . ALA A 1 371 ? 48.476 42.099 54.982 1.00 27.51 371 ALA A CA 1
ATOM 2795 C C . ALA A 1 371 ? 47.296 41.588 55.809 1.00 27.30 371 ALA A C 1
ATOM 2796 O O . ALA A 1 371 ? 46.239 42.221 55.827 1.00 27.39 371 ALA A O 1
ATOM 2798 N N . SER A 1 372 ? 47.477 40.455 56.489 1.00 26.99 372 SER A N 1
ATOM 2799 C CA . SER A 1 372 ? 46.402 39.826 57.257 1.00 26.80 372 SER A CA 1
ATOM 2800 C C . SER A 1 372 ? 46.535 40.058 58.762 1.00 26.70 372 SER A C 1
ATOM 2801 O O . SER A 1 372 ? 47.622 40.311 59.278 1.00 26.69 372 SER A O 1
ATOM 2804 N N . ASN A 1 373 ? 45.398 39.939 59.438 1.00 26.45 373 ASN A N 1
ATOM 2805 C CA . ASN A 1 373 ? 45.215 40.280 60.845 1.00 26.50 373 ASN A CA 1
ATOM 2806 C C . ASN A 1 373 ? 44.743 39.102 61.686 1.00 26.06 373 ASN A C 1
ATOM 2807 O O . ASN A 1 373 ? 44.723 39.169 62.913 1.00 26.05 373 ASN A O 1
ATOM 2812 N N . ALA A 1 374 ? 44.323 38.044 61.015 1.00 25.65 374 ALA A N 1
ATOM 2813 C CA . ALA A 1 374 ? 43.469 37.044 61.628 1.00 25.45 374 ALA A CA 1
ATOM 2814 C C . ALA A 1 374 ? 43.301 35.879 60.676 1.00 25.11 374 ALA A C 1
ATOM 2815 O O . ALA A 1 374 ? 43.835 35.895 59.570 1.00 24.99 374 ALA A O 1
ATOM 2817 N N . TYR A 1 375 ? 42.563 34.866 61.107 1.00 24.89 375 TYR A N 1
ATOM 2818 C CA . TYR A 1 375 ? 42.185 33.792 60.211 1.00 24.80 375 TYR A CA 1
ATOM 2819 C C . TYR A 1 375 ? 40.800 33.238 60.500 1.00 25.01 375 TYR A C 1
ATOM 2820 O O . TYR A 1 375 ? 40.288 33.326 61.611 1.00 24.89 375 TYR A O 1
ATOM 2829 N N . LEU A 1 376 ? 40.207 32.682 59.455 1.00 25.45 376 LEU A N 1
ATOM 2830 C CA . LEU A 1 376 ? 38.910 32.043 59.506 1.00 25.84 376 LEU A CA 1
ATOM 2831 C C . LEU A 1 376 ? 39.102 30.580 59.136 1.00 26.21 376 LEU A C 1
ATOM 2832 O O . LEU A 1 376 ? 39.858 30.261 58.226 1.00 26.11 376 LEU A O 1
ATOM 2837 N N . GLU A 1 377 ? 38.409 29.694 59.835 1.00 27.00 377 GLU A N 1
ATOM 2838 C CA . GLU A 1 377 ? 38.460 28.272 59.538 1.00 27.61 377 GLU A CA 1
ATOM 2839 C C . GLU A 1 377 ? 37.120 27.825 58.967 1.00 28.09 377 GLU A C 1
ATOM 2840 O O . GLU A 1 377 ? 36.073 28.072 59.563 1.00 28.17 377 GLU A O 1
ATOM 2846 N N . ILE A 1 378 ? 37.168 27.181 57.805 1.00 28.72 378 ILE A N 1
ATOM 2847 C CA . ILE A 1 378 ? 35.987 26.640 57.147 1.00 29.15 378 ILE A CA 1
ATOM 2848 C C . ILE A 1 378 ? 36.099 25.116 57.156 1.00 29.67 378 ILE A C 1
ATOM 2849 O O . ILE A 1 378 ? 36.985 24.567 56.504 1.00 29.53 378 ILE A O 1
ATOM 2854 N N . PRO A 1 379 ? 35.227 24.429 57.898 1.00 30.40 379 PRO A N 1
ATOM 2855 C CA . PRO A 1 379 ? 35.234 22.959 57.928 1.00 30.87 379 PRO A CA 1
ATOM 2856 C C . PRO A 1 379 ? 35.038 22.296 56.561 1.00 31.57 379 PRO A C 1
ATOM 2857 O O . PRO A 1 379 ? 34.666 22.946 55.578 1.00 31.42 379 PRO A O 1
ATOM 2861 N N . GLU A 1 380 ? 35.273 20.987 56.535 1.00 32.47 380 GLU A N 1
ATOM 2862 C CA . GLU A 1 380 ? 35.273 20.191 55.309 1.00 33.16 380 GLU A CA 1
ATOM 2863 C C . GLU A 1 380 ? 33.890 20.076 54.686 1.00 33.79 380 GLU A C 1
ATOM 2864 O O . GLU A 1 380 ? 33.761 20.015 53.467 1.00 33.87 380 GLU A O 1
ATOM 2870 N N . ASP A 1 381 ? 32.862 20.048 55.529 1.00 34.59 381 ASP A N 1
ATOM 2871 C CA . ASP A 1 381 ? 31.477 19.884 55.075 1.00 35.20 381 ASP A CA 1
ATOM 2872 C C . ASP A 1 381 ? 30.798 21.189 54.626 1.00 35.74 381 ASP A C 1
ATOM 2873 O O . ASP A 1 381 ? 29.575 21.231 54.474 1.00 35.68 381 ASP A O 1
ATOM 2878 N N . SER A 1 382 ? 31.590 22.239 54.410 1.00 36.40 382 SER A N 1
ATOM 2879 C CA . SER A 1 382 ? 31.075 23.540 53.995 1.00 36.94 382 SER A CA 1
ATOM 2880 C C . SER A 1 382 ? 31.579 23.891 52.595 1.00 37.55 382 SER A C 1
ATOM 2881 O O . SER A 1 382 ? 32.772 23.753 52.304 1.00 37.59 382 SER A O 1
ATOM 2884 N N . GLU A 1 383 ? 30.665 24.341 51.737 1.00 38.22 383 GLU A N 1
ATOM 2885 C CA . GLU A 1 383 ? 31.008 24.769 50.379 1.00 38.83 383 GLU A CA 1
ATOM 2886 C C . GLU A 1 383 ? 31.442 26.235 50.327 1.00 39.08 383 GLU A C 1
ATOM 2887 O O . GLU A 1 383 ? 31.863 26.712 49.276 1.00 39.00 383 GLU A O 1
ATOM 2893 N N . GLY A 1 384 ? 31.312 26.948 51.445 1.00 39.54 384 GLY A N 1
ATOM 2894 C CA . GLY A 1 384 ? 31.757 28.329 51.540 1.00 39.90 384 GLY A CA 1
ATOM 2895 C C . GLY A 1 384 ? 30.737 29.268 52.156 1.00 40.20 384 GLY A C 1
ATOM 2896 O O . GLY A 1 384 ? 29.585 28.890 52.386 1.00 40.25 384 GLY A O 1
ATOM 2897 N N . TYR A 1 385 ? 31.174 30.498 52.420 1.00 40.57 385 TYR A N 1
ATOM 2898 C CA . TYR A 1 385 ? 30.325 31.538 53.000 1.00 40.88 385 TYR A CA 1
ATOM 2899 C C . TYR A 1 385 ? 30.113 32.694 52.028 1.00 41.08 385 TYR A C 1
ATOM 2900 O O . TYR A 1 385 ? 30.984 33.005 51.222 1.00 40.91 385 TYR A O 1
ATOM 2909 N N . ARG A 1 386 ? 28.949 33.330 52.121 1.00 41.49 386 ARG A N 1
ATOM 2910 C CA . ARG A 1 386 ? 28.629 34.507 51.323 1.00 41.80 386 ARG A CA 1
ATOM 2911 C C . ARG A 1 386 ? 28.981 35.774 52.089 1.00 41.56 386 ARG A C 1
ATOM 2912 O O . ARG A 1 386 ? 29.105 35.756 53.312 1.00 41.39 386 ARG A O 1
ATOM 2920 N N . ARG A 1 387 ? 29.135 36.872 51.360 1.00 41.39 387 ARG A N 1
ATOM 2921 C CA . ARG A 1 387 ? 29.298 38.184 51.968 1.00 41.37 387 ARG A CA 1
ATOM 2922 C C . ARG A 1 387 ? 27.989 38.563 52.656 1.00 40.82 387 ARG A C 1
ATOM 2923 O O . ARG A 1 387 ? 26.911 38.337 52.109 1.00 40.77 387 ARG A O 1
ATOM 2931 N N . GLY A 1 388 ? 28.090 39.113 53.864 1.00 40.22 388 GLY A N 1
ATOM 2932 C CA . GLY A 1 388 ? 26.929 39.401 54.690 1.00 39.78 388 GLY A CA 1
ATOM 2933 C C . GLY A 1 388 ? 26.775 38.416 55.837 1.00 39.28 388 GLY A C 1
ATOM 2934 O O . GLY A 1 388 ? 26.273 38.781 56.898 1.00 39.26 388 GLY A O 1
ATOM 2935 N N . GLU A 1 389 ? 27.186 37.167 55.617 1.00 38.79 389 GLU A N 1
ATOM 2936 C CA . GLU A 1 389 ? 27.184 36.146 56.664 1.00 38.43 389 GLU A CA 1
ATOM 2937 C C . GLU A 1 389 ? 28.143 36.530 57.785 1.00 37.81 389 GLU A C 1
ATOM 2938 O O . GLU A 1 389 ? 29.257 36.975 57.527 1.00 37.64 389 GLU A O 1
ATOM 2944 N N . GLU A 1 390 ? 27.705 36.346 59.025 1.00 37.18 390 GLU A N 1
ATOM 2945 C CA . GLU A 1 390 ? 28.574 36.521 60.177 1.00 36.74 390 GLU A CA 1
ATOM 2946 C C . GLU A 1 390 ? 29.471 35.298 60.348 1.00 35.78 390 GLU A C 1
ATOM 2947 O O . GLU A 1 390 ? 29.022 34.162 60.207 1.00 35.64 390 GLU A O 1
ATOM 2953 N N . VAL A 1 391 ? 30.742 35.548 60.644 1.00 34.78 391 VAL A N 1
ATOM 2954 C CA . VAL A 1 391 ? 31.737 34.497 60.819 1.00 33.95 391 VAL A CA 1
ATOM 2955 C C . VAL A 1 391 ? 32.564 34.738 62.076 1.00 33.17 391 VAL A C 1
ATOM 2956 O O . VAL A 1 391 ? 32.666 35.866 62.561 1.00 32.79 391 VAL A O 1
ATOM 2960 N N . TRP A 1 392 ? 33.146 33.659 62.592 1.00 32.25 392 TRP A N 1
ATOM 2961 C CA . TRP A 1 392 ? 34.035 33.710 63.741 1.00 31.58 392 TRP A CA 1
ATOM 2962 C C . TRP A 1 392 ? 35.470 33.586 63.255 1.00 30.88 392 TRP A C 1
ATOM 2963 O O . TRP A 1 392 ? 35.793 32.694 62.469 1.00 30.95 392 TRP A O 1
ATOM 2974 N N . ILE A 1 393 ? 36.320 34.499 63.713 1.00 29.85 393 ILE A N 1
ATOM 2975 C CA . ILE A 1 393 ? 37.717 34.539 63.306 1.00 29.09 393 ILE A CA 1
ATOM 2976 C C . ILE A 1 393 ? 38.621 34.571 64.531 1.00 28.49 393 ILE A C 1
ATOM 2977 O O . ILE A 1 393 ? 38.183 34.917 65.624 1.00 28.32 393 ILE A O 1
ATOM 2982 N N . THR A 1 394 ? 39.880 34.196 64.336 1.00 27.80 394 THR A N 1
ATOM 2983 C CA . THR A 1 394 ? 40.870 34.189 65.403 1.00 27.31 394 THR A CA 1
ATOM 2984 C C . THR A 1 394 ? 41.909 35.261 65.108 1.00 27.19 394 THR A C 1
ATOM 2985 O O . THR A 1 394 ? 42.500 35.273 64.031 1.00 27.02 394 THR A O 1
ATOM 2989 N N . LEU A 1 395 ? 42.123 36.163 66.058 1.00 27.14 395 LEU A N 1
ATOM 2990 C CA . LEU A 1 395 ? 43.140 37.199 65.910 1.00 27.27 395 LEU A CA 1
ATOM 2991 C C . LEU A 1 395 ? 44.541 36.601 65.982 1.00 27.44 395 LEU A C 1
ATOM 2992 O O . LEU A 1 395 ? 44.776 35.621 66.692 1.00 27.39 395 LEU A O 1
ATOM 2997 N N . TYR A 1 396 ? 45.460 37.185 65.223 1.00 27.72 396 TYR A N 1
ATOM 2998 C CA . TYR A 1 396 ? 46.860 36.800 65.287 1.00 27.97 396 TYR A CA 1
ATOM 2999 C C . TYR A 1 396 ? 47.387 37.173 66.660 1.00 28.36 396 TYR A C 1
ATOM 3000 O O . TYR A 1 396 ? 47.809 36.301 67.428 1.00 28.86 396 TYR A O 1
ATOM 3010 N N . LYS B 1 6 ? 34.350 73.851 84.678 1.00 48.78 6 LYS B N 1
ATOM 3011 C CA . LYS B 1 6 ? 34.605 72.759 85.660 1.00 48.79 6 LYS B CA 1
ATOM 3012 C C . LYS B 1 6 ? 35.547 71.699 85.060 1.00 48.47 6 LYS B C 1
ATOM 3013 O O . LYS B 1 6 ? 36.752 71.940 84.953 1.00 48.49 6 LYS B O 1
ATOM 3019 N N . LEU B 1 7 ? 35.005 70.549 84.657 1.00 47.95 7 LEU B N 1
ATOM 3020 C CA . LEU B 1 7 ? 35.813 69.445 84.139 1.00 47.55 7 LEU B CA 1
ATOM 3021 C C . LEU B 1 7 ? 35.991 69.547 82.627 1.00 47.01 7 LEU B C 1
ATOM 3022 O O . LEU B 1 7 ? 35.018 69.727 81.895 1.00 47.01 7 LEU B O 1
ATOM 3027 N N . VAL B 1 8 ? 37.235 69.419 82.169 1.00 46.42 8 VAL B N 1
ATOM 3028 C CA . VAL B 1 8 ? 37.550 69.417 80.741 1.00 45.93 8 VAL B CA 1
ATOM 3029 C C . VAL B 1 8 ? 37.079 68.088 80.145 1.00 45.54 8 VAL B C 1
ATOM 3030 O O . VAL B 1 8 ? 37.498 67.031 80.616 1.00 45.51 8 VAL B O 1
ATOM 3034 N N . PRO B 1 9 ? 36.216 68.130 79.124 1.00 45.02 9 PRO B N 1
ATOM 3035 C CA . PRO B 1 9 ? 35.742 66.908 78.456 1.00 44.73 9 PRO B CA 1
ATOM 3036 C C . PRO B 1 9 ? 36.887 65.998 78.010 1.00 44.39 9 PRO B C 1
ATOM 3037 O O . PRO B 1 9 ? 37.980 66.500 77.744 1.00 44.38 9 PRO B O 1
ATOM 3041 N N . TYR B 1 10 ? 36.635 64.694 77.916 1.00 43.98 10 TYR B N 1
ATOM 3042 C CA . TYR B 1 10 ? 37.700 63.729 77.651 1.00 43.60 10 TYR B CA 1
ATOM 3043 C C . TYR B 1 10 ? 38.326 63.930 76.275 1.00 43.74 10 TYR B C 1
ATOM 3044 O O . TYR B 1 10 ? 39.546 63.913 76.147 1.00 43.69 10 TYR B O 1
ATOM 3053 N N . ARG B 1 11 ? 37.494 64.104 75.252 1.00 43.87 11 ARG B N 1
ATOM 3054 C CA . ARG B 1 11 ? 37.991 64.272 73.887 1.00 44.14 11 ARG B CA 1
ATOM 3055 C C . ARG B 1 11 ? 38.808 65.552 73.716 1.00 44.12 11 ARG B C 1
ATOM 3056 O O . ARG B 1 11 ? 39.766 65.575 72.946 1.00 44.20 11 ARG B O 1
ATOM 3064 N N . GLU B 1 12 ? 38.433 66.609 74.433 1.00 44.14 12 GLU B N 1
ATOM 3065 C CA . GLU B 1 12 ? 39.187 67.863 74.400 1.00 44.18 12 GLU B CA 1
ATOM 3066 C C . GLU B 1 12 ? 40.512 67.734 75.151 1.00 44.02 12 GLU B C 1
ATOM 3067 O O . GLU B 1 12 ? 41.524 68.278 74.717 1.00 44.12 12 GLU B O 1
ATOM 3073 N N . ALA B 1 13 ? 40.499 67.005 76.265 1.00 43.79 13 ALA B N 1
ATOM 3074 C CA . ALA B 1 13 ? 41.685 66.825 77.102 1.00 43.62 13 ALA B CA 1
ATOM 3075 C C . ALA B 1 13 ? 42.699 65.884 76.451 1.00 43.50 13 ALA B C 1
ATOM 3076 O O . ALA B 1 13 ? 43.905 66.034 76.649 1.00 43.39 13 ALA B O 1
ATOM 3078 N N . LEU B 1 14 ? 42.201 64.918 75.680 1.00 43.34 14 LEU B N 1
ATOM 3079 C CA . LEU B 1 14 ? 43.053 63.996 74.932 1.00 43.28 14 LEU B CA 1
ATOM 3080 C C . LEU B 1 14 ? 43.767 64.726 73.796 1.00 43.31 14 LEU B C 1
ATOM 3081 O O . LEU B 1 14 ? 44.932 64.460 73.520 1.00 43.06 14 LEU B O 1
ATOM 3086 N N . LYS B 1 15 ? 43.051 65.638 73.141 1.00 43.52 15 LYS B N 1
ATOM 3087 C CA . LYS B 1 15 ? 43.604 66.422 72.039 1.00 43.72 15 LYS B CA 1
ATOM 3088 C C . LYS B 1 15 ? 44.656 67.412 72.528 1.00 43.68 15 LYS B C 1
ATOM 3089 O O . LYS B 1 15 ? 45.632 67.663 71.834 1.00 43.79 15 LYS B O 1
ATOM 3095 N N . LEU B 1 16 ? 44.450 67.972 73.718 1.00 43.66 16 LEU B N 1
ATOM 3096 C CA . LEU B 1 16 ? 45.397 68.918 74.306 1.00 43.67 16 LEU B CA 1
ATOM 3097 C C . LEU B 1 16 ? 46.695 68.218 74.700 1.00 43.59 16 LEU B C 1
ATOM 3098 O O . LEU B 1 16 ? 47.784 68.762 74.515 1.00 43.68 16 LEU B O 1
ATOM 3103 N N . LEU B 1 17 ? 46.567 67.007 75.238 1.00 43.49 17 LEU B N 1
ATOM 3104 C CA . LEU B 1 17 ? 47.719 66.212 75.659 1.00 43.40 17 LEU B CA 1
ATOM 3105 C C . LEU B 1 17 ? 48.548 65.764 74.458 1.00 43.30 17 LEU B C 1
ATOM 3106 O O . LEU B 1 17 ? 49.759 65.952 74.432 1.00 43.11 17 LEU B O 1
ATOM 3111 N N . LEU B 1 18 ? 47.881 65.182 73.465 1.00 43.36 18 LEU B N 1
ATOM 3112 C CA . LEU B 1 18 ? 48.553 64.604 72.301 1.00 43.48 18 LEU B CA 1
ATOM 3113 C C . LEU B 1 18 ? 49.175 65.656 71.380 1.00 43.62 18 LEU B C 1
ATOM 3114 O O . LEU B 1 18 ? 50.172 65.378 70.717 1.00 43.53 18 LEU B O 1
ATOM 3119 N N . ASP B 1 19 ? 48.592 66.854 71.339 1.00 43.84 19 ASP B N 1
ATOM 3120 C CA . ASP B 1 19 ? 49.163 67.965 70.571 1.00 43.99 19 ASP B CA 1
ATOM 3121 C C . ASP B 1 19 ? 50.506 68.397 71.167 1.00 44.08 19 ASP B C 1
ATOM 3122 O O . ASP B 1 19 ? 51.411 68.807 70.440 1.00 44.04 19 ASP B O 1
ATOM 3127 N N . ASP B 1 20 ? 50.623 68.298 72.490 1.00 44.20 20 ASP B N 1
ATOM 3128 C CA . ASP B 1 20 ? 51.873 68.592 73.193 1.00 44.45 20 ASP B CA 1
ATOM 3129 C C . ASP B 1 20 ? 52.921 67.486 73.014 1.00 44.58 20 ASP B C 1
ATOM 3130 O O . ASP B 1 20 ? 54.118 67.745 73.119 1.00 44.68 20 ASP B O 1
ATOM 3135 N N . ILE B 1 21 ? 52.468 66.261 72.757 1.00 44.80 21 ILE B N 1
ATOM 3136 C CA . ILE B 1 21 ? 53.365 65.121 72.564 1.00 44.98 21 ILE B CA 1
ATOM 3137 C C . ILE B 1 21 ? 53.868 65.084 71.122 1.00 45.11 21 ILE B C 1
ATOM 3138 O O . ILE B 1 21 ? 53.108 65.335 70.185 1.00 45.05 21 ILE B O 1
ATOM 3143 N N . ASN B 1 22 ? 55.150 64.761 70.958 1.00 45.33 22 ASN B N 1
ATOM 3144 C CA . ASN B 1 22 ? 55.786 64.700 69.645 1.00 45.53 22 ASN B CA 1
ATOM 3145 C C . ASN B 1 22 ? 56.436 63.350 69.373 1.00 45.60 22 ASN B C 1
ATOM 3146 O O . ASN B 1 22 ? 56.905 62.680 70.292 1.00 45.52 22 ASN B O 1
ATOM 3151 N N . GLU B 1 23 ? 56.469 62.965 68.100 1.00 45.88 23 GLU B N 1
ATOM 3152 C CA . GLU B 1 23 ? 57.162 61.750 67.680 1.00 46.04 23 GLU B CA 1
ATOM 3153 C C . GLU B 1 23 ? 58.661 61.916 67.905 1.00 46.37 23 GLU B C 1
ATOM 3154 O O . GLU B 1 23 ? 59.259 62.883 67.428 1.00 46.52 23 GLU B O 1
ATOM 3160 N N . ILE B 1 24 ? 59.259 60.993 68.651 1.00 46.71 24 ILE B N 1
ATOM 3161 C CA . ILE B 1 24 ? 60.707 60.999 68.841 1.00 47.04 24 ILE B CA 1
ATOM 3162 C C . ILE B 1 24 ? 61.381 60.611 67.522 1.00 47.12 24 ILE B C 1
ATOM 3163 O O . ILE B 1 24 ? 60.929 59.700 66.827 1.00 47.10 24 ILE B O 1
ATOM 3168 N N . GLU B 1 25 ? 62.451 61.321 67.177 1.00 47.25 25 GLU B N 1
ATOM 3169 C CA . GLU B 1 25 ? 63.080 61.175 65.861 1.00 47.36 25 GLU B CA 1
ATOM 3170 C C . GLU B 1 25 ? 64.261 60.199 65.875 1.00 47.07 25 GLU B C 1
ATOM 3171 O O . GLU B 1 25 ? 64.690 59.740 64.816 1.00 47.26 25 GLU B O 1
ATOM 3177 N N . ASP B 1 26 ? 64.768 59.870 67.063 1.00 46.72 26 ASP B N 1
ATOM 3178 C CA . ASP B 1 26 ? 65.892 58.942 67.196 1.00 46.48 26 ASP B CA 1
ATOM 3179 C C . ASP B 1 26 ? 65.516 57.531 66.738 1.00 46.05 26 ASP B C 1
ATOM 3180 O O . ASP B 1 26 ? 64.412 57.053 67.010 1.00 45.99 26 ASP B O 1
ATOM 3185 N N . THR B 1 27 ? 66.443 56.879 66.039 1.00 45.50 27 THR B N 1
ATOM 3186 C CA . THR B 1 27 ? 66.253 55.511 65.562 1.00 45.01 27 THR B CA 1
ATOM 3187 C C . THR B 1 27 ? 67.370 54.604 66.072 1.00 44.44 27 THR B C 1
ATOM 3188 O O . THR B 1 27 ? 68.286 55.052 66.764 1.00 44.41 27 THR B O 1
ATOM 3192 N N . GLU B 1 28 ? 67.285 53.325 65.722 1.00 43.76 28 GLU B N 1
ATOM 3193 C CA . GLU B 1 28 ? 68.148 52.299 66.293 1.00 43.21 28 GLU B CA 1
ATOM 3194 C C . GLU B 1 28 ? 68.058 51.022 65.461 1.00 42.66 28 GLU B C 1
ATOM 3195 O O . GLU B 1 28 ? 66.971 50.617 65.066 1.00 42.46 28 GLU B O 1
ATOM 3201 N N . LYS B 1 29 ? 69.198 50.383 65.212 1.00 42.02 29 LYS B N 1
ATOM 3202 C CA . LYS B 1 29 ? 69.244 49.169 64.397 1.00 41.51 29 LYS B CA 1
ATOM 3203 C C . LYS B 1 29 ? 69.386 47.931 65.285 1.00 40.90 29 LYS B C 1
ATOM 3204 O O . LYS B 1 29 ? 70.450 47.691 65.860 1.00 40.90 29 LYS B O 1
ATOM 3210 N N . VAL B 1 30 ? 68.308 47.154 65.390 1.00 40.03 30 VAL B N 1
ATOM 3211 C CA . VAL B 1 30 ? 68.283 45.952 66.226 1.00 39.36 30 VAL B CA 1
ATOM 3212 C C . VAL B 1 30 ? 68.280 44.688 65.364 1.00 38.84 30 VAL B C 1
ATOM 3213 O O . VAL B 1 30 ? 67.677 44.681 64.294 1.00 38.69 30 VAL B O 1
ATOM 3217 N N . PRO B 1 31 ? 68.929 43.617 65.824 1.00 38.20 31 PRO B N 1
ATOM 3218 C CA . PRO B 1 31 ? 68.898 42.341 65.097 1.00 37.95 31 PRO B CA 1
ATOM 3219 C C . PRO B 1 31 ? 67.476 41.786 64.941 1.00 37.66 31 PRO B C 1
ATOM 3220 O O . PRO B 1 31 ? 66.609 42.090 65.763 1.00 37.51 31 PRO B O 1
ATOM 3224 N N . LEU B 1 32 ? 67.253 40.988 63.898 1.00 37.34 32 LEU B N 1
ATOM 3225 C CA . LEU B 1 32 ? 65.945 40.364 63.649 1.00 37.28 32 LEU B CA 1
ATOM 3226 C C . LEU B 1 32 ? 65.462 39.515 64.835 1.00 37.16 32 LEU B C 1
ATOM 3227 O O . LEU B 1 32 ? 64.259 39.418 65.084 1.00 36.90 32 LEU B O 1
ATOM 3232 N N . ARG B 1 33 ? 66.409 38.916 65.558 1.00 37.09 33 ARG B N 1
ATOM 3233 C CA . ARG B 1 33 ? 66.108 38.023 66.681 1.00 37.09 33 ARG B CA 1
ATOM 3234 C C . ARG B 1 33 ? 65.399 38.710 67.853 1.00 36.39 33 ARG B C 1
ATOM 3235 O O . ARG B 1 33 ? 64.733 38.046 68.644 1.00 36.33 33 ARG B O 1
ATOM 3243 N N . GLU B 1 34 ? 65.549 40.028 67.970 1.00 35.67 34 GLU B N 1
ATOM 3244 C CA . GLU B 1 34 ? 64.888 40.792 69.028 1.00 35.16 34 GLU B CA 1
ATOM 3245 C C . GLU B 1 34 ? 64.026 41.923 68.464 1.00 34.43 34 GLU B C 1
ATOM 3246 O O . GLU B 1 34 ? 63.767 42.915 69.143 1.00 34.54 34 GLU B O 1
ATOM 3252 N N . ALA B 1 35 ? 63.557 41.751 67.231 1.00 33.49 35 ALA B N 1
ATOM 3253 C CA . ALA B 1 35 ? 62.838 42.803 66.518 1.00 32.80 35 ALA B CA 1
ATOM 3254 C C . ALA B 1 35 ? 61.331 42.798 66.790 1.00 32.18 35 ALA B C 1
ATOM 3255 O O . ALA B 1 35 ? 60.678 43.823 66.629 1.00 31.88 35 ALA B O 1
ATOM 3257 N N . VAL B 1 36 ? 60.786 41.652 67.195 1.00 31.55 36 VAL B N 1
ATOM 3258 C CA . VAL B 1 36 ? 59.341 41.508 67.383 1.00 31.21 36 VAL B CA 1
ATOM 3259 C C . VAL B 1 36 ? 58.837 42.396 68.520 1.00 30.97 36 VAL B C 1
ATOM 3260 O O . VAL B 1 36 ? 59.316 42.297 69.648 1.00 30.89 36 VAL B O 1
ATOM 3264 N N . GLY B 1 37 ? 57.875 43.260 68.203 1.00 30.78 37 GLY B N 1
ATOM 3265 C CA . GLY B 1 37 ? 57.282 44.169 69.170 1.00 30.77 37 GLY B CA 1
ATOM 3266 C C . GLY B 1 37 ? 57.792 45.592 69.018 1.00 30.68 37 GLY B C 1
ATOM 3267 O O . GLY B 1 37 ? 57.221 46.519 69.591 1.00 30.50 37 GLY B O 1
ATOM 3268 N N . ARG B 1 38 ? 58.864 45.759 68.247 1.00 30.81 38 ARG B N 1
ATOM 3269 C CA . ARG B 1 38 ? 59.477 47.065 68.005 1.00 30.98 38 ARG B CA 1
ATOM 3270 C C . ARG B 1 38 ? 58.766 47.764 66.856 1.00 30.98 38 ARG B C 1
ATOM 3271 O O . ARG B 1 38 ? 58.172 47.112 66.004 1.00 30.93 38 ARG B O 1
ATOM 3279 N N . VAL B 1 39 ? 58.837 49.091 66.835 1.00 31.09 39 VAL B N 1
ATOM 3280 C CA . VAL B 1 39 ? 58.074 49.898 65.886 1.00 31.25 39 VAL B CA 1
ATOM 3281 C C . VAL B 1 39 ? 58.979 50.452 64.782 1.00 31.68 39 VAL B C 1
ATOM 3282 O O . VAL B 1 39 ? 60.001 51.066 65.059 1.00 31.72 39 VAL B O 1
ATOM 3286 N N . LEU B 1 40 ? 58.575 50.245 63.531 1.00 32.17 40 LEU B N 1
ATOM 3287 C CA . LEU B 1 40 ? 59.402 50.556 62.365 1.00 32.48 40 LEU B CA 1
ATOM 3288 C C . LEU B 1 40 ? 59.594 52.065 62.218 1.00 32.73 40 LEU B C 1
ATOM 3289 O O . LEU B 1 40 ? 58.629 52.820 62.199 1.00 32.65 40 LEU B O 1
ATOM 3294 N N . ALA B 1 41 ? 60.846 52.496 62.125 1.00 33.23 41 ALA B N 1
ATOM 3295 C CA . ALA B 1 41 ? 61.177 53.917 62.049 1.00 33.71 41 ALA B CA 1
ATOM 3296 C C . ALA B 1 41 ? 60.727 54.527 60.726 1.00 34.21 41 ALA B C 1
ATOM 3297 O O . ALA B 1 41 ? 60.244 55.658 60.688 1.00 34.08 41 ALA B O 1
ATOM 3299 N N . GLU B 1 42 ? 60.891 53.764 59.649 1.00 34.85 42 GLU B N 1
ATOM 3300 C CA . GLU B 1 42 ? 60.556 54.222 58.306 1.00 35.43 42 GLU B CA 1
ATOM 3301 C C . GLU B 1 42 ? 59.968 53.094 57.460 1.00 35.60 42 GLU B C 1
ATOM 3302 O O . GLU B 1 42 ? 59.956 51.927 57.866 1.00 35.64 42 GLU B O 1
ATOM 3308 N N . ASP B 1 43 ? 59.481 53.459 56.277 1.00 35.77 43 ASP B N 1
ATOM 3309 C CA . ASP B 1 43 ? 59.106 52.486 55.260 1.00 36.03 43 ASP B CA 1
ATOM 3310 C C . ASP B 1 43 ? 60.331 51.657 54.906 1.00 36.07 43 ASP B C 1
ATOM 3311 O O . ASP B 1 43 ? 61.464 52.120 55.048 1.00 36.37 43 ASP B O 1
ATOM 3316 N N . ILE B 1 44 ? 60.101 50.427 54.465 1.00 36.12 44 ILE B N 1
ATOM 3317 C CA . ILE B 1 44 ? 61.176 49.553 54.020 1.00 36.16 44 ILE B CA 1
ATOM 3318 C C . ILE B 1 44 ? 60.848 49.070 52.616 1.00 36.27 44 ILE B C 1
ATOM 3319 O O . ILE B 1 44 ? 59.885 48.330 52.422 1.00 36.22 44 ILE B O 1
ATOM 3324 N N . VAL B 1 45 ? 61.649 49.505 51.646 1.00 36.44 45 VAL B N 1
ATOM 3325 C CA . VAL B 1 45 ? 61.481 49.099 50.254 1.00 36.50 45 VAL B CA 1
ATOM 3326 C C . VAL B 1 45 ? 62.408 47.930 49.908 1.00 36.47 45 VAL B C 1
ATOM 3327 O O . VAL B 1 45 ? 63.548 47.862 50.379 1.00 36.39 45 VAL B O 1
ATOM 3331 N N . THR B 1 46 ? 61.903 47.023 49.076 1.00 36.41 46 THR B N 1
ATOM 3332 C CA . THR B 1 46 ? 62.653 45.863 48.611 1.00 36.45 46 THR B CA 1
ATOM 3333 C C . THR B 1 46 ? 63.597 46.283 47.495 1.00 36.54 46 THR B C 1
ATOM 3334 O O . THR B 1 46 ? 63.271 47.164 46.709 1.00 36.22 46 THR B O 1
ATOM 3338 N N . GLU B 1 47 ? 64.768 45.656 47.435 1.00 36.89 47 GLU B N 1
ATOM 3339 C CA . GLU B 1 47 ? 65.736 45.916 46.369 1.00 37.20 47 GLU B CA 1
ATOM 3340 C C . GLU B 1 47 ? 65.773 44.772 45.355 1.00 37.06 47 GLU B C 1
ATOM 3341 O O . GLU B 1 47 ? 66.459 44.868 44.341 1.00 37.08 47 GLU B O 1
ATOM 3347 N N . PHE B 1 48 ? 65.046 43.693 45.643 1.00 36.98 48 PHE B N 1
ATOM 3348 C CA . PHE B 1 48 ? 64.941 42.539 44.751 1.00 36.91 48 PHE B CA 1
ATOM 3349 C C . PHE B 1 48 ? 63.481 42.174 44.474 1.00 36.40 48 PHE B C 1
ATOM 3350 O O . PHE B 1 48 ? 62.601 42.411 45.302 1.00 36.28 48 PHE B O 1
ATOM 3358 N N . ASP B 1 49 ? 63.228 41.586 43.308 1.00 35.90 49 ASP B N 1
ATOM 3359 C CA . ASP B 1 49 ? 61.964 40.895 43.069 1.00 35.41 49 ASP B CA 1
ATOM 3360 C C . ASP B 1 49 ? 61.935 39.632 43.929 1.00 35.03 49 ASP B C 1
ATOM 3361 O O . ASP B 1 49 ? 62.971 39.001 44.151 1.00 34.91 49 ASP B O 1
ATOM 3366 N N . ILE B 1 50 ? 60.750 39.285 44.424 1.00 34.50 50 ILE B N 1
ATOM 3367 C CA . ILE B 1 50 ? 60.531 38.058 45.187 1.00 34.17 50 ILE B CA 1
ATOM 3368 C C . ILE B 1 50 ? 59.252 37.394 44.655 1.00 33.84 50 ILE B C 1
ATOM 3369 O O . ILE B 1 50 ? 58.196 38.001 44.713 1.00 33.59 50 ILE B O 1
ATOM 3374 N N . PRO B 1 51 ? 59.329 36.181 44.104 1.00 33.62 51 PRO B N 1
ATOM 3375 C CA . PRO B 1 51 ? 60.581 35.432 43.927 1.00 33.35 51 PRO B CA 1
ATOM 3376 C C . PRO B 1 51 ? 61.558 36.146 42.994 1.00 33.13 51 PRO B C 1
ATOM 3377 O O . PRO B 1 51 ? 61.122 36.926 42.146 1.00 32.84 51 PRO B O 1
ATOM 3381 N N . PRO B 1 52 ? 62.855 35.892 43.154 1.00 32.93 52 PRO B N 1
ATOM 3382 C CA . PRO B 1 52 ? 63.876 36.530 42.316 1.00 32.84 52 PRO B CA 1
ATOM 3383 C C . PRO B 1 52 ? 63.879 36.012 40.875 1.00 32.77 52 PRO B C 1
ATOM 3384 O O . PRO B 1 52 ? 64.293 36.737 39.972 1.00 32.78 52 PRO B O 1
ATOM 3388 N N . PHE B 1 53 ? 63.424 34.777 40.672 1.00 32.75 53 PHE B N 1
ATOM 3389 C CA . PHE B 1 53 ? 63.336 34.190 39.332 1.00 32.68 53 PHE B CA 1
ATOM 3390 C C . PHE B 1 53 ? 62.051 33.376 39.156 1.00 32.71 53 PHE B C 1
ATOM 3391 O O . PHE B 1 53 ? 61.371 33.059 40.133 1.00 32.68 53 PHE B O 1
ATOM 3399 N N . ASP B 1 54 ? 61.724 33.051 37.907 1.00 32.79 54 ASP B N 1
ATOM 3400 C CA . ASP B 1 54 ? 60.584 32.189 37.609 1.00 32.94 54 ASP B CA 1
ATOM 3401 C C . ASP B 1 54 ? 60.901 30.788 38.098 1.00 33.10 54 ASP B C 1
ATOM 3402 O O . ASP B 1 54 ? 61.925 30.225 37.729 1.00 33.04 54 ASP B O 1
ATOM 3407 N N . ARG B 1 55 ? 60.030 30.238 38.938 1.00 33.31 55 ARG B N 1
ATOM 3408 C CA . ARG B 1 55 ? 60.187 28.871 39.430 1.00 33.73 55 ARG B CA 1
ATOM 3409 C C . ARG B 1 55 ? 58.888 28.091 39.278 1.00 33.58 55 ARG B C 1
ATOM 3410 O O . ARG B 1 55 ? 57.834 28.669 39.039 1.00 33.46 55 ARG B O 1
ATOM 3418 N N . ALA B 1 56 ? 58.978 26.772 39.408 1.00 33.56 56 ALA B N 1
ATOM 3419 C CA . ALA B 1 56 ? 57.808 25.911 39.332 1.00 33.62 56 ALA B CA 1
ATOM 3420 C C . ALA B 1 56 ? 56.980 26.054 40.605 1.00 33.69 56 ALA B C 1
ATOM 3421 O O . ALA B 1 56 ? 57.526 26.220 41.694 1.00 33.56 56 ALA B O 1
ATOM 3423 N N . ALA B 1 57 ? 55.660 26.003 40.455 1.00 33.69 57 ALA B N 1
ATOM 3424 C CA . ALA B 1 57 ? 54.743 26.037 41.591 1.00 33.68 57 ALA B CA 1
ATOM 3425 C C . ALA B 1 57 ? 54.309 24.620 41.947 1.00 33.69 57 ALA B C 1
ATOM 3426 O O . ALA B 1 57 ? 53.494 24.423 42.850 1.00 33.87 57 ALA B O 1
ATOM 3428 N N . VAL B 1 58 ? 54.864 23.638 41.240 1.00 33.61 58 VAL B N 1
ATOM 3429 C CA . VAL B 1 58 ? 54.467 22.243 41.404 1.00 33.59 58 VAL B CA 1
ATOM 3430 C C . VAL B 1 58 ? 55.572 21.275 40.955 1.00 33.42 58 VAL B C 1
ATOM 3431 O O . VAL B 1 58 ? 56.425 21.624 40.130 1.00 33.24 58 VAL B O 1
ATOM 3435 N N . ASP B 1 59 ? 55.551 20.062 41.504 1.00 33.23 59 ASP B N 1
ATOM 3436 C CA . ASP B 1 59 ? 56.424 18.990 41.033 1.00 33.13 59 ASP B CA 1
ATOM 3437 C C . ASP B 1 59 ? 55.888 18.496 39.699 1.00 32.86 59 ASP B C 1
ATOM 3438 O O . ASP B 1 59 ? 54.732 18.085 39.612 1.00 33.03 59 ASP B O 1
ATOM 3443 N N . GLY B 1 60 ? 56.711 18.542 38.659 1.00 32.40 60 GLY B N 1
ATOM 3444 C CA . GLY B 1 60 ? 56.266 18.137 37.341 1.00 32.13 60 GLY B CA 1
ATOM 3445 C C . GLY B 1 60 ? 57.334 18.198 36.267 1.00 31.82 60 GLY B C 1
ATOM 3446 O O . GLY B 1 60 ? 58.468 17.793 36.494 1.00 31.61 60 GLY B O 1
ATOM 3447 N N . TYR B 1 61 ? 56.958 18.702 35.095 1.00 31.47 61 TYR B N 1
ATOM 3448 C CA . TYR B 1 61 ? 57.826 18.705 33.922 1.00 31.35 61 TYR B CA 1
ATOM 3449 C C . TYR B 1 61 ? 57.712 20.034 33.190 1.00 31.14 61 TYR B C 1
ATOM 3450 O O . TYR B 1 61 ? 56.643 20.385 32.703 1.00 31.19 61 TYR B O 1
ATOM 3459 N N . ALA B 1 62 ? 58.811 20.779 33.138 1.00 30.93 62 ALA B N 1
ATOM 3460 C CA . ALA B 1 62 ? 58.877 22.001 32.353 1.00 30.67 62 ALA B CA 1
ATOM 3461 C C . ALA B 1 62 ? 58.825 21.634 30.879 1.00 30.63 62 ALA B C 1
ATOM 3462 O O . ALA B 1 62 ? 59.635 20.846 30.400 1.00 30.52 62 ALA B O 1
ATOM 3464 N N . ILE B 1 63 ? 57.849 22.189 30.172 1.00 30.70 63 ILE B N 1
ATOM 3465 C CA . ILE B 1 63 ? 57.654 21.906 28.755 1.00 30.66 63 ILE B CA 1
ATOM 3466 C C . ILE B 1 63 ? 57.399 23.194 27.980 1.00 30.90 63 ILE B C 1
ATOM 3467 O O . ILE B 1 63 ? 57.384 24.282 28.553 1.00 30.66 63 ILE B O 1
ATOM 3472 N N . ARG B 1 64 ? 57.232 23.056 26.670 1.00 31.33 64 ARG B N 1
ATOM 3473 C CA . ARG B 1 64 ? 56.668 24.110 25.844 1.00 31.80 64 ARG B CA 1
ATOM 3474 C C . ARG B 1 64 ? 55.175 23.838 25.708 1.00 32.07 64 ARG B C 1
ATOM 3475 O O . ARG B 1 64 ? 54.773 22.747 25.317 1.00 31.95 64 ARG B O 1
ATOM 3483 N N . ALA B 1 65 ? 54.364 24.844 26.017 1.00 32.48 65 ALA B N 1
ATOM 3484 C CA . ALA B 1 65 ? 52.913 24.693 26.111 1.00 32.97 65 ALA B CA 1
ATOM 3485 C C . ALA B 1 65 ? 52.257 24.329 24.782 1.00 33.31 65 ALA B C 1
ATOM 3486 O O . ALA B 1 65 ? 51.252 23.623 24.761 1.00 33.40 65 ALA B O 1
ATOM 3488 N N . GLU B 1 66 ? 52.834 24.797 23.680 1.00 33.83 66 GLU B N 1
ATOM 3489 C CA . GLU B 1 66 ? 52.196 24.669 22.365 1.00 34.41 66 GLU B CA 1
ATOM 3490 C C . GLU B 1 66 ? 52.338 23.258 21.783 1.00 34.64 66 GLU B C 1
ATOM 3491 O O . GLU B 1 66 ? 51.627 22.903 20.844 1.00 34.68 66 GLU B O 1
ATOM 3497 N N . ASP B 1 67 ? 53.243 22.460 22.343 1.00 34.95 67 ASP B N 1
ATOM 3498 C CA . ASP B 1 67 ? 53.337 21.044 21.992 1.00 35.30 67 ASP B CA 1
ATOM 3499 C C . ASP B 1 67 ? 52.084 20.266 22.402 1.00 35.65 67 ASP B C 1
ATOM 3500 O O . ASP B 1 67 ? 51.785 19.234 21.814 1.00 35.67 67 ASP B O 1
ATOM 3505 N N . THR B 1 68 ? 51.369 20.767 23.409 1.00 36.10 68 THR B N 1
ATOM 3506 C CA . THR B 1 68 ? 50.216 20.081 23.996 1.00 36.54 68 THR B CA 1
ATOM 3507 C C . THR B 1 68 ? 48.863 20.602 23.512 1.00 37.04 68 THR B C 1
ATOM 3508 O O . THR B 1 68 ? 47.827 20.151 23.995 1.00 36.91 68 THR B O 1
ATOM 3512 N N . PHE B 1 69 ? 48.858 21.553 22.584 1.00 37.77 69 PHE B N 1
ATOM 3513 C CA . PHE B 1 69 ? 47.606 22.182 22.155 1.00 38.42 69 PHE B CA 1
ATOM 3514 C C . PHE B 1 69 ? 46.650 21.193 21.476 1.00 38.91 69 PHE B C 1
ATOM 3515 O O . PHE B 1 69 ? 45.436 21.322 21.609 1.00 38.93 69 PHE B O 1
ATOM 3523 N N . GLN B 1 70 ? 47.198 20.203 20.777 1.00 39.72 70 GLN B N 1
ATOM 3524 C CA . GLN B 1 70 ? 46.386 19.183 20.101 1.00 40.39 70 GLN B CA 1
ATOM 3525 C C . GLN B 1 70 ? 46.098 17.962 20.985 1.00 40.77 70 GLN B C 1
ATOM 3526 O O . GLN B 1 70 ? 45.347 17.071 20.587 1.00 40.93 70 GLN B O 1
ATOM 3532 N N . ALA B 1 71 ? 46.677 17.935 22.183 1.00 41.28 71 ALA B N 1
ATOM 3533 C CA . ALA B 1 71 ? 46.547 16.804 23.102 1.00 41.67 71 ALA B CA 1
ATOM 3534 C C . ALA B 1 71 ? 45.110 16.545 23.541 1.00 42.07 71 ALA B C 1
ATOM 3535 O O . ALA B 1 71 ? 44.466 17.411 24.138 1.00 42.08 71 ALA B O 1
ATOM 3537 N N . ARG B 1 72 ? 44.622 15.346 23.229 1.00 42.50 72 ARG B N 1
ATOM 3538 C CA . ARG B 1 72 ? 43.350 14.840 23.740 1.00 42.81 72 ARG B CA 1
ATOM 3539 C C . ARG B 1 72 ? 43.617 13.526 24.471 1.00 42.82 72 ARG B C 1
ATOM 3540 O O . ARG B 1 72 ? 44.736 13.011 24.453 1.00 42.89 72 ARG B O 1
ATOM 3548 N N . GLU B 1 73 ? 42.595 12.992 25.130 1.00 42.91 73 GLU B N 1
ATOM 3549 C CA . GLU B 1 73 ? 42.703 11.682 25.771 1.00 42.99 73 GLU B CA 1
ATOM 3550 C C . GLU B 1 73 ? 42.809 10.575 24.715 1.00 42.68 73 GLU B C 1
ATOM 3551 O O . GLU B 1 73 ? 43.369 9.512 24.980 1.00 42.64 73 GLU B O 1
ATOM 3557 N N . TYR B 1 74 ? 42.280 10.852 23.521 1.00 42.37 74 TYR B N 1
ATOM 3558 C CA . TYR B 1 74 ? 42.360 9.950 22.364 1.00 42.10 74 TYR B CA 1
ATOM 3559 C C . TYR B 1 74 ? 43.437 10.406 21.368 1.00 41.85 74 TYR B C 1
ATOM 3560 O O . TYR B 1 74 ? 43.452 9.977 20.211 1.00 41.88 74 TYR B O 1
ATOM 3569 N N . ASN B 1 75 ? 44.334 11.274 21.827 1.00 41.53 75 ASN B N 1
ATOM 3570 C CA . ASN B 1 75 ? 45.450 11.759 21.021 1.00 41.21 75 ASN B CA 1
ATOM 3571 C C . ASN B 1 75 ? 46.612 12.190 21.922 1.00 41.09 75 ASN B C 1
ATOM 3572 O O . ASN B 1 75 ? 46.962 13.372 21.978 1.00 41.17 75 ASN B O 1
ATOM 3577 N N . PRO B 1 76 ? 47.209 11.232 22.631 1.00 40.84 76 PRO B N 1
ATOM 3578 C CA . PRO B 1 76 ? 48.322 11.539 23.535 1.00 40.65 76 PRO B CA 1
ATOM 3579 C C . PRO B 1 76 ? 49.545 12.023 22.766 1.00 40.41 76 PRO B C 1
ATOM 3580 O O . PRO B 1 76 ? 49.831 11.513 21.682 1.00 40.53 76 PRO B O 1
ATOM 3584 N N . ILE B 1 77 ? 50.245 13.004 23.322 1.00 40.02 77 ILE B N 1
ATOM 3585 C CA . ILE B 1 77 ? 51.435 13.561 22.694 1.00 39.74 77 ILE B CA 1
ATOM 3586 C C . ILE B 1 77 ? 52.654 13.172 23.518 1.00 39.36 77 ILE B C 1
ATOM 3587 O O . ILE B 1 77 ? 52.657 13.302 24.741 1.00 39.27 77 ILE B O 1
ATOM 3592 N N . GLU B 1 78 ? 53.682 12.686 22.832 1.00 38.99 78 GLU B N 1
ATOM 3593 C CA . GLU B 1 78 ? 54.882 12.181 23.481 1.00 38.72 78 GLU B CA 1
ATOM 3594 C C . GLU B 1 78 ? 55.934 13.277 23.599 1.00 38.42 78 GLU B C 1
ATOM 3595 O O . GLU B 1 78 ? 56.289 13.919 22.608 1.00 38.52 78 GLU B O 1
ATOM 3601 N N . LEU B 1 79 ? 56.409 13.498 24.820 1.00 38.02 79 LEU B N 1
ATOM 3602 C CA . LEU B 1 79 ? 57.577 14.337 25.061 1.00 37.79 79 LEU B CA 1
ATOM 3603 C C . LEU B 1 79 ? 58.678 13.476 25.666 1.00 37.73 79 LEU B C 1
ATOM 3604 O O . LEU B 1 79 ? 58.406 12.447 26.278 1.00 37.73 79 LEU B O 1
ATOM 3609 N N . THR B 1 80 ? 59.921 13.903 25.487 1.00 37.73 80 THR B N 1
ATOM 3610 C CA . THR B 1 80 ? 61.081 13.134 25.911 1.00 37.66 80 THR B CA 1
ATOM 3611 C C . THR B 1 80 ? 61.760 13.852 27.066 1.00 37.83 80 THR B C 1
ATOM 3612 O O . THR B 1 80 ? 62.218 14.983 26.910 1.00 37.66 80 THR B O 1
ATOM 3616 N N . VAL B 1 81 ? 61.813 13.195 28.222 1.00 38.00 81 VAL B N 1
ATOM 3617 C CA . VAL B 1 81 ? 62.514 13.728 29.382 1.00 38.16 81 VAL B CA 1
ATOM 3618 C C . VAL B 1 81 ? 64.019 13.641 29.137 1.00 38.53 81 VAL B C 1
ATOM 3619 O O . VAL B 1 81 ? 64.594 12.551 29.129 1.00 38.61 81 VAL B O 1
ATOM 3623 N N . ILE B 1 82 ? 64.640 14.800 28.926 1.00 38.88 82 ILE B N 1
ATOM 3624 C CA . ILE B 1 82 ? 66.069 14.897 28.626 1.00 39.19 82 ILE B CA 1
ATOM 3625 C C . ILE B 1 82 ? 66.919 15.179 29.863 1.00 39.62 82 ILE B C 1
ATOM 3626 O O . ILE B 1 82 ? 68.145 15.083 29.810 1.00 39.67 82 ILE B O 1
ATOM 3631 N N . GLU B 1 83 ? 66.269 15.545 30.965 1.00 40.20 83 GLU B N 1
ATOM 3632 C CA . GLU B 1 83 ? 66.973 15.890 32.195 1.00 40.69 83 GLU B CA 1
ATOM 3633 C C . GLU B 1 83 ? 66.062 15.837 33.417 1.00 41.18 83 GLU B C 1
ATOM 3634 O O . GLU B 1 83 ? 64.863 16.094 33.325 1.00 41.13 83 GLU B O 1
ATOM 3640 N N . GLU B 1 84 ? 66.653 15.501 34.558 1.00 41.82 84 GLU B N 1
ATOM 3641 C CA . GLU B 1 84 ? 65.964 15.515 35.841 1.00 42.40 84 GLU B CA 1
ATOM 3642 C C . GLU B 1 84 ? 66.783 16.371 36.806 1.00 42.71 84 GLU B C 1
ATOM 3643 O O . GLU B 1 84 ? 67.869 15.974 37.236 1.00 42.81 84 GLU B O 1
ATOM 3649 N N . VAL B 1 85 ? 66.264 17.554 37.119 1.00 43.06 85 VAL B N 1
ATOM 3650 C CA . VAL B 1 85 ? 66.960 18.509 37.973 1.00 43.41 85 VAL B CA 1
ATOM 3651 C C . VAL B 1 85 ? 66.792 18.106 39.438 1.00 43.77 85 VAL B C 1
ATOM 3652 O O . VAL B 1 85 ? 65.665 17.946 39.906 1.00 43.86 85 VAL B O 1
ATOM 3656 N N . PRO B 1 86 ? 67.902 17.935 40.160 1.00 44.22 86 PRO B N 1
ATOM 3657 C CA . PRO B 1 86 ? 67.840 17.652 41.599 1.00 44.47 86 PRO B CA 1
ATOM 3658 C C . PRO B 1 86 ? 67.545 18.923 42.387 1.00 44.70 86 PRO B C 1
ATOM 3659 O O . PRO B 1 86 ? 67.770 20.013 41.866 1.00 44.75 86 PRO B O 1
ATOM 3663 N N . ALA B 1 87 ? 67.052 18.784 43.615 1.00 45.05 87 ALA B N 1
ATOM 3664 C CA . ALA B 1 87 ? 66.637 19.938 44.418 1.00 45.21 87 ALA B CA 1
ATOM 3665 C C . ALA B 1 87 ? 67.803 20.891 44.664 1.00 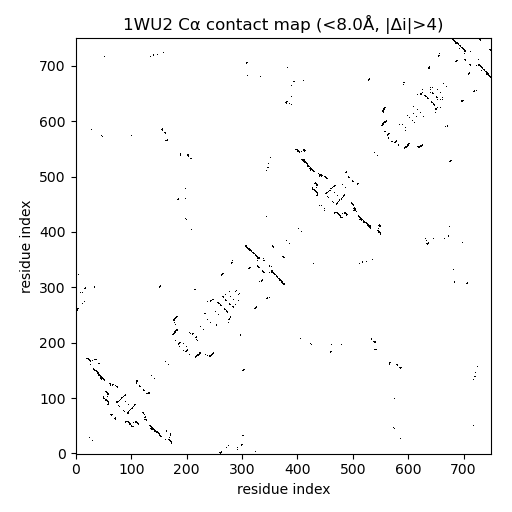45.35 87 ALA B C 1
ATOM 3666 O O . ALA B 1 87 ? 68.873 20.464 45.099 1.00 45.45 87 ALA B O 1
ATOM 3668 N N . GLY B 1 88 ? 67.592 22.172 44.359 1.00 45.49 88 GLY B N 1
ATOM 3669 C CA . GLY B 1 88 ? 68.586 23.211 44.592 1.00 45.57 88 GLY B CA 1
ATOM 3670 C C . GLY B 1 88 ? 69.380 23.617 43.363 1.00 45.68 88 GLY B C 1
ATOM 3671 O O . GLY B 1 88 ? 69.888 24.742 43.289 1.00 45.78 88 GLY B O 1
ATOM 3672 N N . ASN B 1 89 ? 69.504 22.700 42.406 1.00 45.66 89 ASN B N 1
ATOM 3673 C CA . ASN B 1 89 ? 70.219 22.963 41.162 1.00 45.61 89 ASN B CA 1
ATOM 3674 C C . ASN B 1 89 ? 69.318 23.591 40.105 1.00 45.53 89 ASN B C 1
ATOM 3675 O O . ASN B 1 89 ? 68.088 23.587 40.227 1.00 45.50 89 ASN B O 1
ATOM 3680 N N . VAL B 1 90 ? 69.955 24.139 39.075 1.00 45.33 90 VAL B N 1
ATOM 3681 C CA . VAL B 1 90 ? 69.265 24.623 37.887 1.00 45.25 90 VAL B CA 1
ATOM 3682 C C . VAL B 1 90 ? 69.523 23.646 36.746 1.00 45.19 90 VAL B C 1
ATOM 3683 O O . VAL B 1 90 ? 70.513 22.911 36.756 1.00 45.16 90 VAL B O 1
ATOM 3687 N N . ALA B 1 91 ? 68.621 23.632 35.772 1.00 45.07 91 ALA B N 1
ATOM 3688 C CA . ALA B 1 91 ? 68.783 22.793 34.592 1.00 44.97 91 ALA B CA 1
ATOM 3689 C C . ALA B 1 91 ? 70.041 23.188 33.818 1.00 44.84 91 ALA B C 1
ATOM 3690 O O . ALA B 1 91 ? 70.314 24.374 33.618 1.00 44.76 91 ALA B O 1
ATOM 3692 N N . LYS B 1 92 ? 70.800 22.180 33.398 1.00 44.70 92 LYS B N 1
ATOM 3693 C CA . LYS B 1 92 ? 71.963 22.373 32.533 1.00 44.64 92 LYS B CA 1
ATOM 3694 C C . LYS B 1 92 ? 71.510 22.367 31.069 1.00 44.25 92 LYS B C 1
ATOM 3695 O O . LYS B 1 92 ? 72.238 22.817 30.185 1.00 44.29 92 LYS B O 1
ATOM 3701 N N . GLU B 1 93 ? 70.297 21.869 30.835 1.00 43.76 93 GLU B N 1
ATOM 3702 C CA . GLU B 1 93 ? 69.759 21.650 29.497 1.00 43.42 93 GLU B CA 1
ATOM 3703 C C . GLU B 1 93 ? 68.618 22.626 29.193 1.00 42.74 93 GLU B C 1
ATOM 3704 O O . GLU B 1 93 ? 68.040 23.228 30.100 1.00 42.56 93 GLU B O 1
ATOM 3710 N N . GLU B 1 94 ? 68.308 22.767 27.907 1.00 41.99 94 GLU B N 1
ATOM 3711 C CA . GLU B 1 94 ? 67.272 23.678 27.429 1.00 41.42 94 GLU B CA 1
ATOM 3712 C C . GLU B 1 94 ? 66.067 22.881 26.934 1.00 40.62 94 GLU B C 1
ATOM 3713 O O . GLU B 1 94 ? 66.228 21.886 26.226 1.00 40.47 94 GLU B O 1
ATOM 3719 N N . VAL B 1 95 ? 64.867 23.313 27.314 1.00 39.70 95 VAL B N 1
ATOM 3720 C CA . VAL B 1 95 ? 63.633 22.740 26.778 1.00 39.09 95 VAL B CA 1
ATOM 3721 C C . VAL B 1 95 ? 63.349 23.316 25.390 1.00 38.51 95 VAL B C 1
ATOM 3722 O O . VAL B 1 95 ? 63.175 24.522 25.239 1.00 38.37 95 VAL B O 1
ATOM 3726 N N . THR B 1 96 ? 63.322 22.446 24.384 1.00 37.93 96 THR B N 1
ATOM 3727 C CA . THR B 1 96 ? 62.886 22.810 23.034 1.00 37.51 96 THR B CA 1
ATOM 3728 C C . THR B 1 96 ? 61.669 21.961 22.656 1.00 37.17 96 THR B C 1
ATOM 3729 O O . THR B 1 96 ? 61.155 21.216 23.487 1.00 37.11 96 THR B O 1
ATOM 3733 N N . THR B 1 97 ? 61.207 22.087 21.413 1.00 36.86 97 THR B N 1
ATOM 3734 C CA . THR B 1 97 ? 60.050 21.332 20.916 1.00 36.55 97 THR B CA 1
ATOM 3735 C C . THR B 1 97 ? 60.207 19.820 21.129 1.00 36.28 97 THR B C 1
ATOM 3736 O O . THR B 1 97 ? 61.229 19.239 20.765 1.00 36.15 97 THR B O 1
ATOM 3740 N N . GLY B 1 98 ? 59.185 19.199 21.716 1.00 36.00 98 GLY B N 1
ATOM 3741 C CA . GLY B 1 98 ? 59.162 17.766 21.967 1.00 35.79 98 GLY B CA 1
ATOM 3742 C C . GLY B 1 98 ? 59.915 17.300 23.207 1.00 35.64 98 GLY B C 1
ATOM 3743 O O . GLY B 1 98 ? 60.091 16.097 23.403 1.00 35.59 98 GLY B O 1
ATOM 3744 N N . LYS B 1 99 ? 60.346 18.237 24.049 1.00 35.42 99 LYS B N 1
ATOM 3745 C CA . LYS B 1 99 ? 61.203 17.915 25.191 1.00 35.27 99 LYS B CA 1
ATOM 3746 C C . LYS B 1 99 ? 60.604 18.366 26.521 1.00 35.02 99 LYS B C 1
ATOM 3747 O O . LYS B 1 99 ? 59.778 19.279 26.572 1.00 34.95 99 LYS B O 1
ATOM 3753 N N . ALA B 1 100 ? 61.039 17.708 27.591 1.00 34.76 100 ALA B N 1
ATOM 3754 C CA . ALA B 1 100 ? 60.610 18.022 28.950 1.00 34.65 100 ALA B CA 1
ATOM 3755 C C . ALA B 1 100 ? 61.769 17.851 29.931 1.00 34.59 100 ALA B C 1
ATOM 3756 O O . ALA B 1 100 ? 62.639 17.010 29.725 1.00 34.61 100 ALA B O 1
ATOM 3758 N N . ILE B 1 101 ? 61.781 18.660 30.987 1.00 34.42 101 ILE B N 1
ATOM 3759 C CA . ILE B 1 101 ? 62.766 18.529 32.056 1.00 34.38 101 ILE B CA 1
ATOM 3760 C C . ILE B 1 101 ? 62.035 18.423 33.386 1.00 34.41 101 ILE B C 1
ATOM 3761 O O . ILE B 1 101 ? 61.326 19.347 33.772 1.00 34.39 101 ILE B O 1
ATOM 3766 N N . LYS B 1 102 ? 62.202 17.298 34.077 1.00 34.46 102 LYS B N 1
ATOM 3767 C CA . LYS B 1 102 ? 61.594 17.105 35.388 1.00 34.50 102 LYS B CA 1
ATOM 3768 C C . LYS B 1 102 ? 62.140 18.109 36.404 1.00 34.55 102 LYS B C 1
ATOM 3769 O O . LYS B 1 102 ? 63.349 18.260 36.556 1.00 34.51 102 LYS B O 1
ATOM 3775 N N . VAL B 1 103 ? 61.228 18.797 37.080 1.00 34.60 103 VAL B N 1
ATOM 3776 C CA . VAL B 1 103 ? 61.569 19.793 38.088 1.00 34.65 103 VAL B CA 1
ATOM 3777 C C . VAL B 1 103 ? 60.717 19.589 39.337 1.00 34.69 103 VAL B C 1
ATOM 3778 O O . VAL B 1 103 ? 59.598 19.084 39.264 1.00 34.56 103 VAL B O 1
ATOM 3782 N N . LEU B 1 104 ? 61.261 19.980 40.483 1.00 34.78 104 LEU B N 1
ATOM 3783 C CA . LEU B 1 104 ? 60.519 19.977 41.735 1.00 34.77 104 LEU B CA 1
ATOM 3784 C C . LEU B 1 104 ? 60.003 21.388 41.978 1.00 34.69 104 LEU B C 1
ATOM 3785 O O . LEU B 1 104 ? 60.316 22.306 41.216 1.00 34.80 104 LEU B O 1
ATOM 3790 N N . THR B 1 105 ? 59.210 21.559 43.032 1.00 34.55 105 THR B N 1
ATOM 3791 C CA . THR B 1 105 ? 58.667 22.867 43.382 1.00 34.36 105 THR B CA 1
ATOM 3792 C C . THR B 1 105 ? 59.803 23.771 43.861 1.00 34.14 105 THR B C 1
ATOM 3793 O O . THR B 1 105 ? 60.604 23.377 44.711 1.00 34.25 105 THR B O 1
ATOM 3797 N N . GLY B 1 106 ? 59.881 24.970 43.293 1.00 33.78 106 GLY B N 1
ATOM 3798 C CA . GLY B 1 106 ? 60.908 25.934 43.648 1.00 33.48 106 GLY B CA 1
ATOM 3799 C C . GLY B 1 106 ? 62.027 26.031 42.627 1.00 33.17 106 GLY B C 1
ATOM 3800 O O . GLY B 1 106 ? 62.751 27.024 42.602 1.00 33.00 106 GLY B O 1
ATOM 3801 N N . THR B 1 107 ? 62.166 25.005 41.787 1.00 32.96 107 THR B N 1
ATOM 3802 C CA . THR B 1 107 ? 63.226 24.951 40.780 1.00 32.82 107 THR B CA 1
ATOM 3803 C C . THR B 1 107 ? 63.063 26.052 39.749 1.00 32.51 107 THR B C 1
ATOM 3804 O O . THR B 1 107 ? 61.957 26.310 39.287 1.00 32.55 107 THR B O 1
ATOM 3808 N N . ARG B 1 108 ? 64.173 26.685 39.381 1.00 32.23 108 ARG B N 1
ATOM 3809 C CA . ARG B 1 108 ? 64.170 27.694 38.334 1.00 32.07 108 ARG B CA 1
ATOM 3810 C C . ARG B 1 108 ? 63.706 27.059 37.031 1.00 31.62 108 ARG B C 1
ATOM 3811 O O . ARG B 1 108 ? 64.117 25.948 36.695 1.00 31.46 108 ARG B O 1
ATOM 3819 N N . ILE B 1 109 ? 62.847 27.766 36.306 1.00 31.16 109 ILE B N 1
ATOM 3820 C CA . ILE B 1 109 ? 62.325 27.269 35.041 1.00 30.83 109 ILE B CA 1
ATOM 3821 C C . ILE B 1 109 ? 63.462 27.271 34.029 1.00 30.56 109 ILE B C 1
ATOM 3822 O O . ILE B 1 109 ? 64.075 28.314 33.796 1.00 30.39 109 ILE B O 1
ATOM 3827 N N . PRO B 1 110 ? 63.757 26.110 33.441 1.00 30.33 110 PRO B N 1
ATOM 3828 C CA . PRO B 1 110 ? 64.813 26.017 32.429 1.00 30.15 110 PRO B CA 1
ATOM 3829 C C . PRO B 1 110 ? 64.548 26.942 31.246 1.00 30.05 110 PRO B C 1
ATOM 3830 O O . PRO B 1 110 ? 63.390 27.173 30.902 1.00 29.94 110 PRO B O 1
ATOM 3834 N N . LYS B 1 111 ? 65.615 27.475 30.659 1.00 30.04 111 LYS B N 1
ATOM 3835 C CA . LYS B 1 111 ? 65.548 28.197 29.390 1.00 30.05 111 LYS B CA 1
ATOM 3836 C C . LYS B 1 111 ? 64.711 27.424 28.368 1.00 29.96 111 LYS B C 1
ATOM 3837 O O . LYS B 1 111 ? 64.874 26.215 28.221 1.00 29.94 111 LYS B O 1
ATOM 3843 N N . GLY B 1 112 ? 63.797 28.122 27.693 1.00 29.93 112 GLY B N 1
ATOM 3844 C CA . GLY B 1 112 ? 63.032 27.553 26.592 1.00 30.03 112 GLY B CA 1
ATOM 3845 C C . GLY B 1 112 ? 61.640 27.074 26.971 1.00 30.14 112 GLY B C 1
ATOM 3846 O O . GLY B 1 112 ? 60.734 27.071 26.137 1.00 30.05 112 GLY B O 1
ATOM 3847 N N . ALA B 1 113 ? 61.473 26.659 28.223 1.00 30.30 113 ALA B N 1
ATOM 3848 C CA . ALA B 1 113 ? 60.172 26.245 28.743 1.00 30.39 113 ALA B CA 1
ATOM 3849 C C . ALA B 1 113 ? 59.318 27.456 29.113 1.00 30.57 113 ALA B C 1
ATOM 3850 O O . ALA B 1 113 ? 59.836 28.487 29.540 1.00 30.55 113 ALA B O 1
ATOM 3852 N N . ASN B 1 114 ? 58.007 27.324 28.939 1.00 30.88 114 ASN B N 1
ATOM 3853 C CA . ASN B 1 114 ? 57.059 28.364 29.340 1.00 31.12 114 ASN B CA 1
ATOM 3854 C C . ASN B 1 114 ? 55.895 27.871 30.215 1.00 31.70 114 ASN B C 1
ATOM 3855 O O . ASN B 1 114 ? 55.019 28.655 30.568 1.00 31.64 114 ASN B O 1
ATOM 3860 N N . ALA B 1 115 ? 55.895 26.587 30.570 1.00 32.37 115 ALA B N 1
ATOM 3861 C CA . ALA B 1 115 ? 54.864 26.019 31.446 1.00 32.93 115 ALA B CA 1
ATOM 3862 C C . ALA B 1 115 ? 55.355 24.755 32.151 1.00 33.59 115 ALA B C 1
ATOM 3863 O O . ALA B 1 115 ? 56.359 24.171 31.763 1.00 33.52 115 ALA B O 1
ATOM 3865 N N . VAL B 1 116 ? 54.631 24.342 33.186 1.00 34.55 116 VAL B N 1
ATOM 3866 C CA . VAL B 1 116 ? 54.958 23.141 33.945 1.00 35.48 116 VAL B CA 1
ATOM 3867 C C . VAL B 1 116 ? 53.690 22.315 34.164 1.00 36.53 116 VAL B C 1
ATOM 3868 O O . VAL B 1 116 ? 52.742 22.786 34.783 1.00 36.69 116 VAL B O 1
ATOM 3872 N N . ILE B 1 117 ? 53.672 21.093 33.642 1.00 37.84 117 ILE B N 1
ATOM 3873 C CA . ILE B 1 117 ? 52.561 20.168 33.877 1.00 38.94 117 ILE B CA 1
ATOM 3874 C C . ILE B 1 117 ? 52.848 19.330 35.123 1.00 40.08 117 ILE B C 1
ATOM 3875 O O . ILE B 1 117 ? 53.972 18.874 35.328 1.00 40.02 117 ILE B O 1
ATOM 3888 N N . GLN B 1 119 ? 53.046 16.247 37.734 1.00 44.57 119 GLN B N 1
ATOM 3889 C CA . GLN B 1 119 ? 53.455 14.852 37.551 1.00 45.50 119 GLN B CA 1
ATOM 3890 C C . GLN B 1 119 ? 52.244 13.914 37.583 1.00 46.23 119 GLN B C 1
ATOM 3891 O O . GLN B 1 119 ? 52.214 12.899 36.884 1.00 46.37 119 GLN B O 1
ATOM 3897 N N . GLU B 1 120 ? 51.245 14.279 38.383 1.00 47.12 120 GLU B N 1
ATOM 3898 C CA . GLU B 1 120 ? 50.011 13.505 38.519 1.00 47.88 120 GLU B CA 1
ATOM 3899 C C . GLU B 1 120 ? 49.220 13.441 37.205 1.00 48.34 120 GLU B C 1
ATOM 3900 O O . GLU B 1 120 ? 48.485 12.481 36.963 1.00 48.34 120 GLU B O 1
ATOM 3914 N N . VAL B 1 122 ? 50.443 13.381 34.004 1.00 49.13 122 VAL B N 1
ATOM 3915 C CA . VAL B 1 122 ? 51.071 12.608 32.927 1.00 49.09 122 VAL B CA 1
ATOM 3916 C C . VAL B 1 122 ? 51.438 11.200 33.385 1.00 49.08 122 VAL B C 1
ATOM 3917 O O . VAL B 1 122 ? 51.403 10.894 34.577 1.00 49.12 122 VAL B O 1
ATOM 3921 N N . LYS B 1 123 ? 51.788 10.354 32.420 1.00 49.05 123 LYS B N 1
ATOM 3922 C CA . LYS B 1 123 ? 52.223 8.988 32.688 1.00 49.08 123 LYS B CA 1
ATOM 3923 C C . LYS B 1 123 ? 53.678 8.822 32.250 1.00 48.82 123 LYS B C 1
ATOM 3924 O O . LYS B 1 123 ? 54.031 9.162 31.123 1.00 48.76 123 LYS B O 1
ATOM 3930 N N . ARG B 1 124 ? 54.514 8.301 33.145 1.00 48.59 124 ARG B N 1
ATOM 3931 C CA . ARG B 1 124 ? 55.943 8.136 32.878 1.00 48.44 124 ARG B CA 1
ATOM 3932 C C . ARG B 1 124 ? 56.274 6.695 32.491 1.00 48.25 124 ARG B C 1
ATOM 3933 O O . ARG B 1 124 ? 56.165 5.782 33.314 1.00 48.23 124 ARG B O 1
ATOM 3941 N N . GLU B 1 125 ? 56.673 6.505 31.235 1.00 47.99 125 GLU B N 1
ATOM 3942 C CA . GLU B 1 125 ? 57.126 5.211 30.730 1.00 47.72 125 GLU B CA 1
ATOM 3943 C C . GLU B 1 125 ? 58.516 5.356 30.102 1.00 47.25 125 GLU B C 1
ATOM 3944 O O . GLU B 1 125 ? 58.648 5.749 28.940 1.00 47.22 125 GLU B O 1
ATOM 3950 N N . GLY B 1 126 ? 59.548 5.041 30.885 1.00 46.61 126 GLY B N 1
ATOM 3951 C CA . GLY B 1 126 ? 60.929 5.145 30.437 1.00 46.05 126 GLY B CA 1
ATOM 3952 C C . GLY B 1 126 ? 61.441 6.572 30.533 1.00 45.50 126 GLY B C 1
ATOM 3953 O O . GLY B 1 126 ? 61.374 7.186 31.597 1.00 45.42 126 GLY B O 1
ATOM 3954 N N . ASP B 1 127 ? 61.954 7.094 29.421 1.00 44.83 127 ASP B N 1
ATOM 3955 C CA . ASP B 1 127 ? 62.391 8.489 29.336 1.00 44.30 127 ASP B CA 1
ATOM 3956 C C . ASP B 1 127 ? 61.361 9.345 28.589 1.00 43.62 127 ASP B C 1
ATOM 3957 O O . ASP B 1 127 ? 61.723 10.262 27.856 1.00 43.51 127 ASP B O 1
ATOM 3962 N N . LYS B 1 128 ? 60.079 9.043 28.792 1.00 42.93 128 LYS B N 1
ATOM 3963 C CA . LYS B 1 128 ? 59.001 9.691 28.050 1.00 42.31 128 LYS B CA 1
ATOM 3964 C C . LYS B 1 128 ? 57.768 9.943 28.914 1.00 41.82 128 LYS B C 1
ATOM 3965 O O . LYS B 1 128 ? 57.425 9.134 29.772 1.00 41.85 128 LYS B O 1
ATOM 3971 N N . ILE B 1 129 ? 57.111 11.078 28.681 1.00 41.14 129 ILE B N 1
ATOM 3972 C CA . ILE B 1 129 ? 55.833 11.389 29.316 1.00 40.60 129 ILE B CA 1
ATOM 3973 C C . ILE B 1 129 ? 54.735 11.498 28.260 1.00 40.27 129 ILE B C 1
ATOM 3974 O O . ILE B 1 129 ? 55.013 11.699 27.080 1.00 40.14 129 ILE B O 1
ATOM 3979 N N . TYR B 1 130 ? 53.485 11.350 28.686 1.00 39.93 130 TYR B N 1
ATOM 3980 C CA . TYR B 1 130 ? 52.358 11.421 27.763 1.00 39.68 130 TYR B CA 1
ATOM 3981 C C . TYR B 1 130 ? 51.303 12.393 28.272 1.00 39.45 130 TYR B C 1
ATOM 3982 O O . TYR B 1 130 ? 50.743 12.216 29.354 1.00 39.34 130 TYR B O 1
ATOM 3991 N N . VAL B 1 131 ? 51.061 13.431 27.475 1.00 39.20 131 VAL B N 1
ATOM 3992 C CA . VAL B 1 131 ? 50.166 14.521 27.831 1.00 38.99 131 VAL B CA 1
ATOM 3993 C C . VAL B 1 131 ? 48.828 14.303 27.133 1.00 38.95 131 VAL B C 1
ATOM 3994 O O . VAL B 1 131 ? 48.759 14.255 25.909 1.00 38.82 131 VAL B O 1
ATOM 3998 N N . LEU B 1 132 ? 47.772 14.173 27.929 1.00 39.06 132 LEU B N 1
ATOM 3999 C CA . LEU B 1 132 ? 46.432 13.867 27.432 1.00 39.13 132 LEU B CA 1
ATOM 4000 C C . LEU B 1 132 ? 45.534 15.107 27.396 1.00 39.05 132 LEU B C 1
ATOM 4001 O O . LEU B 1 132 ? 44.387 15.032 26.958 1.00 39.11 132 LEU B O 1
ATOM 4006 N N . ARG B 1 133 ? 46.062 16.244 27.844 1.00 38.95 133 ARG B N 1
ATOM 4007 C CA . ARG B 1 133 ? 45.273 17.462 28.006 1.00 38.86 133 ARG B CA 1
ATOM 4008 C C . ARG B 1 133 ? 46.119 18.704 27.723 1.00 38.28 133 ARG B C 1
ATOM 4009 O O . ARG B 1 133 ? 47.270 18.772 28.159 1.00 38.38 133 ARG B O 1
ATOM 4017 N N . PRO B 1 134 ? 45.566 19.694 27.019 1.00 37.52 134 PRO B N 1
ATOM 4018 C CA . PRO B 1 134 ? 46.316 20.921 26.726 1.00 37.06 134 PRO B CA 1
ATOM 4019 C C . PRO B 1 134 ? 46.708 21.692 27.983 1.00 36.50 134 PRO B C 1
ATOM 4020 O O . PRO B 1 134 ? 45.967 21.688 28.965 1.00 36.47 134 PRO B O 1
ATOM 4024 N N . VAL B 1 135 ? 47.874 22.328 27.943 1.00 35.94 135 VAL B N 1
ATOM 4025 C CA . VAL B 1 135 ? 48.329 23.202 29.022 1.00 35.44 135 VAL B CA 1
ATOM 4026 C C . VAL B 1 135 ? 48.633 24.576 28.430 1.00 34.81 135 VAL B C 1
ATOM 4027 O O . VAL B 1 135 ? 49.226 24.679 27.358 1.00 34.89 135 VAL B O 1
ATOM 4031 N N . ALA B 1 136 ? 48.202 25.625 29.122 1.00 34.10 136 ALA B N 1
ATOM 4032 C CA . ALA B 1 136 ? 48.399 26.991 28.651 1.00 33.60 136 ALA B CA 1
ATOM 4033 C C . ALA B 1 136 ? 49.814 27.470 28.981 1.00 33.17 136 ALA B C 1
ATOM 4034 O O . ALA B 1 136 ? 50.442 26.954 29.909 1.00 33.05 136 ALA B O 1
ATOM 4036 N N . PRO B 1 137 ? 50.332 28.432 28.218 1.00 32.61 137 PRO B N 1
ATOM 4037 C CA . PRO B 1 137 ? 51.585 29.101 28.588 1.00 32.34 137 PRO B CA 1
ATOM 4038 C C . PRO B 1 137 ? 51.508 29.757 29.969 1.00 32.06 137 PRO B C 1
ATOM 4039 O O . PRO B 1 137 ? 50.530 30.438 30.279 1.00 32.08 137 PRO B O 1
ATOM 4043 N N . GLY B 1 138 ? 52.523 29.510 30.791 1.00 31.81 138 GLY B N 1
ATOM 4044 C CA . GLY B 1 138 ? 52.617 30.076 32.127 1.00 31.57 138 GLY B CA 1
ATOM 4045 C C . GLY B 1 138 ? 52.017 29.210 33.226 1.00 31.36 138 GLY B C 1
ATOM 4046 O O . GLY B 1 138 ? 52.088 29.568 34.401 1.00 31.44 138 GLY B O 1
ATOM 4047 N N . GLN B 1 139 ? 51.435 28.072 32.856 1.00 31.15 139 GLN B N 1
ATOM 4048 C CA . GLN B 1 139 ? 50.746 27.208 33.814 1.00 30.93 139 GLN B CA 1
ATOM 4049 C C . GLN B 1 139 ? 51.711 26.665 34.867 1.00 30.83 139 GLN B C 1
ATOM 4050 O O . GLN B 1 139 ? 52.817 26.247 34.540 1.00 30.55 139 GLN B O 1
ATOM 4056 N N . ASN B 1 140 ? 51.279 26.677 36.126 1.00 30.82 140 ASN B N 1
ATOM 4057 C CA . ASN B 1 140 ? 52.094 26.219 37.249 1.00 30.83 140 ASN B CA 1
ATOM 4058 C C . ASN B 1 140 ? 53.497 26.833 37.270 1.00 30.82 140 ASN B C 1
ATOM 4059 O O . ASN B 1 140 ? 54.485 26.127 37.474 1.00 30.87 140 ASN B O 1
ATOM 4064 N N . ILE B 1 141 ? 53.573 28.143 37.036 1.00 30.70 141 ILE B N 1
ATOM 4065 C CA . ILE B 1 141 ? 54.819 28.896 37.162 1.00 30.62 141 ILE B CA 1
ATOM 4066 C C . ILE B 1 141 ? 54.601 30.083 38.092 1.00 30.76 141 ILE B C 1
ATOM 4067 O O . ILE B 1 141 ? 53.804 30.973 37.796 1.00 30.80 141 ILE B O 1
ATOM 4072 N N . ALA B 1 142 ? 55.297 30.076 39.224 1.00 30.90 142 ALA B N 1
ATOM 4073 C CA . ALA B 1 142 ? 55.390 31.248 40.087 1.00 30.95 142 ALA B CA 1
ATOM 4074 C C . ALA B 1 142 ? 56.357 32.263 39.473 1.00 31.16 142 ALA B C 1
ATOM 4075 O O . ALA B 1 142 ? 57.578 32.112 39.572 1.00 31.17 142 ALA B O 1
ATOM 4077 N N . PHE B 1 143 ? 55.805 33.296 38.840 1.00 31.29 143 PHE B N 1
ATOM 4078 C CA . PHE B 1 143 ? 56.605 34.282 38.112 1.00 31.57 143 PHE B CA 1
ATOM 4079 C C . PHE B 1 143 ? 57.371 35.225 39.038 1.00 31.73 143 PHE B C 1
ATOM 4080 O O . PHE B 1 143 ? 57.052 35.349 40.216 1.00 31.65 143 PHE B O 1
ATOM 4088 N N . THR B 1 144 ? 58.370 35.897 38.472 1.00 32.10 144 THR B N 1
ATOM 4089 C CA . THR B 1 144 ? 59.222 36.831 39.204 1.00 32.26 144 THR B CA 1
ATOM 4090 C C . THR B 1 144 ? 58.395 37.995 39.757 1.00 32.58 144 THR B C 1
ATOM 4091 O O . THR B 1 144 ? 57.666 38.657 39.015 1.00 32.54 144 THR B O 1
ATOM 4095 N N . GLY B 1 145 ? 58.493 38.221 41.064 1.00 32.98 145 GLY B N 1
ATOM 4096 C CA . GLY B 1 145 ? 57.882 39.373 41.703 1.00 33.29 145 GLY B CA 1
ATOM 4097 C C . GLY B 1 145 ? 56.395 39.254 41.994 1.00 33.65 145 GLY B C 1
ATOM 4098 O O . GLY B 1 145 ? 55.758 40.257 42.318 1.00 33.86 145 GLY B O 1
ATOM 4099 N N . GLU B 1 146 ? 55.840 38.045 41.900 1.00 34.00 146 GLU B N 1
ATOM 4100 C CA . GLU B 1 146 ? 54.414 37.828 42.173 1.00 34.31 146 GLU B CA 1
ATOM 4101 C C . GLU B 1 146 ? 54.064 38.052 43.650 1.00 34.29 146 GLU B C 1
ATOM 4102 O O . GLU B 1 146 ? 52.909 38.312 43.989 1.00 34.21 146 GLU B O 1
ATOM 4108 N N . ASP B 1 147 ? 55.067 37.922 44.516 1.00 34.33 147 ASP B N 1
ATOM 4109 C CA . ASP B 1 147 ? 54.939 38.268 45.928 1.00 34.43 147 ASP B CA 1
ATOM 4110 C C . ASP B 1 147 ? 55.157 39.776 46.103 1.00 34.35 147 ASP B C 1
ATOM 4111 O O . ASP B 1 147 ? 54.262 40.492 46.547 1.00 34.20 147 ASP B O 1
ATOM 4116 N N . VAL B 1 148 ? 56.348 40.236 45.727 1.00 34.28 148 VAL B N 1
ATOM 4117 C CA . VAL B 1 148 ? 56.780 41.614 45.933 1.00 34.25 148 VAL B CA 1
ATOM 4118 C C . VAL B 1 148 ? 57.700 42.047 44.789 1.00 34.13 148 VAL B C 1
ATOM 4119 O O . VAL B 1 148 ? 58.621 41.326 44.426 1.00 34.07 148 VAL B O 1
ATOM 4123 N N . LYS B 1 149 ? 57.455 43.231 44.233 1.00 34.07 149 LYS B N 1
ATOM 4124 C CA . LYS B 1 149 ? 58.263 43.754 43.131 1.00 33.98 149 LYS B CA 1
ATOM 4125 C C . LYS B 1 149 ? 59.338 44.716 43.633 1.00 33.84 149 LYS B C 1
ATOM 4126 O O . LYS B 1 149 ? 59.249 45.226 44.745 1.00 33.86 149 LYS B O 1
ATOM 4132 N N . LYS B 1 150 ? 60.340 44.967 42.795 1.00 33.71 150 LYS B N 1
ATOM 4133 C CA . LYS B 1 150 ? 61.468 45.830 43.150 1.00 33.60 150 LYS B CA 1
ATOM 4134 C C . LYS B 1 150 ? 60.996 47.268 43.346 1.00 33.27 150 LYS B C 1
ATOM 4135 O O . LYS B 1 150 ? 60.280 47.801 42.515 1.00 33.34 150 LYS B O 1
ATOM 4141 N N . GLY B 1 151 ? 61.389 47.886 44.455 1.00 33.01 151 GLY B N 1
ATOM 4142 C CA . GLY B 1 151 ? 61.020 49.263 44.744 1.00 32.70 151 GLY B CA 1
ATOM 4143 C C . GLY B 1 151 ? 59.703 49.431 45.486 1.00 32.54 151 GLY B C 1
ATOM 4144 O O . GLY B 1 151 ? 59.343 50.550 45.844 1.00 32.60 151 GLY B O 1
ATOM 4145 N N . GLU B 1 152 ? 58.983 48.336 45.721 1.00 32.30 152 GLU B N 1
ATOM 4146 C CA . GLU B 1 152 ? 57.720 48.391 46.456 1.00 32.17 152 GLU B CA 1
ATOM 4147 C C . GLU B 1 152 ? 57.974 48.529 47.951 1.00 31.74 152 GLU B C 1
ATOM 4148 O O . GLU B 1 152 ? 58.924 47.947 48.480 1.00 31.46 152 GLU B O 1
ATOM 4154 N N . VAL B 1 153 ? 57.118 49.297 48.621 1.00 31.25 153 VAL B N 1
ATOM 4155 C CA . VAL B 1 153 ? 57.085 49.335 50.078 1.00 30.99 153 VAL B CA 1
ATOM 4156 C C . VAL B 1 153 ? 56.422 48.049 50.575 1.00 30.82 153 VAL B C 1
ATOM 4157 O O . VAL B 1 153 ? 55.233 47.836 50.344 1.00 30.66 153 VAL B O 1
ATOM 4161 N N . VAL B 1 154 ? 57.197 47.198 51.246 1.00 30.62 154 VAL B N 1
ATOM 4162 C CA . VAL B 1 154 ? 56.676 45.948 51.807 1.00 30.62 154 VAL B CA 1
ATOM 4163 C C . VAL B 1 154 ? 56.273 46.050 53.278 1.00 30.59 154 VAL B C 1
ATOM 4164 O O . VAL B 1 154 ? 55.428 45.282 53.735 1.00 30.58 154 VAL B O 1
ATOM 4168 N N . LEU B 1 155 ? 56.888 46.972 54.015 1.00 30.58 155 LEU B N 1
ATOM 4169 C CA . LEU B 1 155 ? 56.532 47.208 55.415 1.00 30.69 155 LEU B CA 1
ATOM 4170 C C . LEU B 1 155 ? 56.400 48.704 55.686 1.00 30.77 155 LEU B C 1
ATOM 4171 O O . LEU B 1 155 ? 57.280 49.486 55.331 1.00 30.69 155 LEU B O 1
ATOM 4176 N N . ARG B 1 156 ? 55.298 49.087 56.328 1.00 30.80 156 ARG B N 1
ATOM 4177 C CA . ARG B 1 156 ? 54.967 50.494 56.543 1.00 30.92 156 ARG B CA 1
ATOM 4178 C C . ARG B 1 156 ? 55.640 51.047 57.791 1.00 30.41 156 ARG B C 1
ATOM 4179 O O . ARG B 1 156 ? 55.883 50.322 58.753 1.00 30.41 156 ARG B O 1
ATOM 4187 N N . LYS B 1 157 ? 55.910 52.349 57.767 1.00 29.99 157 LYS B N 1
ATOM 4188 C CA . LYS B 1 157 ? 56.360 53.083 58.942 1.00 29.47 157 LYS B CA 1
ATOM 4189 C C . LYS B 1 157 ? 55.351 52.877 60.066 1.00 28.83 157 LYS B C 1
ATOM 4190 O O . LYS B 1 157 ? 54.145 52.991 59.854 1.00 28.72 157 LYS B O 1
ATOM 4196 N N . GLY B 1 158 ? 55.852 52.550 61.249 1.00 28.19 158 GLY B N 1
ATOM 4197 C CA . GLY B 1 158 ? 55.019 52.410 62.425 1.00 27.75 158 GLY B CA 1
ATOM 4198 C C . GLY B 1 158 ? 54.408 51.033 62.593 1.00 27.22 158 GLY B C 1
ATOM 4199 O O . GLY B 1 158 ? 53.564 50.840 63.460 1.00 27.04 158 GLY B O 1
ATOM 4200 N N . THR B 1 159 ? 54.831 50.074 61.776 1.00 26.63 159 THR B N 1
ATOM 4201 C CA . THR B 1 159 ? 54.375 48.699 61.927 1.00 26.37 159 THR B CA 1
ATOM 4202 C C . THR B 1 159 ? 54.995 48.100 63.186 1.00 25.93 159 THR B C 1
ATOM 4203 O O . THR B 1 159 ? 56.214 48.150 63.373 1.00 25.89 159 THR B O 1
ATOM 4207 N N . ILE B 1 160 ? 54.145 47.552 64.051 1.00 25.42 160 ILE B N 1
ATOM 4208 C CA . ILE B 1 160 ? 54.593 46.799 65.214 1.00 25.00 160 ILE B CA 1
ATOM 4209 C C . ILE B 1 160 ? 54.971 45.419 64.701 1.00 24.70 160 ILE B C 1
ATOM 4210 O O . ILE B 1 160 ? 54.108 44.658 64.279 1.00 24.51 160 ILE B O 1
ATOM 4215 N N . LEU B 1 161 ? 56.259 45.100 64.741 1.00 24.45 161 LEU B N 1
ATOM 4216 C CA . LEU B 1 161 ? 56.773 43.918 64.056 1.00 24.40 161 LEU B CA 1
ATOM 4217 C C . LEU B 1 161 ? 56.276 42.609 64.680 1.00 24.21 161 LEU B C 1
ATOM 4218 O O . LEU B 1 161 ? 56.219 42.457 65.896 1.00 24.03 161 LEU B O 1
ATOM 4223 N N . ARG B 1 162 ? 55.897 41.681 63.814 1.00 24.18 162 ARG B N 1
ATOM 4224 C CA . ARG B 1 162 ? 55.414 40.365 64.213 1.00 24.21 162 ARG B CA 1
ATOM 4225 C C . ARG B 1 162 ? 56.328 39.326 63.575 1.00 24.18 162 ARG B C 1
ATOM 4226 O O . ARG B 1 162 ? 57.132 39.668 62.721 1.00 24.10 162 ARG B O 1
ATOM 4234 N N . PRO B 1 163 ? 56.227 38.064 63.975 1.00 24.35 163 PRO B N 1
ATOM 4235 C CA . PRO B 1 163 ? 57.059 37.019 63.367 1.00 24.37 163 PRO B CA 1
ATOM 4236 C C . PRO B 1 163 ? 57.091 37.038 61.827 1.00 24.45 163 PRO B C 1
ATOM 4237 O O . PRO B 1 163 ? 58.169 36.867 61.262 1.00 24.34 163 PRO B O 1
ATOM 4241 N N . GLN B 1 164 ? 55.948 37.261 61.176 1.00 24.43 164 GLN B N 1
ATOM 4242 C CA . GLN B 1 164 ? 55.877 37.249 59.712 1.00 24.41 164 GLN B CA 1
ATOM 4243 C C . GLN B 1 164 ? 56.526 38.471 59.068 1.00 24.34 164 GLN B C 1
ATOM 4244 O O . GLN B 1 164 ? 57.082 38.366 57.983 1.00 24.12 164 GLN B O 1
ATOM 4250 N N . ASP B 1 165 ? 56.446 39.623 59.727 1.00 24.54 165 ASP B N 1
ATOM 4251 C CA . ASP B 1 165 ? 57.102 40.839 59.239 1.00 24.71 165 ASP B CA 1
ATOM 4252 C C . ASP B 1 165 ? 58.612 40.682 59.269 1.00 24.85 165 ASP B C 1
ATOM 4253 O O . ASP B 1 165 ? 59.312 41.117 58.358 1.00 24.89 165 ASP B O 1
ATOM 4258 N N . VAL B 1 166 ? 59.104 40.073 60.340 1.00 25.04 166 VAL B N 1
ATOM 4259 C CA . VAL B 1 166 ? 60.527 39.826 60.516 1.00 25.20 166 VAL B CA 1
ATOM 4260 C C . VAL B 1 166 ? 60.995 38.820 59.462 1.00 25.41 166 VAL B C 1
ATOM 4261 O O . VAL B 1 166 ? 62.126 38.893 58.995 1.00 25.10 166 VAL B O 1
ATOM 4265 N N . ALA B 1 167 ? 60.105 37.906 59.083 1.00 25.78 167 ALA B N 1
ATOM 4266 C CA . ALA B 1 167 ? 60.345 36.972 57.987 1.00 26.22 167 ALA B CA 1
ATOM 4267 C C . ALA B 1 167 ? 60.623 37.711 56.681 1.00 26.64 167 ALA B C 1
ATOM 4268 O O . ALA B 1 167 ? 61.567 37.373 55.971 1.00 26.35 167 ALA B O 1
ATOM 4278 N N . LEU B 1 169 ? 61.685 40.754 56.399 1.00 27.76 169 LEU B N 1
ATOM 4279 C CA . LEU B 1 169 ? 62.947 41.471 56.554 1.00 27.71 169 LEU B CA 1
ATOM 4280 C C . LEU B 1 169 ? 64.135 40.570 56.223 1.00 27.85 169 LEU B C 1
ATOM 4281 O O . LEU B 1 169 ? 65.083 41.009 55.581 1.00 27.83 169 LEU B O 1
ATOM 4286 N N . LYS B 1 170 ? 64.066 39.312 56.654 1.00 28.02 170 LYS B N 1
ATOM 4287 C CA . LYS B 1 170 ? 65.098 38.322 56.363 1.00 28.22 170 LYS B CA 1
ATOM 4288 C C . LYS B 1 170 ? 65.156 38.040 54.861 1.00 28.51 170 LYS B C 1
ATOM 4289 O O . LYS B 1 170 ? 66.241 37.917 54.293 1.00 28.63 170 LYS B O 1
ATOM 4295 N N . ALA B 1 171 ? 63.989 37.959 54.223 1.00 28.74 171 ALA B N 1
ATOM 4296 C CA . ALA B 1 171 ? 63.896 37.738 52.779 1.00 29.08 171 ALA B CA 1
ATOM 4297 C C . ALA B 1 171 ? 64.500 38.896 51.983 1.00 29.52 171 ALA B C 1
ATOM 4298 O O . ALA B 1 171 ? 64.975 38.704 50.867 1.00 29.52 171 ALA B O 1
ATOM 4300 N N . LEU B 1 172 ? 64.474 40.091 52.572 1.00 30.08 172 LEU B N 1
ATOM 4301 C CA . LEU B 1 172 ? 65.011 41.298 51.949 1.00 30.59 172 LEU B CA 1
ATOM 4302 C C . LEU B 1 172 ? 66.513 41.488 52.192 1.00 31.19 172 LEU B C 1
ATOM 4303 O O . LEU B 1 172 ? 67.124 42.381 51.607 1.00 31.43 172 LEU B O 1
ATOM 4308 N N . GLY B 1 173 ? 67.098 40.667 53.061 1.00 31.88 173 GLY B N 1
ATOM 4309 C CA . GLY B 1 173 ? 68.520 40.738 53.363 1.00 32.41 173 GLY B CA 1
ATOM 4310 C C . GLY B 1 173 ? 68.869 41.737 54.454 1.00 32.94 173 GLY B C 1
ATOM 4311 O O . GLY B 1 173 ? 70.023 42.150 54.576 1.00 33.07 173 GLY B O 1
ATOM 4312 N N . ILE B 1 174 ? 67.871 42.127 55.244 1.00 33.49 174 ILE B N 1
ATOM 4313 C CA . ILE B 1 174 ? 68.066 43.063 56.348 1.00 33.91 174 ILE B CA 1
ATOM 4314 C C . ILE B 1 174 ? 68.409 42.280 57.615 1.00 34.33 174 ILE B C 1
ATOM 4315 O O . ILE B 1 174 ? 67.581 41.534 58.137 1.00 34.52 174 ILE B O 1
ATOM 4320 N N . LYS B 1 175 ? 69.639 42.446 58.093 1.00 34.73 175 LYS B N 1
ATOM 4321 C CA . LYS B 1 175 ? 70.100 41.774 59.307 1.00 35.07 175 LYS B CA 1
ATOM 4322 C C . LYS B 1 175 ? 69.751 42.589 60.550 1.00 35.20 175 LYS B C 1
ATOM 4323 O O . LYS B 1 175 ? 69.417 42.023 61.589 1.00 35.21 175 LYS B O 1
ATOM 4329 N N . LYS B 1 176 ? 69.842 43.913 60.439 1.00 35.50 176 LYS B N 1
ATOM 4330 C CA . LYS B 1 176 ? 69.464 44.822 61.521 1.00 35.77 176 LYS B CA 1
ATOM 4331 C C . LYS B 1 176 ? 68.471 45.865 61.003 1.00 35.70 176 LYS B C 1
ATOM 4332 O O . LYS B 1 176 ? 68.770 46.603 60.060 1.00 35.75 176 LYS B O 1
ATOM 4338 N N . VAL B 1 177 ? 67.294 45.911 61.625 1.00 35.60 177 VAL B N 1
ATOM 4339 C CA . VAL B 1 177 ? 66.179 46.737 61.160 1.00 35.55 177 VAL B CA 1
ATOM 4340 C C . VAL B 1 177 ? 66.087 48.055 61.947 1.00 35.46 177 VAL B C 1
ATOM 4341 O O . VAL B 1 177 ? 66.150 48.042 63.176 1.00 35.45 177 VAL B O 1
ATOM 4345 N N . PRO B 1 178 ? 65.949 49.187 61.250 1.00 35.38 178 PRO B N 1
ATOM 4346 C CA . PRO B 1 178 ? 65.751 50.478 61.924 1.00 35.26 178 PRO B CA 1
ATOM 4347 C C . PRO B 1 178 ? 64.364 50.620 62.568 1.00 35.14 178 PRO B C 1
ATOM 4348 O O . PRO B 1 178 ? 63.355 50.684 61.866 1.00 34.98 178 PRO B O 1
ATOM 4352 N N . VAL B 1 179 ? 64.344 50.654 63.898 1.00 35.00 179 VAL B N 1
ATOM 4353 C CA . VAL B 1 179 ? 63.136 50.886 64.687 1.00 34.88 179 VAL B CA 1
ATOM 4354 C C . VAL B 1 179 ? 63.314 52.113 65.585 1.00 34.70 179 VAL B C 1
ATOM 4355 O O . VAL B 1 179 ? 64.438 52.520 65.877 1.00 34.79 179 VAL B O 1
ATOM 4359 N N . LYS B 1 180 ? 62.202 52.693 66.027 1.00 34.50 180 LYS B N 1
ATOM 4360 C CA . LYS B 1 180 ? 62.232 53.818 66.957 1.00 34.33 180 LYS B CA 1
ATOM 4361 C C . LYS B 1 180 ? 62.886 53.405 68.270 1.00 34.12 180 LYS B C 1
ATOM 4362 O O . LYS B 1 180 ? 62.681 52.291 68.739 1.00 33.88 180 LYS B O 1
ATOM 4368 N N . VAL B 1 181 ? 63.676 54.305 68.852 1.00 34.00 181 VAL B N 1
ATOM 4369 C CA . VAL B 1 181 ? 64.199 54.110 70.199 1.00 33.94 181 VAL B CA 1
ATOM 4370 C C . VAL B 1 181 ? 63.014 54.150 71.160 1.00 33.97 181 VAL B C 1
ATOM 4371 O O . VAL B 1 181 ? 62.091 54.948 70.978 1.00 33.89 181 VAL B O 1
ATOM 4375 N N . LYS B 1 182 ? 63.035 53.288 72.170 1.00 34.05 182 LYS B N 1
ATOM 4376 C CA . LYS B 1 182 ? 61.949 53.227 73.142 1.00 34.15 182 LYS B CA 1
ATOM 4377 C C . LYS B 1 182 ? 61.874 54.537 73.934 1.00 34.28 182 LYS B C 1
ATOM 4378 O O . LYS B 1 182 ? 62.871 54.961 74.520 1.00 34.16 182 LYS B O 1
ATOM 4384 N N . PRO B 1 183 ? 60.710 55.190 73.926 1.00 34.46 183 PRO B N 1
ATOM 4385 C CA . PRO B 1 183 ? 60.477 56.363 74.777 1.00 34.58 183 PRO B CA 1
ATOM 4386 C C . PRO B 1 183 ? 60.700 56.059 76.254 1.00 34.74 183 PRO B C 1
ATOM 4387 O O . PRO B 1 183 ? 60.094 55.133 76.782 1.00 34.77 183 PRO B O 1
ATOM 4391 N N . LYS B 1 184 ? 61.569 56.829 76.899 1.00 34.97 184 LYS B N 1
ATOM 4392 C CA . LYS B 1 184 ? 61.864 56.658 78.316 1.00 35.18 184 LYS B CA 1
ATOM 4393 C C . LYS B 1 184 ? 60.750 57.273 79.160 1.00 35.16 184 LYS B C 1
ATOM 4394 O O . LYS B 1 184 ? 60.324 58.393 78.905 1.00 35.15 184 LYS B O 1
ATOM 4400 N N . VAL B 1 185 ? 60.281 56.533 80.162 1.00 35.23 185 VAL B N 1
ATOM 4401 C CA . VAL B 1 185 ? 59.116 56.935 80.949 1.00 35.19 185 VAL B CA 1
ATOM 4402 C C . VAL B 1 185 ? 59.418 56.866 82.444 1.00 35.07 185 VAL B C 1
ATOM 4403 O O . VAL B 1 185 ? 59.382 55.791 83.035 1.00 35.05 185 VAL B O 1
ATOM 4407 N N . GLY B 1 186 ? 59.715 58.017 83.045 1.00 34.98 186 GLY B N 1
ATOM 4408 C CA . GLY B 1 186 ? 59.892 58.118 84.483 1.00 34.94 186 GLY B CA 1
ATOM 4409 C C . GLY B 1 186 ? 58.626 57.765 85.242 1.00 34.97 186 GLY B C 1
ATOM 4410 O O . GLY B 1 186 ? 57.528 58.030 84.767 1.00 34.93 186 GLY B O 1
ATOM 4411 N N . ILE B 1 187 ? 58.783 57.146 86.411 1.00 35.03 187 ILE B N 1
ATOM 4412 C CA . ILE B 1 187 ? 57.659 56.734 87.249 1.00 35.01 187 ILE B CA 1
ATOM 4413 C C . ILE B 1 187 ? 57.961 57.110 88.702 1.00 35.23 187 ILE B C 1
ATOM 4414 O O . ILE B 1 187 ? 58.863 56.540 89.319 1.00 35.14 187 ILE B O 1
ATOM 4419 N N . ILE B 1 188 ? 57.208 58.071 89.236 1.00 35.41 188 ILE B N 1
ATOM 4420 C CA . ILE B 1 188 ? 57.397 58.559 90.600 1.00 35.69 188 ILE B CA 1
ATOM 4421 C C . ILE B 1 188 ? 56.136 58.272 91.412 1.00 36.03 188 ILE B C 1
ATOM 4422 O O . ILE B 1 188 ? 55.036 58.605 90.992 1.00 36.09 188 ILE B O 1
ATOM 4427 N N . ILE B 1 189 ? 56.306 57.662 92.578 1.00 36.57 189 ILE B N 1
ATOM 4428 C CA . ILE B 1 189 ? 55.181 57.307 93.436 1.00 37.08 189 ILE B CA 1
ATOM 4429 C C . ILE B 1 189 ? 55.175 58.187 94.685 1.00 37.58 189 ILE B C 1
ATOM 4430 O O . ILE B 1 189 ? 56.137 58.182 95.443 1.00 37.58 189 ILE B O 1
ATOM 4435 N N . THR B 1 190 ? 54.093 58.938 94.888 1.00 38.28 190 THR B N 1
ATOM 4436 C CA . THR B 1 190 ? 53.889 59.705 96.121 1.00 38.80 190 THR B CA 1
ATOM 4437 C C . THR B 1 190 ? 52.844 59.023 96.992 1.00 39.36 190 THR B C 1
ATOM 4438 O O . THR B 1 190 ? 51.992 58.285 96.495 1.00 39.35 190 THR B O 1
ATOM 4442 N N . GLY B 1 191 ? 52.906 59.299 98.291 1.00 40.06 191 GLY B N 1
ATOM 4443 C CA . GLY B 1 191 ? 51.982 58.724 99.252 1.00 40.61 191 GLY B CA 1
ATOM 4444 C C . GLY B 1 191 ? 52.700 58.378 100.540 1.00 41.09 191 GLY B C 1
ATOM 4445 O O . GLY B 1 191 ? 53.701 57.655 100.523 1.00 41.18 191 GLY B O 1
ATOM 4446 N N . SER B 1 192 ? 52.188 58.895 101.654 1.00 41.63 192 SER B N 1
ATOM 4447 C CA . SER B 1 192 ? 52.807 58.686 102.964 1.00 42.06 192 SER B CA 1
ATOM 4448 C C . SER B 1 192 ? 52.398 57.359 103.612 1.00 42.28 192 SER B C 1
ATOM 4449 O O . SER B 1 192 ? 53.091 56.868 104.506 1.00 42.45 192 SER B O 1
ATOM 4452 N N . GLU B 1 193 ? 51.288 56.775 103.160 1.00 42.53 193 GLU B N 1
ATOM 4453 C CA . GLU B 1 193 ? 50.795 55.517 103.727 1.00 42.77 193 GLU B CA 1
ATOM 4454 C C . GLU B 1 193 ? 51.279 54.265 102.983 1.00 42.68 193 GLU B C 1
ATOM 4455 O O . GLU B 1 193 ? 50.841 53.159 103.291 1.00 42.73 193 GLU B O 1
ATOM 4461 N N . LEU B 1 194 ? 52.195 54.429 102.031 1.00 42.50 194 LEU B N 1
ATOM 4462 C CA . LEU B 1 194 ? 52.681 53.303 101.234 1.00 42.34 194 LEU B CA 1
ATOM 4463 C C . LEU B 1 194 ? 53.684 52.434 101.991 1.00 42.13 194 LEU B C 1
ATOM 4464 O O . LEU B 1 194 ? 54.570 52.947 102.673 1.00 42.16 194 LEU B O 1
ATOM 4469 N N . ILE B 1 195 ? 53.516 51.119 101.871 1.00 41.90 195 ILE B N 1
ATOM 4470 C CA . ILE B 1 195 ? 54.520 50.140 102.291 1.00 41.77 195 ILE B CA 1
ATOM 4471 C C . ILE B 1 195 ? 54.873 49.239 101.103 1.00 41.54 195 ILE B C 1
ATOM 4472 O O . ILE B 1 195 ? 54.227 49.301 100.059 1.00 41.53 195 ILE B O 1
ATOM 4477 N N . GLU B 1 196 ? 55.896 48.408 101.269 1.00 41.31 196 GLU B N 1
ATOM 4478 C CA . GLU B 1 196 ? 56.445 47.614 100.170 1.00 41.20 196 GLU B CA 1
ATOM 4479 C C . GLU B 1 196 ? 55.924 46.174 100.126 1.00 40.81 196 GLU B C 1
ATOM 4480 O O . GLU B 1 196 ? 55.934 45.547 99.064 1.00 40.66 196 GLU B O 1
ATOM 4486 N N . GLU B 1 197 ? 55.478 45.652 101.268 1.00 40.34 197 GLU B N 1
ATOM 4487 C CA . GLU B 1 197 ? 54.978 44.276 101.341 1.00 40.11 197 GLU B CA 1
ATOM 4488 C C . GLU B 1 197 ? 53.994 44.058 102.505 1.00 39.74 197 GLU B C 1
ATOM 4489 O O . GLU B 1 197 ? 54.066 44.747 103.521 1.00 39.43 197 GLU B O 1
ATOM 4495 N N . PRO B 1 198 ? 53.077 43.102 102.355 1.00 39.52 198 PRO B N 1
ATOM 4496 C CA . PRO B 1 198 ? 52.017 42.882 103.350 1.00 39.49 198 PRO B CA 1
ATOM 4497 C C . PRO B 1 198 ? 52.487 42.328 104.698 1.00 39.50 198 PRO B C 1
ATOM 4498 O O . PRO B 1 198 ? 51.756 42.470 105.677 1.00 39.53 198 PRO B O 1
ATOM 4502 N N . SER B 1 199 ? 53.669 41.718 104.748 1.00 39.63 199 SER B N 1
ATOM 4503 C CA . SER B 1 199 ? 54.207 41.163 105.992 1.00 39.71 199 SER B CA 1
ATOM 4504 C C . SER B 1 199 ? 54.729 42.238 106.953 1.00 39.90 199 SER B C 1
ATOM 4505 O O . SER B 1 199 ? 54.936 41.962 108.136 1.00 39.95 199 SER B O 1
ATOM 4508 N N . GLU B 1 200 ? 54.960 43.448 106.446 1.00 40.10 200 GLU B N 1
ATOM 4509 C CA . GLU B 1 200 ? 55.349 44.580 107.293 1.00 40.22 200 GLU B CA 1
ATOM 4510 C C . GLU B 1 200 ? 54.258 44.888 108.314 1.00 40.19 200 GLU B C 1
ATOM 4511 O O . GLU B 1 200 ? 53.073 44.644 108.067 1.00 40.20 200 GLU B O 1
ATOM 4517 N N . GLU B 1 201 ? 54.668 45.427 109.459 1.00 40.09 201 GLU B N 1
ATOM 4518 C CA . GLU B 1 201 ? 53.739 45.749 110.542 1.00 40.03 201 GLU B CA 1
ATOM 4519 C C . GLU B 1 201 ? 52.748 46.859 110.169 1.00 39.60 201 GLU B C 1
ATOM 4520 O O . GLU B 1 201 ? 51.637 46.907 110.699 1.00 39.68 201 GLU B O 1
ATOM 4526 N N . GLY B 1 202 ? 53.142 47.735 109.248 1.00 39.06 202 GLY B N 1
ATOM 4527 C CA . GLY B 1 202 ? 52.277 48.809 108.792 1.00 38.67 202 GLY B CA 1
ATOM 4528 C C . GLY B 1 202 ? 51.004 48.344 108.099 1.00 38.32 202 GLY B C 1
ATOM 4529 O O . GLY B 1 202 ? 50.007 49.061 108.101 1.00 38.07 202 GLY B O 1
ATOM 4530 N N . PHE B 1 203 ? 51.038 47.151 107.510 1.00 37.96 203 PHE B N 1
ATOM 4531 C CA . PHE B 1 203 ? 49.906 46.615 106.752 1.00 37.75 203 PHE B CA 1
ATOM 4532 C C . PHE B 1 203 ? 48.634 46.454 107.590 1.00 37.79 203 PHE B C 1
ATOM 4533 O O . PHE B 1 203 ? 47.542 46.776 107.128 1.00 37.56 203 PHE B O 1
ATOM 4541 N N . LYS B 1 204 ? 48.781 45.952 108.814 1.00 37.92 204 LYS B N 1
ATOM 4542 C CA . LYS B 1 204 ? 47.633 45.717 109.692 1.00 38.05 204 LYS B CA 1
ATOM 4543 C C . LYS B 1 204 ? 47.049 47.008 110.274 1.00 38.04 204 LYS B C 1
ATOM 4544 O O . LYS B 1 204 ? 45.912 47.013 110.743 1.00 38.04 204 LYS B O 1
ATOM 4550 N N . GLU B 1 205 ? 47.827 48.090 110.245 1.00 37.97 205 GLU B N 1
ATOM 4551 C CA . GLU B 1 205 ? 47.355 49.403 110.683 1.00 37.95 205 GLU B CA 1
ATOM 4552 C C . GLU B 1 205 ? 46.648 50.179 109.562 1.00 37.61 205 GLU B C 1
ATOM 4553 O O . GLU B 1 205 ? 45.989 51.182 109.825 1.00 37.66 205 GLU B O 1
ATOM 4559 N N . GLY B 1 206 ? 46.790 49.721 108.319 1.00 37.30 206 GLY B N 1
ATOM 4560 C CA . GLY B 1 206 ? 46.125 50.343 107.182 1.00 37.03 206 GLY B CA 1
ATOM 4561 C C . GLY B 1 206 ? 47.038 50.871 106.086 1.00 36.75 206 GLY B C 1
ATOM 4562 O O . GLY B 1 206 ? 46.557 51.461 105.121 1.00 36.60 206 GLY B O 1
ATOM 4563 N N . LYS B 1 207 ? 48.349 50.680 106.224 1.00 36.47 207 LYS B N 1
ATOM 4564 C CA . LYS B 1 207 ? 49.285 51.043 105.160 1.00 36.27 207 LYS B CA 1
ATOM 4565 C C . LYS B 1 207 ? 49.047 50.136 103.953 1.00 35.96 207 LYS B C 1
ATOM 4566 O O . LYS B 1 207 ? 48.849 48.930 104.104 1.00 35.86 207 LYS B O 1
ATOM 4572 N N . ILE B 1 208 ? 49.064 50.729 102.762 1.00 35.69 208 ILE B N 1
ATOM 4573 C CA . ILE B 1 208 ? 48.708 50.037 101.524 1.00 35.53 208 ILE B CA 1
ATOM 4574 C C . ILE B 1 208 ? 49.952 49.581 100.772 1.00 35.18 208 ILE B C 1
ATOM 4575 O O . ILE B 1 208 ? 50.882 50.360 100.583 1.00 35.05 208 ILE B O 1
ATOM 4580 N N . VAL B 1 209 ? 49.957 48.327 100.323 1.00 34.83 209 VAL B N 1
ATOM 4581 C CA . VAL B 1 209 ? 51.058 47.815 99.509 1.00 34.57 209 VAL B CA 1
ATOM 4582 C C . VAL B 1 209 ? 51.087 48.556 98.168 1.00 34.35 209 VAL B C 1
ATOM 4583 O O . VAL B 1 209 ? 50.059 48.733 97.519 1.00 34.30 209 VAL B O 1
ATOM 4587 N N . GLU B 1 210 ? 52.284 48.973 97.771 1.00 34.16 210 GLU B N 1
ATOM 4588 C CA . GLU B 1 210 ? 52.484 49.828 96.611 1.00 33.93 210 GLU B CA 1
ATOM 4589 C C . GLU B 1 210 ? 52.598 48.956 95.369 1.00 33.50 210 GLU B C 1
ATOM 4590 O O . GLU B 1 210 ? 53.609 48.288 95.171 1.00 33.56 210 GLU B O 1
ATOM 4596 N N . THR B 1 211 ? 51.555 48.959 94.541 1.00 33.12 211 THR B N 1
ATOM 4597 C CA . THR B 1 211 ? 51.505 48.106 93.350 1.00 32.74 211 THR B CA 1
ATOM 4598 C C . THR B 1 211 ? 51.466 48.873 92.022 1.00 32.57 211 THR B C 1
ATOM 4599 O O . THR B 1 211 ? 51.636 48.270 90.964 1.00 32.50 211 THR B O 1
ATOM 4603 N N . ASN B 1 212 ? 51.237 50.184 92.073 1.00 32.39 212 ASN B N 1
ATOM 4604 C CA . ASN B 1 212 ? 51.138 51.000 90.861 1.00 32.41 212 ASN B CA 1
ATOM 4605 C C . ASN B 1 212 ? 52.451 51.147 90.101 1.00 32.26 212 ASN B C 1
ATOM 4606 O O . ASN B 1 212 ? 52.435 51.411 88.905 1.00 32.19 212 ASN B O 1
ATOM 4611 N N . SER B 1 213 ? 53.576 50.987 90.791 1.00 32.14 213 SER B N 1
ATOM 4612 C CA . SER B 1 213 ? 54.885 51.090 90.156 1.00 32.05 213 SER B CA 1
ATOM 4613 C C . SER B 1 213 ? 55.116 49.926 89.200 1.00 31.89 213 SER B C 1
ATOM 4614 O O . SER B 1 213 ? 55.420 50.133 88.029 1.00 31.76 213 SER B O 1
ATOM 4617 N N . ILE B 1 214 ? 54.971 48.706 89.711 1.00 31.78 214 ILE B N 1
ATOM 4618 C CA . ILE B 1 214 ? 55.195 47.500 88.916 1.00 31.70 214 ILE B CA 1
ATOM 4619 C C . ILE B 1 214 ? 54.129 47.332 87.826 1.00 31.66 214 ILE B C 1
ATOM 4620 O O . ILE B 1 214 ? 54.423 46.817 86.748 1.00 31.77 214 ILE B O 1
ATOM 4633 N N . LEU B 1 216 ? 52.695 49.820 86.252 1.00 30.58 216 LEU B N 1
ATOM 4634 C CA . LEU B 1 216 ? 53.024 50.807 85.230 1.00 30.23 216 LEU B CA 1
ATOM 4635 C C . LEU B 1 216 ? 54.273 50.407 84.443 1.00 30.13 216 LEU B C 1
ATOM 4636 O O . LEU B 1 216 ? 54.394 50.748 83.276 1.00 30.07 216 LEU B O 1
ATOM 4641 N N . GLN B 1 217 ? 55.192 49.684 85.079 1.00 30.07 217 GLN B N 1
ATOM 4642 C CA . GLN B 1 217 ? 56.380 49.172 84.399 1.00 30.15 217 GLN B CA 1
ATOM 4643 C C . GLN B 1 217 ? 55.980 48.180 83.312 1.00 29.98 217 GLN B C 1
ATOM 4644 O O . GLN B 1 217 ? 56.524 48.200 82.210 1.00 29.91 217 GLN B O 1
ATOM 4650 N N . GLY B 1 218 ? 55.031 47.309 83.640 1.00 29.75 218 GLY B N 1
ATOM 4651 C CA . GLY B 1 218 ? 54.532 46.326 82.699 1.00 29.63 218 GLY B CA 1
ATOM 4652 C C . GLY B 1 218 ? 53.694 46.968 81.616 1.00 29.35 218 GLY B C 1
ATOM 4653 O O . GLY B 1 218 ? 53.665 46.482 80.496 1.00 29.40 218 GLY B O 1
ATOM 4654 N N . LEU B 1 219 ? 53.021 48.064 81.960 1.00 29.19 219 LEU B N 1
ATOM 4655 C CA . LEU B 1 219 ? 52.133 48.775 81.041 1.00 29.02 219 LEU B CA 1
ATOM 4656 C C . LEU B 1 219 ? 52.936 49.566 80.016 1.00 29.04 219 LEU B C 1
ATOM 4657 O O . LEU B 1 219 ? 52.580 49.605 78.841 1.00 28.96 219 LEU B O 1
ATOM 4662 N N . VAL B 1 220 ? 54.016 50.194 80.475 1.00 29.00 220 VAL B N 1
ATOM 4663 C CA . VAL B 1 220 ? 54.915 50.952 79.611 1.00 28.96 220 VAL B CA 1
ATOM 4664 C C . VAL B 1 220 ? 55.621 50.009 78.634 1.00 28.98 220 VAL B C 1
ATOM 4665 O O . VAL B 1 220 ? 55.639 50.259 77.439 1.00 29.09 220 VAL B O 1
ATOM 4669 N N . GLU B 1 221 ? 56.182 48.920 79.149 1.00 29.04 221 GLU B N 1
ATOM 4670 C CA . GLU B 1 221 ? 56.870 47.928 78.320 1.00 29.14 221 GLU B CA 1
ATOM 4671 C C . GLU B 1 221 ? 55.953 47.277 77.283 1.00 28.81 221 GLU B C 1
ATOM 4672 O O . GLU B 1 221 ? 56.392 46.949 76.180 1.00 28.81 221 GLU B O 1
ATOM 4678 N N . LYS B 1 222 ? 54.686 47.096 77.642 1.00 28.40 222 LYS B N 1
ATOM 4679 C CA . LYS B 1 222 ? 53.691 46.539 76.729 1.00 28.20 222 LYS B CA 1
ATOM 4680 C C . LYS B 1 222 ? 53.440 47.494 75.564 1.00 28.16 222 LYS B C 1
ATOM 4681 O O . LYS B 1 222 ? 53.291 47.057 74.422 1.00 28.27 222 LYS B O 1
ATOM 4687 N N . PHE B 1 223 ? 53.408 48.792 75.858 1.00 28.12 223 PHE B N 1
ATOM 4688 C CA . PHE B 1 223 ? 53.180 49.814 74.844 1.00 28.24 223 PHE B CA 1
ATOM 4689 C C . PHE B 1 223 ? 54.424 50.674 74.573 1.00 28.63 223 PHE B C 1
ATOM 4690 O O . PHE B 1 223 ? 54.428 51.883 74.807 1.00 28.56 223 PHE B O 1
ATOM 4698 N N . PHE B 1 224 ? 55.480 50.013 74.094 1.00 29.21 224 PHE B N 1
ATOM 4699 C CA . PHE B 1 224 ? 56.589 50.644 73.354 1.00 29.80 224 PHE B CA 1
ATOM 4700 C C . PHE B 1 224 ? 57.676 51.377 74.156 1.00 30.47 224 PHE B C 1
ATOM 4701 O O . PHE B 1 224 ? 58.698 51.754 73.583 1.00 30.49 224 PHE B O 1
ATOM 4709 N N . GLY B 1 225 ? 57.474 51.576 75.457 1.00 31.37 225 GLY B N 1
ATOM 4710 C CA . GLY B 1 225 ? 58.394 52.364 76.266 1.00 32.05 225 GLY B CA 1
ATOM 4711 C C . GLY B 1 225 ? 59.340 51.572 77.154 1.00 32.85 225 GLY B C 1
ATOM 4712 O O . GLY B 1 225 ? 59.198 50.363 77.324 1.00 32.73 225 GLY B O 1
ATOM 4713 N N . GLU B 1 226 ? 60.316 52.281 77.717 1.00 34.00 226 GLU B N 1
ATOM 4714 C CA . GLU B 1 226 ? 61.238 51.739 78.709 1.00 34.96 226 GLU B CA 1
ATOM 4715 C C . GLU B 1 226 ? 60.964 52.481 80.018 1.00 35.79 226 GLU B C 1
ATOM 4716 O O . GLU B 1 226 ? 61.135 53.696 80.080 1.00 35.76 226 GLU B O 1
ATOM 4722 N N . PRO B 1 227 ? 60.520 51.768 81.053 1.00 36.88 227 PRO B N 1
ATOM 4723 C CA . PRO B 1 227 ? 60.242 52.396 82.351 1.00 37.68 227 PRO B CA 1
ATOM 4724 C C . PRO B 1 227 ? 61.512 52.646 83.172 1.00 38.66 227 PRO B C 1
ATOM 4725 O O . PRO B 1 227 ? 62.375 51.772 83.246 1.00 38.55 227 PRO B O 1
ATOM 4729 N N . ILE B 1 228 ? 61.610 53.832 83.770 1.00 39.93 228 ILE B N 1
ATOM 4730 C CA . ILE B 1 228 ? 62.720 54.196 84.650 1.00 40.99 228 ILE B CA 1
ATOM 4731 C C . ILE B 1 228 ? 62.167 54.540 86.026 1.00 42.14 228 ILE B C 1
ATOM 4732 O O . ILE B 1 228 ? 61.366 55.463 86.164 1.00 41.98 228 ILE B O 1
ATOM 4737 N N . LEU B 1 229 ? 62.622 53.809 87.040 1.00 43.76 229 LEU B N 1
ATOM 4738 C CA . LEU B 1 229 ? 62.077 53.920 88.392 1.00 45.11 229 LEU B CA 1
ATOM 4739 C C . LEU B 1 229 ? 62.775 55.015 89.197 1.00 46.25 229 LEU B C 1
ATOM 4740 O O . LEU B 1 229 ? 64.002 55.088 89.216 1.00 46.38 229 LEU B O 1
ATOM 4745 N N . TYR B 1 230 ? 61.985 55.861 89.856 1.00 47.73 230 TYR B N 1
ATOM 4746 C CA . TYR B 1 230 ? 62.505 56.869 90.784 1.00 48.89 230 TYR B CA 1
ATOM 4747 C C . TYR B 1 230 ? 62.027 56.624 92.222 1.00 50.21 230 TYR B C 1
ATOM 4748 O O . TYR B 1 230 ? 62.249 57.455 93.105 1.00 50.36 230 TYR B O 1
ATOM 4757 N N . GLY B 1 231 ? 61.377 55.482 92.448 1.00 51.77 231 GLY B N 1
ATOM 4758 C CA . GLY B 1 231 ? 61.028 55.030 93.785 1.00 53.07 231 GLY B CA 1
ATOM 4759 C C . GLY B 1 231 ? 59.940 55.825 94.481 1.00 54.34 231 GLY B C 1
ATOM 4760 O O . GLY B 1 231 ? 59.425 56.807 93.944 1.00 54.37 231 GLY B O 1
ATOM 4761 N N . VAL B 1 232 ? 59.597 55.386 95.690 1.00 56.02 232 VAL B N 1
ATOM 4762 C CA . VAL B 1 232 ? 58.607 56.070 96.518 1.00 57.33 232 VAL B CA 1
ATOM 4763 C C . VAL B 1 232 ? 59.313 57.182 97.283 1.00 58.71 232 VAL B C 1
ATOM 4764 O O . VAL B 1 232 ? 60.196 56.917 98.101 1.00 58.79 232 VAL B O 1
ATOM 4768 N N . LEU B 1 233 ? 58.918 58.422 97.014 1.00 60.37 233 LEU B N 1
ATOM 4769 C CA . LEU B 1 233 ? 59.590 59.589 97.574 1.00 61.78 233 LEU B CA 1
ATOM 4770 C C . LEU B 1 233 ? 58.751 60.247 98.678 1.00 63.07 233 LEU B C 1
ATOM 4771 O O . LEU B 1 233 ? 57.526 60.321 98.571 1.00 63.15 233 LEU B O 1
ATOM 4776 N N . PRO B 1 234 ? 59.411 60.720 99.737 1.00 64.68 234 PRO B N 1
ATOM 4777 C CA . PRO B 1 234 ? 58.715 61.231 100.926 1.00 65.72 234 PRO B CA 1
ATOM 4778 C C . PRO B 1 234 ? 58.066 62.602 100.725 1.00 66.91 234 PRO B C 1
ATOM 4779 O O . PRO B 1 234 ? 58.134 63.167 99.631 1.00 66.91 234 PRO B O 1
ATOM 4783 N N . ASP B 1 235 ? 57.446 63.116 101.786 1.00 68.36 235 ASP B N 1
ATOM 4784 C CA . ASP B 1 235 ? 56.799 64.428 101.767 1.00 69.50 235 ASP B CA 1
ATOM 4785 C C . ASP B 1 235 ? 57.812 65.512 102.149 1.00 70.43 235 ASP B C 1
ATOM 4786 O O . ASP B 1 235 ? 58.019 65.790 103.332 1.00 70.55 235 ASP B O 1
ATOM 4791 N N . ASP B 1 236 ? 58.449 66.108 101.141 1.00 71.57 236 ASP B N 1
ATOM 4792 C CA . ASP B 1 236 ? 59.527 67.079 101.366 1.00 72.47 236 ASP B CA 1
ATOM 4793 C C . ASP B 1 236 ? 59.833 67.938 100.121 1.00 73.16 236 ASP B C 1
ATOM 4794 O O . ASP B 1 236 ? 59.057 67.959 99.161 1.00 73.22 236 ASP B O 1
ATOM 4799 N N . GLU B 1 237 ? 60.958 68.656 100.157 1.00 73.99 237 GLU B N 1
ATOM 4800 C CA . GLU B 1 237 ? 61.460 69.400 98.996 1.00 74.58 237 GLU B CA 1
ATOM 4801 C C . GLU B 1 237 ? 61.968 68.470 97.893 1.00 74.95 237 GLU B C 1
ATOM 4802 O O . GLU B 1 237 ? 62.062 68.871 96.732 1.00 75.00 237 GLU B O 1
ATOM 4808 N N . SER B 1 238 ? 62.310 67.236 98.264 1.00 75.39 238 SER B N 1
ATOM 4809 C CA . SER B 1 238 ? 62.812 66.243 97.315 1.00 75.72 238 SER B CA 1
ATOM 4810 C C . SER B 1 238 ? 61.789 65.838 96.245 1.00 75.96 238 SER B C 1
ATOM 4811 O O . SER B 1 238 ? 62.166 65.250 95.233 1.00 75.99 238 SER B O 1
ATOM 4814 N N . ILE B 1 239 ? 60.508 66.142 96.464 1.00 76.22 239 ILE B N 1
ATOM 4815 C CA . ILE B 1 239 ? 59.480 65.869 95.459 1.00 76.40 239 ILE B CA 1
ATOM 4816 C C . ILE B 1 239 ? 59.630 66.856 94.312 1.00 76.22 239 ILE B C 1
ATOM 4817 O O . ILE B 1 239 ? 59.989 66.481 93.195 1.00 76.16 239 ILE B O 1
ATOM 4822 N N . ILE B 1 240 ? 59.370 68.125 94.617 1.00 76.04 240 ILE B N 1
ATOM 4823 C CA . ILE B 1 240 ? 59.191 69.151 93.598 1.00 75.86 240 ILE B CA 1
ATOM 4824 C C . ILE B 1 240 ? 60.540 69.635 93.065 1.00 75.32 240 ILE B C 1
ATOM 4825 O O . ILE B 1 240 ? 61.256 70.400 93.717 1.00 75.31 240 ILE B O 1
ATOM 4830 N N . LYS B 1 241 ? 60.869 69.143 91.873 1.00 74.57 241 LYS B N 1
ATOM 4831 C CA . LYS B 1 241 ? 62.029 69.574 91.097 1.00 73.94 241 LYS B CA 1
ATOM 4832 C C . LYS B 1 241 ? 63.385 69.188 91.711 1.00 72.98 241 LYS B C 1
ATOM 4833 O O . LYS B 1 241 ? 64.397 69.858 91.486 1.00 73.02 241 LYS B O 1
ATOM 4839 N N . GLU B 1 242 ? 63.394 68.105 92.483 1.00 71.69 242 GLU B N 1
ATOM 4840 C CA . GLU B 1 242 ? 64.627 67.390 92.792 1.00 70.68 242 GLU B CA 1
ATOM 4841 C C . GLU B 1 242 ? 64.555 66.086 92.010 1.00 69.47 242 GLU B C 1
ATOM 4842 O O . GLU B 1 242 ? 65.383 65.825 91.139 1.00 69.46 242 GLU B O 1
ATOM 4848 N N . THR B 1 243 ? 63.537 65.287 92.317 1.00 67.98 243 THR B N 1
ATOM 4849 C CA . THR B 1 243 ? 63.257 64.054 91.590 1.00 66.80 243 THR B CA 1
ATOM 4850 C C . THR B 1 243 ? 62.505 64.358 90.300 1.00 65.59 243 THR B C 1
ATOM 4851 O O . THR B 1 243 ? 62.720 63.697 89.291 1.00 65.53 243 THR B O 1
ATOM 4855 N N . LEU B 1 244 ? 61.624 65.355 90.341 1.00 64.13 244 LEU B N 1
ATOM 4856 C CA . LEU B 1 244 ? 60.788 65.700 89.192 1.00 62.97 244 LEU B CA 1
ATOM 4857 C C . LEU B 1 244 ? 61.566 66.395 88.071 1.00 61.80 244 LEU B C 1
ATOM 4858 O O . LEU B 1 244 ? 61.237 66.223 86.898 1.00 61.78 244 LEU B O 1
ATOM 4863 N N . GLU B 1 245 ? 62.583 67.179 88.428 1.00 60.34 245 GLU B N 1
ATOM 4864 C CA . GLU B 1 245 ? 63.412 67.866 87.432 1.00 59.21 245 GLU B CA 1
ATOM 4865 C C . GLU B 1 245 ? 64.411 66.888 86.829 1.00 57.98 245 GLU B C 1
ATOM 4866 O O . GLU B 1 245 ? 64.640 66.896 85.621 1.00 57.89 245 GLU B O 1
ATOM 4872 N N . LYS B 1 246 ? 65.005 66.056 87.683 1.00 56.57 246 LYS B N 1
ATOM 4873 C CA . LYS B 1 246 ? 65.917 64.999 87.248 1.00 55.51 246 LYS B CA 1
ATOM 4874 C C . LYS B 1 246 ? 65.223 64.031 86.291 1.00 54.61 246 LYS B C 1
ATOM 4875 O O . LYS B 1 246 ? 65.823 63.579 85.319 1.00 54.49 246 LYS B O 1
ATOM 4881 N N . ALA B 1 247 ? 63.957 63.731 86.573 1.00 53.49 247 ALA B N 1
ATOM 4882 C CA . ALA B 1 247 ? 63.175 62.792 85.775 1.00 52.60 247 ALA B CA 1
ATOM 4883 C C . ALA B 1 247 ? 62.772 63.396 84.437 1.00 51.70 247 ALA B C 1
ATOM 4884 O O . ALA B 1 247 ? 62.661 62.681 83.449 1.00 51.71 247 ALA B O 1
ATOM 4886 N N . LYS B 1 248 ? 62.557 64.709 84.410 1.00 50.59 248 LYS B N 1
ATOM 4887 C CA . LYS B 1 248 ? 62.185 65.408 83.179 1.00 49.76 248 LYS B CA 1
ATOM 4888 C C . LYS B 1 248 ? 63.371 65.574 82.221 1.00 48.92 248 LYS B C 1
ATOM 4889 O O . LYS B 1 248 ? 63.176 65.783 81.023 1.00 48.83 248 LYS B O 1
ATOM 4895 N N . ASN B 1 249 ? 64.590 65.476 82.752 1.00 47.89 249 ASN B N 1
ATOM 4896 C CA . ASN B 1 249 ? 65.809 65.574 81.946 1.00 47.04 249 ASN B CA 1
ATOM 4897 C C . ASN B 1 249 ? 66.320 64.211 81.479 1.00 46.19 249 ASN B C 1
ATOM 4898 O O . ASN B 1 249 ? 66.939 64.109 80.421 1.00 46.21 249 ASN B O 1
ATOM 4903 N N . GLU B 1 250 ? 66.054 63.172 82.268 1.00 45.13 250 GLU B N 1
ATOM 4904 C CA . GLU B 1 250 ? 66.505 61.813 81.959 1.00 44.38 250 GLU B CA 1
ATOM 4905 C C . GLU B 1 250 ? 65.470 61.016 81.157 1.00 43.40 250 GLU B C 1
ATOM 4906 O O . GLU B 1 250 ? 65.796 59.970 80.590 1.00 43.25 250 GLU B O 1
ATOM 4912 N N . CYS B 1 251 ? 64.230 61.507 81.119 1.00 42.16 251 CYS B N 1
ATOM 4913 C CA . CYS B 1 251 ? 63.134 60.818 80.438 1.00 41.21 251 CYS B CA 1
ATOM 4914 C C . CYS B 1 251 ? 62.396 61.743 79.475 1.00 40.47 251 CYS B C 1
ATOM 4915 O O . CYS B 1 251 ? 62.502 62.966 79.560 1.00 40.51 251 CYS B O 1
ATOM 4918 N N . ASP B 1 252 ? 61.655 61.139 78.553 1.00 39.51 252 ASP B N 1
ATOM 4919 C CA . ASP B 1 252 ? 60.838 61.877 77.595 1.00 38.87 252 ASP B CA 1
ATOM 4920 C C . ASP B 1 252 ? 59.505 62.299 78.208 1.00 38.15 252 ASP B C 1
ATOM 4921 O O . ASP B 1 252 ? 59.070 63.433 78.030 1.00 38.05 252 ASP B O 1
ATOM 4926 N N . ILE B 1 253 ? 58.853 61.372 78.905 1.00 37.38 253 ILE B N 1
ATOM 4927 C CA . ILE B 1 253 ? 57.673 61.688 79.710 1.00 36.77 253 ILE B CA 1
ATOM 4928 C C . ILE B 1 253 ? 57.834 61.138 81.120 1.00 36.39 253 ILE B C 1
ATOM 4929 O O . ILE B 1 253 ? 58.691 60.299 81.367 1.00 36.47 253 ILE B O 1
ATOM 4934 N N . VAL B 1 254 ? 57.001 61.619 82.037 1.00 35.97 254 VAL B N 1
ATOM 4935 C CA . VAL B 1 254 ? 57.068 61.234 83.443 1.00 35.53 254 VAL B CA 1
ATOM 4936 C C . VAL B 1 254 ? 55.659 61.003 83.979 1.00 35.43 254 VAL B C 1
ATOM 4937 O O . VAL B 1 254 ? 54.779 61.837 83.809 1.00 35.20 254 VAL B O 1
ATOM 4941 N N . LEU B 1 255 ? 55.459 59.858 84.616 1.00 35.35 255 LEU B N 1
ATOM 4942 C CA . LEU B 1 255 ? 54.201 59.528 85.268 1.00 35.47 255 LEU B CA 1
ATOM 4943 C C . LEU B 1 255 ? 54.411 59.684 86.766 1.00 35.57 255 LEU B C 1
ATOM 4944 O O . LEU B 1 255 ? 55.433 59.257 87.292 1.00 35.51 255 LEU B O 1
ATOM 4949 N N . ILE B 1 256 ? 53.449 60.293 87.450 1.00 35.77 256 ILE B N 1
ATOM 4950 C CA . ILE B 1 256 ? 53.520 60.461 88.900 1.00 36.02 256 ILE B CA 1
ATOM 4951 C C . ILE B 1 256 ? 52.157 60.150 89.515 1.00 36.10 256 ILE B C 1
ATOM 4952 O O . ILE B 1 256 ? 51.189 60.856 89.271 1.00 36.09 256 ILE B O 1
ATOM 4957 N N . THR B 1 257 ? 52.089 59.073 90.293 1.00 36.44 257 THR B N 1
ATOM 4958 C CA . THR B 1 257 ? 50.847 58.666 90.952 1.00 36.65 257 THR B CA 1
ATOM 4959 C C . THR B 1 257 ? 50.652 59.452 92.243 1.00 36.87 257 THR B C 1
ATOM 4960 O O . THR B 1 257 ? 51.622 59.854 92.882 1.00 36.92 257 THR B O 1
ATOM 4964 N N . GLY B 1 258 ? 49.393 59.656 92.623 1.00 37.14 258 GLY B N 1
ATOM 4965 C CA . GLY B 1 258 ? 49.048 60.433 93.802 1.00 37.27 258 GLY B CA 1
ATOM 4966 C C . GLY B 1 258 ? 47.889 59.823 94.562 1.00 37.38 258 GLY B C 1
ATOM 4967 O O . GLY B 1 258 ? 48.089 59.193 95.599 1.00 37.70 258 GLY B O 1
ATOM 4968 N N . PHE B 1 271 ? 56.033 71.304 91.274 1.00 56.04 271 PHE B N 1
ATOM 4969 C CA . PHE B 1 271 ? 54.824 71.331 90.465 1.00 56.03 271 PHE B CA 1
ATOM 4970 C C . PHE B 1 271 ? 55.178 71.432 88.984 1.00 55.72 271 PHE B C 1
ATOM 4971 O O . PHE B 1 271 ? 56.340 71.642 88.622 1.00 55.76 271 PHE B O 1
ATOM 4979 N N . VAL B 1 272 ? 54.165 71.271 88.136 1.00 55.24 272 VAL B N 1
ATOM 4980 C CA . VAL B 1 272 ? 54.324 71.393 86.690 1.00 54.87 272 VAL B CA 1
ATOM 4981 C C . VAL B 1 272 ? 53.483 72.556 86.176 1.00 54.46 272 VAL B C 1
ATOM 4982 O O . VAL B 1 272 ? 52.438 72.876 86.746 1.00 54.31 272 VAL B O 1
ATOM 4986 N N . ASN B 1 273 ? 53.948 73.190 85.102 1.00 54.05 273 ASN B N 1
ATOM 4987 C CA . ASN B 1 273 ? 53.139 74.176 84.397 1.00 53.72 273 ASN B CA 1
ATOM 4988 C C . ASN B 1 273 ? 51.953 73.440 83.780 1.00 53.28 273 ASN B C 1
ATOM 4989 O O . ASN B 1 273 ? 52.086 72.725 82.784 1.00 53.25 273 ASN B O 1
ATOM 4994 N N . LEU B 1 274 ? 50.795 73.626 84.400 1.00 52.71 274 LEU B N 1
ATOM 4995 C CA . LEU B 1 274 ? 49.649 72.745 84.219 1.00 52.26 274 LEU B CA 1
ATOM 4996 C C . LEU B 1 274 ? 48.820 73.095 82.982 1.00 51.54 274 LEU B C 1
ATOM 4997 O O . LEU B 1 274 ? 48.210 74.163 82.915 1.00 51.61 274 LEU B O 1
ATOM 5002 N N . LEU B 1 275 ? 48.809 72.187 82.006 1.00 50.58 275 LEU B N 1
ATOM 5003 C CA . LEU B 1 275 ? 47.983 72.329 80.804 1.00 49.83 275 LEU B CA 1
ATOM 5004 C C . LEU B 1 275 ? 46.508 72.125 81.138 1.00 49.03 275 LEU B C 1
ATOM 5005 O O . LEU B 1 275 ? 45.653 72.886 80.689 1.00 49.00 275 LEU B O 1
ATOM 5010 N N . PHE B 1 276 ? 46.219 71.088 81.918 1.00 48.09 276 PHE B N 1
ATOM 5011 C CA . PHE B 1 276 ? 44.877 70.876 82.464 1.00 47.34 276 PHE B CA 1
ATOM 5012 C C . PHE B 1 276 ? 44.894 69.969 83.696 1.00 46.88 276 PHE B C 1
ATOM 5013 O O . PHE B 1 276 ? 45.874 69.270 83.961 1.00 46.84 276 PHE B O 1
ATOM 5021 N N . HIS B 1 277 ? 43.795 69.996 84.442 1.00 46.24 277 HIS B N 1
ATOM 5022 C CA . HIS B 1 277 ? 43.647 69.192 85.656 1.00 45.71 277 HIS B CA 1
ATOM 5023 C C . HIS B 1 277 ? 42.179 69.151 86.061 1.00 45.11 277 HIS B C 1
ATOM 5024 O O . HIS B 1 277 ? 41.511 70.187 86.099 1.00 44.99 277 HIS B O 1
ATOM 5031 N N . GLY B 1 278 ? 41.688 67.955 86.370 1.00 44.43 278 GLY B N 1
ATOM 5032 C CA . GLY B 1 278 ? 40.274 67.746 86.606 1.00 43.97 278 GLY B CA 1
ATOM 5033 C C . GLY B 1 278 ? 39.591 67.525 85.272 1.00 43.45 278 GLY B C 1
ATOM 5034 O O . GLY B 1 278 ? 39.118 68.465 84.639 1.00 43.37 278 GLY B O 1
ATOM 5035 N N . THR B 1 279 ? 39.583 66.272 84.835 1.00 42.88 279 THR B N 1
ATOM 5036 C CA . THR B 1 279 ? 38.961 65.877 83.580 1.00 42.39 279 THR B CA 1
ATOM 5037 C C . THR B 1 279 ? 37.687 65.071 83.852 1.00 41.91 279 THR B C 1
ATOM 5038 O O . THR B 1 279 ? 37.395 64.720 84.992 1.00 41.76 279 THR B O 1
ATOM 5042 N N . THR B 1 280 ? 36.939 64.772 82.797 1.00 41.42 280 THR B N 1
ATOM 5043 C CA . THR B 1 280 ? 35.594 64.227 82.935 1.00 40.99 280 THR B CA 1
ATOM 5044 C C . THR B 1 280 ? 35.502 62.696 83.028 1.00 40.54 280 THR B C 1
ATOM 5045 O O . THR B 1 280 ? 34.408 62.163 83.205 1.00 40.32 280 THR B O 1
ATOM 5049 N N . ILE B 1 281 ? 36.625 61.990 82.913 1.00 39.97 281 ILE B N 1
ATOM 5050 C CA . ILE B 1 281 ? 36.593 60.523 82.919 1.00 39.68 281 ILE B CA 1
ATOM 5051 C C . ILE B 1 281 ? 36.236 59.969 84.306 1.00 39.46 281 ILE B C 1
ATOM 5052 O O . ILE B 1 281 ? 36.450 60.630 85.322 1.00 39.30 281 ILE B O 1
ATOM 5057 N N . LYS B 1 282 ? 35.691 58.755 84.323 1.00 39.28 282 LYS B N 1
ATOM 5058 C CA . LYS B 1 282 ? 35.224 58.104 85.545 1.00 39.21 282 LYS B CA 1
ATOM 5059 C C . LYS B 1 282 ? 35.443 56.586 85.443 1.00 39.13 282 LYS B C 1
ATOM 5060 O O . LYS B 1 282 ? 34.780 55.929 84.643 1.00 38.97 282 LYS B O 1
ATOM 5066 N N . PRO B 1 283 ? 36.350 56.019 86.240 1.00 39.12 283 PRO B N 1
ATOM 5067 C CA . PRO B 1 283 ? 37.109 56.741 87.267 1.00 39.24 283 PRO B CA 1
ATOM 5068 C C . PRO B 1 283 ? 38.333 57.458 86.699 1.00 39.38 283 PRO B C 1
ATOM 5069 O O . PRO B 1 283 ? 38.601 57.370 85.499 1.00 39.49 283 PRO B O 1
ATOM 5073 N N . GLY B 1 284 ? 39.053 58.165 87.566 1.00 39.59 284 GLY B N 1
ATOM 5074 C CA . GLY B 1 284 ? 40.245 58.905 87.185 1.00 39.68 284 GLY B CA 1
ATOM 5075 C C . GLY B 1 284 ? 39.973 60.363 86.860 1.00 39.83 284 GLY B C 1
ATOM 5076 O O . GLY B 1 284 ? 40.624 60.935 85.986 1.00 39.76 284 GLY B O 1
ATOM 5077 N N . ARG B 1 285 ? 39.020 60.963 87.574 1.00 40.06 285 ARG B N 1
ATOM 5078 C CA . ARG B 1 285 ? 38.639 62.366 87.371 1.00 40.20 285 ARG B CA 1
ATOM 5079 C C . ARG B 1 285 ? 39.784 63.362 87.601 1.00 40.02 285 ARG B C 1
ATOM 5080 O O . ARG B 1 285 ? 39.958 64.268 86.793 1.00 40.08 285 ARG B O 1
ATOM 5088 N N . PRO B 1 286 ? 40.563 63.211 88.675 1.00 39.84 286 PRO B N 1
ATOM 5089 C CA . PRO B 1 286 ? 41.658 64.154 88.953 1.00 39.73 286 PRO B CA 1
ATOM 5090 C C . PRO B 1 286 ? 42.910 63.997 88.068 1.00 39.62 286 PRO B C 1
ATOM 5091 O O . PRO B 1 286 ? 43.984 64.441 88.481 1.00 39.92 286 PRO B O 1
ATOM 5095 N N . PHE B 1 287 ? 42.787 63.384 86.893 1.00 39.41 287 PHE B N 1
ATOM 5096 C CA . PHE B 1 287 ? 43.901 63.292 85.951 1.00 39.20 287 PHE B CA 1
ATOM 5097 C C . PHE B 1 287 ? 44.268 64.669 85.399 1.00 39.18 287 PHE B C 1
ATOM 5098 O O . PHE B 1 287 ? 43.397 65.495 85.134 1.00 39.15 287 PHE B O 1
ATOM 5106 N N . GLY B 1 288 ? 45.567 64.893 85.225 1.00 39.15 288 GLY B N 1
ATOM 5107 C CA . GLY B 1 288 ? 46.090 66.130 84.671 1.00 39.07 288 GLY B CA 1
ATOM 5108 C C . GLY B 1 288 ? 47.381 65.896 83.906 1.00 39.06 288 GLY B C 1
ATOM 5109 O O . GLY B 1 288 ? 48.072 64.897 84.120 1.00 39.03 288 GLY B O 1
ATOM 5110 N N . TYR B 1 289 ? 47.699 66.815 82.999 1.00 39.03 289 TYR B N 1
ATOM 5111 C CA . TYR B 1 289 ? 48.931 66.742 82.219 1.00 39.03 289 TYR B CA 1
ATOM 5112 C C . TYR B 1 289 ? 49.554 68.128 82.049 1.00 39.08 289 TYR B C 1
ATOM 5113 O O . TYR B 1 289 ? 48.840 69.119 81.927 1.00 39.08 289 TYR B O 1
ATOM 5122 N N . GLY B 1 290 ? 50.885 68.183 82.025 1.00 39.08 290 GLY B N 1
ATOM 5123 C CA . GLY B 1 290 ? 51.610 69.431 81.858 1.00 39.05 290 GLY B CA 1
ATOM 5124 C C . GLY B 1 290 ? 53.091 69.213 81.585 1.00 39.15 290 GLY B C 1
ATOM 5125 O O . GLY B 1 290 ? 53.782 68.565 82.372 1.00 39.09 290 GLY B O 1
ATOM 5126 N N . GLU B 1 291 ? 53.572 69.779 80.477 1.00 39.24 291 GLU B N 1
ATOM 5127 C CA . GLU B 1 291 ? 54.952 69.617 80.002 1.00 39.28 291 GLU B CA 1
ATOM 5128 C C . GLU B 1 291 ? 55.533 68.224 80.258 1.00 38.97 291 GLU B C 1
ATOM 5129 O O . GLU B 1 291 ? 56.433 68.043 81.080 1.00 38.95 291 GLU B O 1
ATOM 5135 N N . LYS B 1 292 ? 54.979 67.252 79.537 1.00 38.70 292 LYS B N 1
ATOM 5136 C CA . LYS B 1 292 ? 55.441 65.857 79.516 1.00 38.38 292 LYS B CA 1
ATOM 5137 C C . LYS B 1 292 ? 55.213 65.062 80.815 1.00 37.86 292 LYS B C 1
ATOM 5138 O O . LYS B 1 292 ? 55.618 63.906 80.898 1.00 37.78 292 LYS B O 1
ATOM 5144 N N . VAL B 1 293 ? 54.540 65.659 81.798 1.00 37.31 293 VAL B N 1
ATOM 5145 C CA . VAL B 1 293 ? 54.308 65.020 83.098 1.00 36.89 293 VAL B CA 1
ATOM 5146 C C . VAL B 1 293 ? 52.827 64.668 83.252 1.00 36.44 293 VAL B C 1
ATOM 5147 O O . VAL B 1 293 ? 51.956 65.486 82.971 1.00 36.35 293 VAL B O 1
ATOM 5151 N N . PHE B 1 294 ? 52.559 63.450 83.712 1.00 36.01 294 PHE B N 1
ATOM 5152 C CA . PHE B 1 294 ? 51.207 62.916 83.818 1.00 35.69 294 PHE B CA 1
ATOM 5153 C C . PHE B 1 294 ? 50.856 62.730 85.290 1.00 35.72 294 PHE B C 1
ATOM 5154 O O . PHE B 1 294 ? 51.262 61.744 85.896 1.00 35.67 294 PHE B O 1
ATOM 5162 N N . ILE B 1 295 ? 50.120 63.670 85.876 1.00 35.85 295 ILE B N 1
ATOM 5163 C CA . ILE B 1 295 ? 49.628 63.480 87.247 1.00 36.02 295 ILE B CA 1
ATOM 5164 C C . ILE B 1 295 ? 48.449 62.498 87.245 1.00 35.97 295 ILE B C 1
ATOM 5165 O O . ILE B 1 295 ? 47.373 62.785 86.729 1.00 35.79 295 ILE B O 1
ATOM 5178 N N . SER B 1 297 ? 46.242 59.065 89.312 1.00 35.15 297 SER B N 1
ATOM 5179 C CA . SER B 1 297 ? 45.620 58.647 90.563 1.00 34.71 297 SER B CA 1
ATOM 5180 C C . SER B 1 297 ? 46.541 57.743 91.377 1.00 34.30 297 SER B C 1
ATOM 5181 O O . SER B 1 297 ? 47.611 57.348 90.910 1.00 34.25 297 SER B O 1
ATOM 5184 N N . GLY B 1 298 ? 46.120 57.437 92.603 1.00 33.76 298 GLY B N 1
ATOM 5185 C CA . GLY B 1 298 ? 46.778 56.442 93.441 1.00 33.31 298 GLY B CA 1
ATOM 5186 C C . GLY B 1 298 ? 46.047 55.106 93.481 1.00 32.84 298 GLY B C 1
ATOM 5187 O O . GLY B 1 298 ? 46.617 54.100 93.895 1.00 32.77 298 GLY B O 1
ATOM 5188 N N . TYR B 1 299 ? 44.782 55.096 93.061 1.00 32.37 299 TYR B N 1
ATOM 5189 C CA . TYR B 1 299 ? 43.977 53.873 93.017 1.00 32.01 299 TYR B CA 1
ATOM 5190 C C . TYR B 1 299 ? 44.336 53.072 91.765 1.00 31.18 299 TYR B C 1
ATOM 5191 O O . TYR B 1 299 ? 44.338 53.627 90.676 1.00 31.11 299 TYR B O 1
ATOM 5200 N N . PRO B 1 300 ? 44.646 51.783 91.908 1.00 30.43 300 PRO B N 1
ATOM 5201 C CA . PRO B 1 300 ? 44.970 50.926 90.754 1.00 29.98 300 PRO B CA 1
ATOM 5202 C C . PRO B 1 300 ? 43.986 50.974 89.575 1.00 29.41 300 PRO B C 1
ATOM 5203 O O . PRO B 1 300 ? 44.439 51.020 88.433 1.00 29.44 300 PRO B O 1
ATOM 5207 N N . VAL B 1 301 ? 42.682 50.958 89.837 1.00 28.76 301 VAL B N 1
ATOM 5208 C CA . VAL B 1 301 ? 41.679 50.989 88.763 1.00 28.23 301 VAL B CA 1
ATOM 5209 C C . VAL B 1 301 ? 41.692 52.325 88.022 1.00 27.82 301 VAL B C 1
ATOM 5210 O O . VAL B 1 301 ? 41.572 52.354 86.796 1.00 27.96 301 VAL B O 1
ATOM 5214 N N . SER B 1 302 ? 41.835 53.418 88.767 1.00 27.19 302 SER B N 1
ATOM 5215 C CA . SER B 1 302 ? 41.923 54.760 88.184 1.00 26.83 302 SER B CA 1
ATOM 5216 C C . SER B 1 302 ? 43.187 54.956 87.351 1.00 26.51 302 SER B C 1
ATOM 5217 O O . SER B 1 302 ? 43.137 55.558 86.286 1.00 26.33 302 SER B O 1
ATOM 5220 N N . VAL B 1 303 ? 44.314 54.465 87.862 1.00 26.29 303 VAL B N 1
ATOM 5221 C CA . VAL B 1 303 ? 45.597 54.509 87.158 1.00 26.14 303 VAL B CA 1
ATOM 5222 C C . VAL B 1 303 ? 45.555 53.677 85.878 1.00 25.92 303 VAL B C 1
ATOM 5223 O O . VAL B 1 303 ? 46.160 54.050 84.878 1.00 26.05 303 VAL B O 1
ATOM 5227 N N . PHE B 1 304 ? 44.852 52.548 85.915 1.00 25.58 304 PHE B N 1
ATOM 5228 C CA . PHE B 1 304 ? 44.759 51.665 84.758 1.00 25.37 304 PHE B CA 1
ATOM 5229 C C . PHE B 1 304 ? 43.911 52.307 83.671 1.00 25.39 304 PHE B C 1
ATOM 5230 O O . PHE B 1 304 ? 44.230 52.199 82.491 1.00 25.35 304 PHE B O 1
ATOM 5238 N N . ALA B 1 305 ? 42.834 52.973 84.081 1.00 25.49 305 ALA B N 1
ATOM 5239 C CA . ALA B 1 305 ? 41.924 53.647 83.157 1.00 25.64 305 ALA B CA 1
ATOM 5240 C C . ALA B 1 305 ? 42.583 54.875 82.545 1.00 25.85 305 ALA B C 1
ATOM 5241 O O . ALA B 1 305 ? 42.400 55.156 81.365 1.00 25.79 305 ALA B O 1
ATOM 5243 N N . GLN B 1 306 ? 43.349 55.598 83.357 1.00 26.06 306 GLN B N 1
ATOM 5244 C CA . GLN B 1 306 ? 44.050 56.792 82.898 1.00 26.39 306 GLN B CA 1
ATOM 5245 C C . GLN B 1 306 ? 45.138 56.419 81.905 1.00 26.58 306 GLN B C 1
ATOM 5246 O O . GLN B 1 306 ? 45.402 57.163 80.970 1.00 26.53 306 GLN B O 1
ATOM 5252 N N . PHE B 1 307 ? 45.764 55.263 82.118 1.00 26.79 307 PHE B N 1
ATOM 5253 C CA . PHE B 1 307 ? 46.787 54.780 81.211 1.00 27.00 307 PHE B CA 1
ATOM 5254 C C . PHE B 1 307 ? 46.183 54.451 79.858 1.00 27.16 307 PHE B C 1
ATOM 5255 O O . PHE B 1 307 ? 46.698 54.874 78.831 1.00 27.20 307 PHE B O 1
ATOM 5263 N N . ASN B 1 308 ? 45.090 53.695 79.857 1.00 27.25 308 ASN B N 1
ATOM 5264 C CA . ASN B 1 308 ? 44.458 53.287 78.605 1.00 27.41 308 ASN B CA 1
ATOM 5265 C C . ASN B 1 308 ? 43.821 54.451 77.841 1.00 27.50 308 ASN B C 1
ATOM 5266 O O . ASN B 1 308 ? 43.786 54.442 76.609 1.00 27.46 308 ASN B O 1
ATOM 5271 N N . LEU B 1 309 ? 43.352 55.461 78.568 1.00 27.69 309 LEU B N 1
ATOM 5272 C CA . LEU B 1 309 ? 42.633 56.580 77.958 1.00 27.93 309 LEU B CA 1
ATOM 5273 C C . LEU B 1 309 ? 43.543 57.742 77.556 1.00 28.02 309 LEU B C 1
ATOM 5274 O O . LEU B 1 309 ? 43.134 58.589 76.766 1.00 28.20 309 LEU B O 1
ATOM 5279 N N . PHE B 1 310 ? 44.773 57.767 78.071 1.00 28.14 310 PHE B N 1
ATOM 5280 C CA . PHE B 1 310 ? 45.707 58.863 77.805 1.00 28.23 310 PHE B CA 1
ATOM 5281 C C . PHE B 1 310 ? 47.119 58.362 77.481 1.00 28.23 310 PHE B C 1
ATOM 5282 O O . PHE B 1 310 ? 47.608 58.562 76.371 1.00 28.33 310 PHE B O 1
ATOM 5290 N N . VAL B 1 311 ? 47.762 57.711 78.449 1.00 28.13 311 VAL B N 1
ATOM 5291 C CA . VAL B 1 311 ? 49.188 57.379 78.349 1.00 28.19 311 VAL B CA 1
ATOM 5292 C C . VAL B 1 311 ? 49.498 56.408 77.203 1.00 28.23 311 VAL B C 1
ATOM 5293 O O . VAL B 1 311 ? 50.520 56.544 76.536 1.00 28.10 311 VAL B O 1
ATOM 5297 N N . LYS B 1 312 ? 48.612 55.442 76.975 1.00 28.26 312 LYS B N 1
ATOM 5298 C CA . LYS B 1 312 ? 48.782 54.462 75.904 1.00 28.36 312 LYS B CA 1
ATOM 5299 C C . LYS B 1 312 ? 48.847 55.160 74.550 1.00 28.39 312 LYS B C 1
ATOM 5300 O O . LYS B 1 312 ? 49.735 54.887 73.747 1.00 28.30 312 LYS B O 1
ATOM 5306 N N . HIS B 1 313 ? 47.906 56.069 74.313 1.00 28.53 313 HIS B N 1
ATOM 5307 C CA . HIS B 1 313 ? 47.836 56.806 73.049 1.00 28.78 313 HIS B CA 1
ATOM 5308 C C . HIS B 1 313 ? 49.009 57.774 72.850 1.00 29.05 313 HIS B C 1
ATOM 5309 O O . HIS B 1 313 ? 49.378 58.074 71.714 1.00 29.33 313 HIS B O 1
ATOM 5316 N N . ALA B 1 314 ? 49.583 58.261 73.948 1.00 29.26 314 ALA B N 1
ATOM 5317 C CA . ALA B 1 314 ? 50.726 59.172 73.887 1.00 29.38 314 ALA B CA 1
ATOM 5318 C C . ALA B 1 314 ? 52.002 58.416 73.542 1.00 29.59 314 ALA B C 1
ATOM 5319 O O . ALA B 1 314 ? 52.839 58.918 72.795 1.00 29.79 314 ALA B O 1
ATOM 5321 N N . LEU B 1 315 ? 52.152 57.218 74.102 1.00 29.76 315 LEU B N 1
ATOM 5322 C CA . LEU B 1 315 ? 53.277 56.344 73.781 1.00 29.89 315 LEU B CA 1
ATOM 5323 C C . LEU B 1 315 ? 53.221 55.918 72.313 1.00 30.15 315 LEU B C 1
ATOM 5324 O O . LEU B 1 315 ? 54.246 55.869 71.633 1.00 30.03 315 LEU B O 1
ATOM 5329 N N . ALA B 1 316 ? 52.014 55.636 71.832 1.00 30.44 316 ALA B N 1
ATOM 5330 C CA . ALA B 1 316 ? 51.803 55.219 70.453 1.00 30.88 316 ALA B CA 1
ATOM 5331 C C . ALA B 1 316 ? 52.188 56.323 69.477 1.00 31.40 316 ALA B C 1
ATOM 5332 O O . ALA B 1 316 ? 52.818 56.057 68.460 1.00 31.35 316 ALA B O 1
ATOM 5334 N N . LYS B 1 317 ? 51.816 57.560 69.794 1.00 32.16 317 LYS B N 1
ATOM 5335 C CA . LYS B 1 317 ? 52.158 58.708 68.956 1.00 32.70 317 LYS B CA 1
ATOM 5336 C C . LYS B 1 317 ? 53.663 58.963 68.949 1.00 33.22 317 LYS B C 1
ATOM 5337 O O . LYS B 1 317 ? 54.218 59.378 67.931 1.00 33.36 317 LYS B O 1
ATOM 5351 N N . VAL B 1 319 ? 56.101 56.812 69.078 1.00 34.20 319 VAL B N 1
ATOM 5352 C CA . VAL B 1 319 ? 56.785 55.867 68.190 1.00 34.17 319 VAL B CA 1
ATOM 5353 C C . VAL B 1 319 ? 56.086 55.723 66.828 1.00 34.14 319 VAL B C 1
ATOM 5354 O O . VAL B 1 319 ? 56.525 54.948 65.982 1.00 34.17 319 VAL B O 1
ATOM 5358 N N . GLY B 1 320 ? 55.006 56.472 66.621 1.00 34.06 320 GLY B N 1
ATOM 5359 C CA . GLY B 1 320 ? 54.248 56.415 65.382 1.00 34.05 320 GLY B CA 1
ATOM 5360 C C . GLY B 1 320 ? 53.571 55.080 65.122 1.00 34.11 320 GLY B C 1
ATOM 5361 O O . GLY B 1 320 ? 53.243 54.766 63.979 1.00 34.13 320 GLY B O 1
ATOM 5362 N N . ALA B 1 321 ? 53.354 54.299 66.179 1.00 34.20 321 ALA B N 1
ATOM 5363 C CA . ALA B 1 321 ? 52.749 52.976 66.066 1.00 34.16 321 ALA B CA 1
ATOM 5364 C C . ALA B 1 321 ? 51.377 53.036 65.409 1.00 34.29 321 ALA B C 1
ATOM 5365 O O . ALA B 1 321 ? 50.599 53.963 65.654 1.00 34.33 321 ALA B O 1
ATOM 5367 N N . GLN B 1 322 ? 51.103 52.045 64.566 1.00 34.31 322 GLN B N 1
ATOM 5368 C CA . GLN B 1 322 ? 49.794 51.853 63.956 1.00 34.47 322 GLN B CA 1
ATOM 5369 C C . GLN B 1 322 ? 49.215 50.548 64.475 1.00 34.57 322 GLN B C 1
ATOM 5370 O O . GLN B 1 322 ? 49.960 49.637 64.839 1.00 34.42 322 GLN B O 1
ATOM 5376 N N . ASN B 1 323 ? 47.888 50.461 64.505 1.00 34.88 323 ASN B N 1
ATOM 5377 C CA . ASN B 1 323 ? 47.191 49.233 64.891 1.00 35.09 323 ASN B CA 1
ATOM 5378 C C . ASN B 1 323 ? 47.691 48.672 66.218 1.00 35.21 323 ASN B C 1
ATOM 5379 O O . ASN B 1 323 ? 47.978 47.479 66.337 1.00 35.32 323 ASN B O 1
ATOM 5384 N N . TYR B 1 324 ? 47.795 49.553 67.208 1.00 35.39 324 TYR B N 1
ATOM 5385 C CA . TYR B 1 324 ? 48.286 49.185 68.534 1.00 35.58 324 TYR B CA 1
ATOM 5386 C C . TYR B 1 324 ? 47.166 48.739 69.476 1.00 35.81 324 TYR B C 1
ATOM 5387 O O . TYR B 1 324 ? 47.435 48.249 70.570 1.00 35.88 324 TYR B O 1
ATOM 5396 N N . GLU B 1 325 ? 45.917 48.916 69.051 1.00 36.16 325 GLU B N 1
ATOM 5397 C CA . GLU B 1 325 ? 44.766 48.391 69.785 1.00 36.50 325 GLU B CA 1
ATOM 5398 C C . GLU B 1 325 ? 43.751 47.745 68.840 1.00 36.71 325 GLU B C 1
ATOM 5399 O O . GLU B 1 325 ? 43.738 48.020 67.640 1.00 36.75 325 GLU B O 1
ATOM 5405 N N . VAL B 1 326 ? 42.916 46.874 69.397 1.00 37.03 326 VAL B N 1
ATOM 5406 C CA . VAL B 1 326 ? 41.906 46.151 68.632 1.00 37.30 326 VAL B CA 1
ATOM 5407 C C . VAL B 1 326 ? 40.522 46.435 69.207 1.00 37.59 326 VAL B C 1
ATOM 5408 O O . VAL B 1 326 ? 40.311 46.300 70.410 1.00 37.37 326 VAL B O 1
ATOM 5412 N N . LYS B 1 327 ? 39.589 46.832 68.343 1.00 38.08 327 LYS B N 1
ATOM 5413 C CA . LYS B 1 327 ? 38.206 47.082 68.738 1.00 38.53 327 LYS B CA 1
ATOM 5414 C C . LYS B 1 327 ? 37.286 46.029 68.118 1.00 38.84 327 LYS B C 1
ATOM 5415 O O . LYS B 1 327 ? 37.339 45.790 66.912 1.00 38.85 327 LYS B O 1
ATOM 5421 N N . VAL B 1 328 ? 36.454 45.399 68.948 1.00 39.28 328 VAL B N 1
ATOM 5422 C CA . VAL B 1 328 ? 35.551 44.339 68.501 1.00 39.78 328 VAL B CA 1
ATOM 5423 C C . VAL B 1 328 ? 34.091 44.627 68.866 1.00 40.31 328 VAL B C 1
ATOM 5424 O O . VAL B 1 328 ? 33.806 45.495 69.684 1.00 40.24 328 VAL B O 1
ATOM 5428 N N . LYS B 1 329 ? 33.179 43.884 68.242 1.00 40.99 329 LYS B N 1
ATOM 5429 C CA . LYS B 1 329 ? 31.743 44.023 68.477 1.00 41.61 329 LYS B CA 1
ATOM 5430 C C . LYS B 1 329 ? 31.272 42.930 69.422 1.00 41.91 329 LYS B C 1
ATOM 5431 O O . LYS B 1 329 ? 31.525 41.752 69.181 1.00 42.07 329 LYS B O 1
ATOM 5437 N N . ALA B 1 330 ? 30.584 43.324 70.489 1.00 42.41 330 ALA B N 1
ATOM 5438 C CA . ALA B 1 330 ? 30.025 42.376 71.450 1.00 42.83 330 ALA B CA 1
ATOM 5439 C C . ALA B 1 330 ? 28.608 42.770 71.871 1.00 43.25 330 ALA B C 1
ATOM 5440 O O . ALA B 1 330 ? 28.170 43.898 71.642 1.00 43.22 330 ALA B O 1
ATOM 5442 N N . ILE B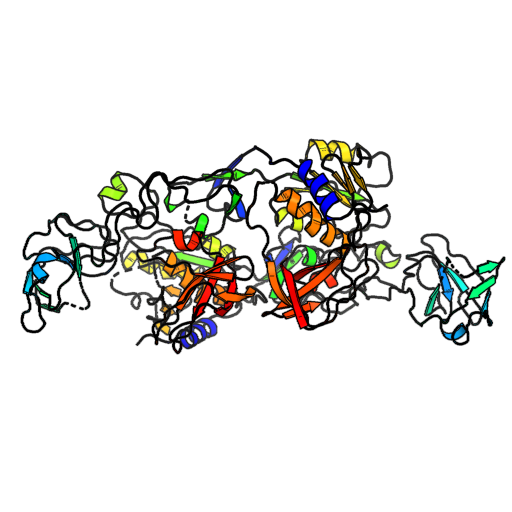 1 331 ? 27.906 41.827 72.494 1.00 43.82 331 ILE B N 1
ATOM 5443 C CA . ILE B 1 331 ? 26.539 42.030 72.963 1.00 44.36 331 ILE B CA 1
ATOM 5444 C C . ILE B 1 331 ? 26.542 42.085 74.487 1.00 44.81 331 ILE B C 1
ATOM 5445 O O . ILE B 1 331 ? 27.030 41.169 75.136 1.00 44.89 331 ILE B O 1
ATOM 5450 N N . LEU B 1 332 ? 25.979 43.150 75.050 1.00 45.47 332 LEU B N 1
ATOM 5451 C CA . LEU B 1 332 ? 25.935 43.333 76.504 1.00 45.98 332 LEU B CA 1
ATOM 5452 C C . LEU B 1 332 ? 25.117 42.241 77.208 1.00 46.39 332 LEU B C 1
ATOM 5453 O O . LEU B 1 332 ? 24.000 41.930 76.801 1.00 46.50 332 LEU B O 1
ATOM 5458 N N . GLN B 1 333 ? 25.689 41.674 78.267 1.00 46.97 333 GLN B N 1
ATOM 5459 C CA . GLN B 1 333 ? 25.028 40.662 79.087 1.00 47.47 333 GLN B CA 1
ATOM 5460 C C . GLN B 1 333 ? 24.218 41.312 80.208 1.00 47.79 333 GLN B C 1
ATOM 5461 O O . GLN B 1 333 ? 23.226 40.747 80.662 1.00 48.03 333 GLN B O 1
ATOM 5467 N N . ASP B 1 334 ? 24.662 42.483 80.667 1.00 48.06 334 ASP B N 1
ATOM 5468 C CA . ASP B 1 334 ? 23.946 43.250 81.689 1.00 48.21 334 ASP B CA 1
ATOM 5469 C C . ASP B 1 334 ? 23.714 44.694 81.238 1.00 48.31 334 ASP B C 1
ATOM 5470 O O . ASP B 1 334 ? 24.275 45.149 80.238 1.00 48.30 334 ASP B O 1
ATOM 5475 N N . ASP B 1 335 ? 22.882 45.411 81.988 1.00 48.45 335 ASP B N 1
ATOM 5476 C CA . ASP B 1 335 ? 22.670 46.835 81.753 1.00 48.62 335 ASP B CA 1
ATOM 5477 C C . ASP B 1 335 ? 23.878 47.596 82.285 1.00 48.65 335 ASP B C 1
ATOM 5478 O O . ASP B 1 335 ? 24.611 47.087 83.132 1.00 48.73 335 ASP B O 1
ATOM 5483 N N . ILE B 1 336 ? 24.094 48.804 81.772 1.00 48.65 336 ILE B N 1
ATOM 5484 C CA . ILE B 1 336 ? 25.160 49.680 82.254 1.00 48.68 336 ILE B CA 1
ATOM 5485 C C . ILE B 1 336 ? 24.594 51.084 82.447 1.00 48.62 336 ILE B C 1
ATOM 5486 O O . ILE B 1 336 ? 24.608 51.899 81.522 1.00 48.52 336 ILE B O 1
ATOM 5491 N N . PRO B 1 337 ? 24.069 51.361 83.637 1.00 48.62 337 PRO B N 1
ATOM 5492 C CA . PRO B 1 337 ? 23.707 52.733 84.003 1.00 48.55 337 PRO B CA 1
ATOM 5493 C C . PRO B 1 337 ? 24.945 53.632 84.060 1.00 48.44 337 PRO B C 1
ATOM 5494 O O . PRO B 1 337 ? 25.922 53.287 84.731 1.00 48.39 337 PRO B O 1
ATOM 5498 N N . SER B 1 338 ? 24.907 54.747 83.335 1.00 48.26 338 SER B N 1
ATOM 5499 C CA . SER B 1 338 ? 25.968 55.753 83.388 1.00 48.21 338 SER B CA 1
ATOM 5500 C C . SER B 1 338 ? 25.390 57.139 83.658 1.00 47.97 338 SER B C 1
ATOM 5501 O O . SER B 1 338 ? 24.226 57.405 83.351 1.00 48.02 338 SER B O 1
ATOM 5504 N N . GLN B 1 339 ? 26.209 58.017 84.231 1.00 47.71 339 GLN B N 1
ATOM 5505 C CA . GLN B 1 339 ? 25.777 59.377 84.547 1.00 47.52 339 GLN B CA 1
ATOM 5506 C C . GLN B 1 339 ? 26.207 60.363 83.463 1.00 47.03 339 GLN B C 1
ATOM 5507 O O . GLN B 1 339 ? 27.290 60.242 82.885 1.00 47.04 339 GLN B O 1
ATOM 5513 N N . LEU B 1 340 ? 25.341 61.334 83.189 1.00 46.41 340 LEU B N 1
ATOM 5514 C CA . LEU B 1 340 ? 25.629 62.371 82.207 1.00 45.91 340 LEU B CA 1
ATOM 5515 C C . LEU B 1 340 ? 26.753 63.279 82.705 1.00 45.30 340 LEU B C 1
ATOM 5516 O O . LEU B 1 340 ? 26.953 63.438 83.914 1.00 45.28 340 LEU B O 1
ATOM 5521 N N . GLY B 1 341 ? 27.489 63.859 81.763 1.00 44.51 341 GLY B N 1
ATOM 5522 C CA . GLY B 1 341 ? 28.617 64.716 82.073 1.00 43.95 341 GLY B CA 1
ATOM 5523 C C . GLY B 1 341 ? 29.882 63.981 82.482 1.00 43.42 341 GLY B C 1
ATOM 5524 O O . GLY B 1 341 ? 30.836 64.622 82.918 1.00 43.43 341 GLY B O 1
ATOM 5525 N N . ARG B 1 342 ? 29.901 62.653 82.351 1.00 42.73 342 ARG B N 1
ATOM 5526 C CA . ARG B 1 342 ? 31.077 61.859 82.720 1.00 42.20 342 ARG B CA 1
ATOM 5527 C C . ARG B 1 342 ? 31.377 60.763 81.691 1.00 41.50 342 ARG B C 1
ATOM 5528 O O . ARG B 1 342 ? 30.505 59.966 81.339 1.00 41.43 342 ARG B O 1
ATOM 5536 N N . TYR B 1 343 ? 32.622 60.749 81.216 1.00 40.66 343 TYR B N 1
ATOM 5537 C CA . TYR B 1 343 ? 33.100 59.787 80.227 1.00 39.97 343 TYR B CA 1
ATOM 5538 C C . TYR B 1 343 ? 33.506 58.476 80.907 1.00 39.41 343 TYR B C 1
ATOM 5539 O O . TYR B 1 343 ? 34.573 58.390 81.509 1.00 39.35 343 TYR B O 1
ATOM 5548 N N . GLU B 1 344 ? 32.660 57.454 80.788 1.00 38.77 344 GLU B N 1
ATOM 5549 C CA . GLU B 1 344 ? 32.818 56.214 81.552 1.00 38.35 344 GLU B CA 1
ATOM 5550 C C . GLU B 1 344 ? 33.893 55.289 80.984 1.00 37.69 344 GLU B C 1
ATOM 5551 O O . GLU B 1 344 ? 33.924 55.027 79.786 1.00 37.58 344 GLU B O 1
ATOM 5557 N N . PHE B 1 345 ? 34.764 54.803 81.865 1.00 36.96 345 PHE B N 1
ATOM 5558 C CA . PHE B 1 345 ? 35.660 53.691 81.577 1.00 36.35 345 PHE B CA 1
ATOM 5559 C C . PHE B 1 345 ? 35.139 52.505 82.375 1.00 36.07 345 PHE B C 1
ATOM 5560 O O . PHE B 1 345 ? 35.369 52.414 83.579 1.00 36.14 345 PHE B O 1
ATOM 5568 N N . ILE B 1 346 ? 34.411 51.612 81.712 1.00 35.72 346 ILE B N 1
ATOM 5569 C CA . ILE B 1 346 ? 33.846 50.448 82.387 1.00 35.40 346 ILE B CA 1
ATOM 5570 C C . ILE B 1 346 ? 34.529 49.159 81.917 1.00 35.06 346 ILE B C 1
ATOM 5571 O O . ILE B 1 346 ? 34.644 48.894 80.725 1.00 34.80 346 ILE B O 1
ATOM 5576 N N . LYS B 1 347 ? 35.008 48.381 82.879 1.00 34.87 347 LYS B N 1
ATOM 5577 C CA . LYS B 1 347 ? 35.723 47.145 82.601 1.00 34.75 347 LYS B CA 1
ATOM 5578 C C . LYS B 1 347 ? 34.725 46.062 82.212 1.00 34.49 347 LYS B C 1
ATOM 5579 O O . LYS B 1 347 ? 33.634 46.003 82.764 1.00 34.29 347 LYS B O 1
ATOM 5585 N N . ILE B 1 348 ? 35.094 45.229 81.242 1.00 34.49 348 ILE B N 1
ATOM 5586 C CA . ILE B 1 348 ? 34.272 44.087 80.837 1.00 34.58 348 ILE B CA 1
ATOM 5587 C C . ILE B 1 348 ? 35.120 42.835 80.575 1.00 34.62 348 ILE B C 1
ATOM 5588 O O . ILE B 1 348 ? 36.316 42.931 80.306 1.00 34.32 348 ILE B O 1
ATOM 5593 N N . TYR B 1 349 ? 34.489 41.667 80.671 1.00 34.94 349 TYR B N 1
ATOM 5594 C CA . TYR B 1 349 ? 35.075 40.410 80.216 1.00 35.33 349 TYR B CA 1
ATOM 5595 C C . TYR B 1 349 ? 34.441 39.981 78.893 1.00 35.73 349 TYR B C 1
ATOM 5596 O O . TYR B 1 349 ? 33.260 39.638 78.852 1.00 35.89 349 TYR B O 1
ATOM 5605 N N . TYR B 1 350 ? 35.230 40.012 77.820 1.00 36.20 350 TYR B N 1
ATOM 5606 C CA . TYR B 1 350 ? 34.777 39.609 76.490 1.00 36.67 350 TYR B CA 1
ATOM 5607 C C . TYR B 1 350 ? 35.111 38.142 76.206 1.00 37.31 350 TYR B C 1
ATOM 5608 O O . TYR B 1 350 ? 36.203 37.673 76.531 1.00 37.41 350 TYR B O 1
ATOM 5617 N N . GLU B 1 351 ? 34.171 37.434 75.581 1.00 38.11 351 GLU B N 1
ATOM 5618 C CA . GLU B 1 351 ? 34.349 36.028 75.217 1.00 38.82 351 GLU B CA 1
ATOM 5619 C C . GLU B 1 351 ? 33.286 35.585 74.209 1.00 39.16 351 GLU B C 1
ATOM 5620 O O . GLU B 1 351 ? 32.093 35.596 74.519 1.00 39.28 351 GLU B O 1
ATOM 5626 N N . ASN B 1 352 ? 33.729 35.193 73.013 1.00 39.47 352 ASN B N 1
ATOM 5627 C CA . ASN B 1 352 ? 32.847 34.694 71.953 1.00 39.67 352 ASN B CA 1
ATOM 5628 C C . ASN B 1 352 ? 31.609 35.566 71.723 1.00 39.63 352 ASN B C 1
ATOM 5629 O O . ASN B 1 352 ? 30.472 35.098 71.813 1.00 39.73 352 ASN B O 1
ATOM 5634 N N . GLY B 1 353 ? 31.853 36.840 71.433 1.00 39.67 353 GLY B N 1
ATOM 5635 C CA . GLY B 1 353 ? 30.809 37.775 71.050 1.00 39.70 353 GLY B CA 1
ATOM 5636 C C . GLY B 1 353 ? 29.931 38.304 72.172 1.00 39.75 353 GLY B C 1
ATOM 5637 O O . GLY B 1 353 ? 28.930 38.960 71.896 1.00 39.84 353 GLY B O 1
ATOM 5638 N N . ILE B 1 354 ? 30.299 38.035 73.423 1.00 39.86 354 ILE B N 1
ATOM 5639 C CA . ILE B 1 354 ? 29.511 38.452 74.585 1.00 40.09 354 ILE B CA 1
ATOM 5640 C C . ILE B 1 354 ? 30.332 39.382 75.480 1.00 40.28 354 ILE B C 1
ATOM 5641 O O . ILE B 1 354 ? 31.468 39.072 75.819 1.00 40.02 354 ILE B O 1
ATOM 5646 N N . ALA B 1 355 ? 29.746 40.511 75.868 1.00 40.75 355 ALA B N 1
ATOM 5647 C CA . ALA B 1 355 ? 30.395 41.459 76.772 1.00 41.27 355 ALA B CA 1
ATOM 5648 C C . ALA B 1 355 ? 29.738 41.450 78.149 1.00 41.81 355 ALA B C 1
ATOM 5649 O O . ALA B 1 355 ? 28.705 42.078 78.348 1.00 41.74 355 ALA B O 1
ATOM 5651 N N . ARG B 1 356 ? 30.338 40.731 79.093 1.00 42.60 356 ARG B N 1
ATOM 5652 C CA . ARG B 1 356 ? 29.909 40.783 80.490 1.00 43.36 356 ARG B CA 1
ATOM 5653 C C . ARG B 1 356 ? 30.582 41.973 81.176 1.00 43.79 356 ARG B C 1
ATOM 5654 O O . ARG B 1 356 ? 31.793 42.128 81.086 1.00 43.63 356 ARG B O 1
ATOM 5662 N N . VAL B 1 357 ? 29.800 42.802 81.863 1.00 44.39 357 VAL B N 1
ATOM 5663 C CA . VAL B 1 357 ? 30.355 43.941 82.599 1.00 44.92 357 VAL B CA 1
ATOM 5664 C C . VAL B 1 357 ? 30.857 43.494 83.977 1.00 45.45 357 VAL B C 1
ATOM 5665 O O . VAL B 1 357 ? 30.154 42.790 84.702 1.00 45.47 357 VAL B O 1
ATOM 5669 N N . ILE B 1 358 ? 32.088 43.883 84.310 1.00 46.08 358 ILE B N 1
ATOM 5670 C CA . ILE B 1 358 ? 32.656 43.636 85.635 1.00 46.67 358 ILE B CA 1
ATOM 5671 C C . ILE B 1 358 ? 32.146 44.712 86.593 1.00 47.34 358 ILE B C 1
ATOM 5672 O O . ILE B 1 358 ? 32.477 45.894 86.460 1.00 47.36 358 ILE B O 1
ATOM 5677 N N . LYS B 1 359 ? 31.360 44.270 87.570 1.00 48.12 359 LYS B N 1
ATOM 5678 C CA . LYS B 1 359 ? 30.525 45.144 88.395 1.00 48.84 359 LYS B CA 1
ATOM 5679 C C . LYS B 1 359 ? 31.174 45.611 89.702 1.00 49.12 359 LYS B C 1
ATOM 5680 O O . LYS B 1 359 ? 30.738 46.604 90.283 1.00 49.16 359 LYS B O 1
ATOM 5686 N N . LYS B 1 360 ? 32.200 44.898 90.166 1.00 49.52 360 LYS B N 1
ATOM 5687 C CA . LYS B 1 360 ? 32.781 45.164 91.481 1.00 49.85 360 LYS B CA 1
ATOM 5688 C C . LYS B 1 360 ? 33.550 46.484 91.516 1.00 49.85 360 LYS B C 1
ATOM 5689 O O . LYS B 1 360 ? 34.428 46.728 90.685 1.00 49.88 360 LYS B O 1
ATOM 5695 N N . LYS B 1 361 ? 33.187 47.335 92.475 1.00 49.86 361 LYS B N 1
ATOM 5696 C CA . LYS B 1 361 ? 33.888 48.592 92.731 1.00 49.83 361 LYS B CA 1
ATOM 5697 C C . LYS B 1 361 ? 34.157 48.736 94.230 1.00 49.33 361 LYS B C 1
ATOM 5698 O O . LYS B 1 361 ? 33.380 48.255 95.059 1.00 49.37 361 LYS B O 1
ATOM 5704 N N . GLY B 1 362 ? 35.262 49.398 94.570 1.00 48.67 362 GLY B N 1
ATOM 5705 C CA . GLY B 1 362 ? 35.664 49.570 95.958 1.00 48.02 362 GLY B CA 1
ATOM 5706 C C . GLY B 1 362 ? 36.641 50.714 96.176 1.00 47.43 362 GLY B C 1
ATOM 5707 O O . GLY B 1 362 ? 36.879 51.526 95.278 1.00 47.55 362 GLY B O 1
ATOM 5708 N N . SER B 1 363 ? 37.211 50.768 97.378 1.00 46.56 363 SER B N 1
ATOM 5709 C CA . SER B 1 363 ? 38.076 51.881 97.789 1.00 45.80 363 SER B CA 1
ATOM 5710 C C . SER B 1 363 ? 39.353 51.993 96.949 1.00 44.92 363 SER B C 1
ATOM 5711 O O . SER B 1 363 ? 39.769 53.097 96.590 1.00 45.07 363 SER B O 1
ATOM 5714 N N . GLY B 1 364 ? 39.973 50.854 96.649 1.00 43.59 364 GLY B N 1
ATOM 5715 C CA . GLY B 1 364 ? 41.167 50.832 95.817 1.00 42.47 364 GLY B CA 1
ATOM 5716 C C . GLY B 1 364 ? 41.515 49.426 95.366 1.00 41.42 364 GLY B C 1
ATOM 5717 O O . GLY B 1 364 ? 42.651 48.979 95.533 1.00 41.14 364 GLY B O 1
ATOM 5718 N N . ILE B 1 365 ? 40.535 48.736 94.786 1.00 40.20 365 ILE B N 1
ATOM 5719 C CA . ILE B 1 365 ? 40.672 47.311 94.473 1.00 39.28 365 ILE B CA 1
ATOM 5720 C C . ILE B 1 365 ? 41.467 47.035 93.195 1.00 38.27 365 ILE B C 1
ATOM 5721 O O . ILE B 1 365 ? 41.557 47.878 92.303 1.00 38.31 365 ILE B O 1
ATOM 5726 N N . LEU B 1 366 ? 42.034 45.833 93.144 1.00 36.99 366 LEU B N 1
ATOM 5727 C CA . LEU B 1 366 ? 42.864 45.349 92.046 1.00 36.01 366 LEU B CA 1
ATOM 5728 C C . LEU B 1 366 ? 42.209 44.173 91.311 1.00 35.03 366 LEU B C 1
ATOM 5729 O O . LEU B 1 366 ? 42.463 43.962 90.129 1.00 34.92 366 LEU B O 1
ATOM 5734 N N . SER B 1 367 ? 41.361 43.426 92.018 1.00 34.00 367 SER B N 1
ATOM 5735 C CA . SER B 1 367 ? 40.752 42.193 91.513 1.00 33.12 367 SER B CA 1
ATOM 5736 C C . SER B 1 367 ? 39.842 42.383 90.295 1.00 32.25 367 SER B C 1
ATOM 5737 O O . SER B 1 367 ? 39.665 41.454 89.508 1.00 32.00 367 SER B O 1
ATOM 5740 N N . SER B 1 368 ? 39.260 43.570 90.147 1.00 31.29 368 SER B N 1
ATOM 5741 C CA . SER B 1 368 ? 38.370 43.844 89.015 1.00 30.83 368 SER B CA 1
ATOM 5742 C C . SER B 1 368 ? 39.139 44.051 87.704 1.00 30.26 368 SER B C 1
ATOM 5743 O O . SER B 1 368 ? 38.582 43.881 86.620 1.00 30.16 368 SER B O 1
ATOM 5746 N N . LEU B 1 369 ? 40.413 44.426 87.811 1.00 29.71 369 LEU B N 1
ATOM 5747 C CA . LEU B 1 369 ? 41.315 44.466 86.660 1.00 29.30 369 LEU B CA 1
ATOM 5748 C C . LEU B 1 369 ? 41.743 43.056 86.242 1.00 28.87 369 LEU B C 1
ATOM 5749 O O . LEU B 1 369 ? 41.993 42.800 85.062 1.00 28.75 369 LEU B O 1
ATOM 5754 N N . LEU B 1 370 ? 41.837 42.154 87.217 1.00 28.34 370 LEU B N 1
ATOM 5755 C CA . LEU B 1 370 ? 42.153 40.747 86.951 1.00 28.02 370 LEU B CA 1
ATOM 5756 C C . LEU B 1 370 ? 40.992 40.019 86.265 1.00 27.75 370 LEU B C 1
ATOM 5757 O O . LEU B 1 370 ? 41.206 39.110 85.462 1.00 27.56 370 LEU B O 1
ATOM 5762 N N . ALA B 1 371 ? 39.767 40.432 86.578 1.00 27.50 371 ALA B N 1
ATOM 5763 C CA . ALA B 1 371 ? 38.569 39.741 86.106 1.00 27.34 371 ALA B CA 1
ATOM 5764 C C . ALA B 1 371 ? 38.084 40.263 84.751 1.00 27.15 371 ALA B C 1
ATOM 5765 O O . ALA B 1 371 ? 37.131 39.726 84.186 1.00 27.14 371 ALA B O 1
ATOM 5767 N N . SER B 1 372 ? 38.737 41.307 84.241 1.00 26.88 372 SER B N 1
ATOM 5768 C CA . SER B 1 372 ? 38.379 41.915 82.960 1.00 26.64 372 SER B CA 1
ATOM 5769 C C . SER B 1 372 ? 39.502 41.772 81.937 1.00 26.53 372 SER B C 1
ATOM 5770 O O . SER B 1 372 ? 40.674 41.744 82.298 1.00 26.30 372 SER B O 1
ATOM 5773 N N . ASN B 1 373 ? 39.128 41.698 80.663 1.00 26.52 373 ASN B N 1
ATOM 5774 C CA . ASN B 1 373 ? 40.082 41.657 79.555 1.00 26.55 373 ASN B CA 1
ATOM 5775 C C . ASN B 1 373 ? 39.738 42.652 78.441 1.00 26.85 373 ASN B C 1
ATOM 5776 O O . ASN B 1 373 ? 40.191 42.501 77.307 1.00 27.24 373 ASN B O 1
ATOM 5781 N N . ALA B 1 374 ? 38.941 43.665 78.770 1.00 27.27 374 ALA B N 1
ATOM 5782 C CA . ALA B 1 374 ? 38.525 44.684 77.801 1.00 27.57 374 ALA B CA 1
ATOM 5783 C C . ALA B 1 374 ? 37.856 45.855 78.505 1.00 27.99 374 ALA B C 1
ATOM 5784 O O . ALA B 1 374 ? 37.576 45.785 79.699 1.00 28.06 374 ALA B O 1
ATOM 5786 N N . TYR B 1 375 ? 37.613 46.935 77.766 1.00 28.57 375 TYR B N 1
ATOM 5787 C CA . TYR B 1 375 ? 36.873 48.073 78.297 1.00 29.05 375 TYR B CA 1
ATOM 5788 C C . TYR B 1 375 ? 35.948 48.727 77.273 1.00 29.90 375 TYR B C 1
ATOM 5789 O O . TYR B 1 375 ? 36.222 48.736 76.079 1.00 29.95 375 TYR B O 1
ATOM 5798 N N . LEU B 1 376 ? 34.843 49.265 77.777 1.00 30.87 376 LEU B N 1
ATOM 5799 C CA . LEU B 1 376 ? 33.853 49.965 76.977 1.00 31.77 376 LEU B CA 1
ATOM 5800 C C . LEU B 1 376 ? 33.862 51.432 77.383 1.00 32.58 376 LEU B C 1
ATOM 5801 O O . LEU B 1 376 ? 33.953 51.755 78.565 1.00 32.59 376 LEU B O 1
ATOM 5806 N N . GLU B 1 377 ? 33.764 52.313 76.396 1.00 33.67 377 GLU B N 1
ATOM 5807 C CA . GLU B 1 377 ? 33.755 53.748 76.632 1.00 34.56 377 GLU B CA 1
ATOM 5808 C C . GLU B 1 377 ? 32.370 54.307 76.329 1.00 35.42 377 GLU B C 1
ATOM 5809 O O . GLU B 1 377 ? 31.825 54.076 75.248 1.00 35.43 377 GLU B O 1
ATOM 5815 N N . ILE B 1 378 ? 31.807 55.029 77.297 1.00 36.53 378 ILE B N 1
ATOM 5816 C CA . ILE B 1 378 ? 30.508 55.676 77.148 1.00 37.43 378 ILE B CA 1
ATOM 5817 C C . ILE B 1 378 ? 30.714 57.187 77.189 1.00 38.32 378 ILE B C 1
ATOM 5818 O O . ILE B 1 378 ? 31.229 57.709 78.175 1.00 38.32 378 ILE B O 1
ATOM 5823 N N . PRO B 1 379 ? 30.317 57.897 76.133 1.00 39.52 379 PRO B N 1
ATOM 5824 C CA . PRO B 1 379 ? 30.515 59.351 76.083 1.00 40.32 379 PRO B CA 1
ATOM 5825 C C . PRO B 1 379 ? 29.661 60.115 77.097 1.00 41.31 379 PRO B C 1
ATOM 5826 O O . PRO B 1 379 ? 28.735 59.563 77.696 1.00 41.35 379 PRO B O 1
ATOM 5830 N N . GLU B 1 380 ? 29.981 61.393 77.264 1.00 42.51 380 GLU B N 1
ATOM 5831 C CA . GLU B 1 380 ? 29.346 62.240 78.271 1.00 43.43 380 GLU B CA 1
ATOM 5832 C C . GLU B 1 380 ? 27.872 62.499 77.963 1.00 44.43 380 GLU B C 1
ATOM 5833 O O . GLU B 1 380 ? 27.075 62.693 78.879 1.00 44.51 380 GLU B O 1
ATOM 5839 N N . ASP B 1 381 ? 27.514 62.484 76.680 1.00 45.68 381 ASP B N 1
ATOM 5840 C CA . ASP B 1 381 ? 26.139 62.771 76.251 1.00 46.72 381 ASP B CA 1
ATOM 5841 C C . ASP B 1 381 ? 25.211 61.543 76.236 1.00 47.54 381 ASP B C 1
ATOM 5842 O O . ASP B 1 381 ? 24.170 61.565 75.577 1.00 47.68 381 ASP B O 1
ATOM 5847 N N . SER B 1 382 ? 25.578 60.492 76.971 1.00 48.59 382 SER B N 1
ATOM 5848 C CA . SER B 1 382 ? 24.829 59.235 76.974 1.00 49.41 382 SER B CA 1
ATOM 5849 C C . SER B 1 382 ? 24.390 58.844 78.385 1.00 50.28 382 SER B C 1
ATOM 5850 O O . SER B 1 382 ? 25.127 59.044 79.352 1.00 50.33 382 SER B O 1
ATOM 5853 N N . GLU B 1 383 ? 23.190 58.274 78.487 1.00 51.29 383 GLU B N 1
ATOM 5854 C CA . GLU B 1 383 ? 22.626 57.848 79.770 1.00 52.21 383 GLU B CA 1
ATOM 5855 C C . GLU B 1 383 ? 22.948 56.390 80.111 1.00 52.88 383 GLU B C 1
ATOM 5856 O O . GLU B 1 383 ? 22.656 55.936 81.217 1.00 52.92 383 GLU B O 1
ATOM 5862 N N . GLY B 1 384 ? 23.542 55.665 79.164 1.00 53.71 384 GLY B N 1
ATOM 5863 C CA . GLY B 1 384 ? 23.909 54.272 79.367 1.00 54.36 384 GLY B CA 1
ATOM 5864 C C . GLY B 1 384 ? 23.500 53.376 78.216 1.00 55.04 384 GLY B C 1
ATOM 5865 O O . GLY B 1 384 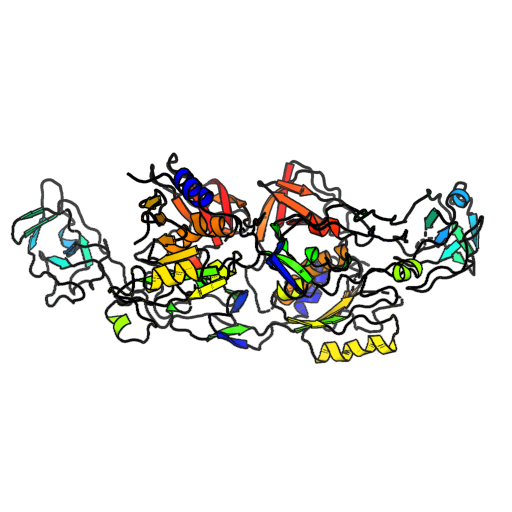? 23.101 53.856 77.154 1.00 55.06 384 GLY B O 1
ATOM 5866 N N . TYR B 1 385 ? 23.614 52.068 78.433 1.00 55.87 385 TYR B N 1
ATOM 5867 C CA . TYR B 1 385 ? 23.208 51.067 77.449 1.00 56.58 385 TYR B CA 1
ATOM 5868 C C . TYR B 1 385 ? 22.354 49.982 78.101 1.00 57.07 385 TYR B C 1
ATOM 5869 O O . TYR B 1 385 ? 22.671 49.500 79.185 1.00 57.09 385 TYR B O 1
ATOM 5878 N N . ARG B 1 386 ? 21.267 49.610 77.432 1.00 57.72 386 ARG B N 1
ATOM 5879 C CA . ARG B 1 386 ? 20.405 48.520 77.882 1.00 58.23 386 ARG B CA 1
ATOM 5880 C C . ARG B 1 386 ? 21.021 47.189 77.461 1.00 58.15 386 ARG B C 1
ATOM 5881 O O . ARG B 1 386 ? 21.659 47.103 76.413 1.00 58.26 386 ARG B O 1
ATOM 5889 N N . ARG B 1 387 ? 20.839 46.162 78.289 1.00 58.04 387 ARG B N 1
ATOM 5890 C CA . ARG B 1 387 ? 21.258 44.798 77.957 1.00 57.98 387 ARG B CA 1
ATOM 5891 C C . ARG B 1 387 ? 20.725 44.385 76.585 1.00 57.47 387 ARG B C 1
ATOM 5892 O O . ARG B 1 387 ? 19.559 44.624 76.267 1.00 57.46 387 ARG B O 1
ATOM 5900 N N . GLY B 1 388 ? 21.587 43.769 75.779 1.00 56.88 388 GLY B N 1
ATOM 5901 C CA . GLY B 1 388 ? 21.214 43.285 74.461 1.00 56.34 388 GLY B CA 1
ATOM 5902 C C . GLY B 1 388 ? 21.664 44.186 73.325 1.00 55.78 388 GLY B C 1
ATOM 5903 O O . GLY B 1 388 ? 21.553 43.809 72.159 1.00 55.84 388 GLY B O 1
ATOM 5904 N N . GLU B 1 389 ? 22.171 45.371 73.658 1.00 55.07 389 GLU B N 1
ATOM 5905 C CA . GLU B 1 389 ? 22.650 46.319 72.653 1.00 54.53 389 GLU B CA 1
ATOM 5906 C C . GLU B 1 389 ? 24.033 45.914 72.148 1.00 53.71 389 GLU B C 1
ATOM 5907 O O . GLU B 1 389 ? 24.753 45.177 72.819 1.00 53.61 389 GLU B O 1
ATOM 5913 N N . GLU B 1 390 ? 24.391 46.404 70.964 1.00 52.75 390 GLU B N 1
ATOM 5914 C CA . GLU B 1 390 ? 25.660 46.067 70.324 1.00 52.02 390 GLU B CA 1
ATOM 5915 C C . GLU B 1 390 ? 26.650 47.222 70.448 1.00 50.98 390 GLU B C 1
ATOM 5916 O O . GLU B 1 390 ? 26.576 48.197 69.698 1.00 50.94 390 GLU B O 1
ATOM 5922 N N . VAL B 1 391 ? 27.577 47.099 71.396 1.00 49.67 391 VAL B N 1
ATOM 5923 C CA . VAL B 1 391 ? 28.581 48.133 71.647 1.00 48.54 391 VAL B CA 1
ATOM 5924 C C . VAL B 1 391 ? 29.955 47.740 71.120 1.00 47.40 391 VAL B C 1
ATOM 5925 O O . VAL B 1 391 ? 30.221 46.568 70.850 1.00 47.36 391 VAL B O 1
ATOM 5929 N N . TRP B 1 392 ? 30.819 48.742 70.982 1.00 45.93 392 TRP B N 1
ATOM 5930 C CA . TRP B 1 392 ? 32.209 48.539 70.599 1.00 44.78 392 TRP B CA 1
ATOM 5931 C C . TRP B 1 392 ? 33.073 48.569 71.857 1.00 42.96 392 TRP B C 1
ATOM 5932 O O . TRP B 1 392 ? 32.927 49.462 72.691 1.00 42.86 392 TRP B O 1
ATOM 5943 N N . ILE B 1 393 ? 33.958 47.586 71.991 1.00 40.86 393 ILE B N 1
ATOM 5944 C CA . ILE B 1 393 ? 34.869 47.493 73.132 1.00 39.19 393 ILE B CA 1
ATOM 5945 C C . ILE B 1 393 ? 36.321 47.428 72.661 1.00 37.74 393 ILE B C 1
ATOM 5946 O O . ILE B 1 393 ? 36.592 47.055 71.525 1.00 37.38 393 ILE B O 1
ATOM 5951 N N . THR B 1 394 ? 37.245 47.796 73.543 1.00 36.05 394 THR B N 1
ATOM 5952 C CA . THR B 1 394 ? 38.673 47.744 73.258 1.00 34.81 394 THR B CA 1
ATOM 5953 C C . THR B 1 394 ? 39.314 46.661 74.120 1.00 33.99 394 THR B C 1
ATOM 5954 O O . THR B 1 394 ? 39.209 46.695 75.343 1.00 33.76 394 THR B O 1
ATOM 5958 N N . LEU B 1 395 ? 39.970 45.698 73.482 1.00 32.96 395 LEU B N 1
ATOM 5959 C CA . LEU B 1 395 ? 40.666 44.642 74.208 1.00 32.25 395 LEU B CA 1
ATOM 5960 C C . LEU B 1 395 ? 41.900 45.196 74.906 1.00 31.86 395 LEU B C 1
ATOM 5961 O O . LEU B 1 395 ? 42.573 46.084 74.383 1.00 31.60 395 LEU B O 1
ATOM 5966 N N . TYR B 1 396 ? 42.180 44.678 76.098 1.00 31.57 396 TYR B N 1
ATOM 5967 C CA . TYR B 1 396 ? 43.414 44.996 76.806 1.00 31.31 396 TYR B CA 1
ATOM 5968 C C . TYR B 1 396 ? 44.586 44.505 75.964 1.00 31.48 396 TYR B C 1
ATOM 5969 O O . TYR B 1 396 ? 44.573 43.376 75.470 1.00 31.43 396 TYR B O 1
#

Foldseek 3Di:
DAAALVVQQCLQQVPFAQDQDKDWAFLVPQAQFFAQFFDFFQAWVVNFKWQLAFFKFAALVQCQVAAQPRWQKAFEPEEADPPGADPDAYDRRYIYGYGTGYHRGHNGQEGDHVFDDDDRMGTDRHRDDGNYRIPGTRVVHHHGDGPDGGQERDDPVNSVCVVRVNRIGMGHDAFEEEEEEEEPLEDDDDDDVNVVVNHDYQDVQVVCVLSVSQRHHYDYPDYDYPDPVVVLCVVVVLVVGSAYEYEYVDDCVNFVWPDAAHQEPPQRRWTDHSRYTYYRQQVNVVLVCVSHVSVSSSSSVHDPSWDKDKAFEAAWDFDAASHKYKWFFADDPRYTYTDDDDDRSDCVSVVRGFWTFIDGNHDRTDGGRDMGMIIGD/DAAALVRQQCLQQVLFAQDLDKDWAFLVPQAQFFANFFDFFQAWVVNAKWFLAFFKFAAQVQCPPAAQVRKGKAFAPEEDDPPDADPDAHDRRYIHTDGGPHHRHHHGFEGDHVFDDDPRMGIHRHGDDGNYRMDGTRPPHHGGDGPDGGQERDDPVNSCCVVRVNRIGMGDDAFEEEEEEEDPLEDQDCVDPSNVVPRDHQDLQVVCVLSVLQRHHYDYPDYDYDDPCPPCVSVVVCVVVGVAYEYEPDAPWPDAQHQEPPQRGWTDHRRYTYHRAPVNSVQCCVSHVSVSSSSSVHDPSWDKDKAFEPAWDFDAASHKYKWFWADDDRHTYTQDDDDDRDDVSVVVGFKTFIDGRHDRTGGGGDIGMIIGD

Secondary structure (DSSP, 8-state):
-PBPHHHHHHHHHHH------EEEEEGGG-TT-BBSS-EE-SS-BSSS-EESSSEEEE-GGGGTT-BTTBPEEEEEEEEPPTT---SS---TTEEEEE-TTPBPPTT--EE----EEETTEEEE-SPPPTTTTEE-TTSSB-TT-EEE-TT-B--HHHH--TTTT-SEEEEEPPPEEEEEEE-TTEESS--HHHHHTT-EE--S---HHHHHHTT-EEEEEEEE-S-HHHHTTHHHHHHH-SEEEE----STTT---SEESBSEES-TT-EEETTEE---SHHHHHHHIIIIIHHHHH----SS-S-EEEEEESS-EE--TT-EEEEEEEEETTEEEE----SS--THHHHS--EEEEE-TT--EE-TT-EEEEEE-/-PBPHHHHHHHHHHH------EEEEEGGG-TT-BBSS-EE-SS-BSSS-EESSSEEEE-GGGGTT-BTTB-EEEEEEEEPPTT---SS---TTEEEEE-TTPBPPTT--EE----EE-SSEEEE-S---TTTTEE-TTSSB-TT-EEE-TT-B--HHHH--TTTT-SEEEEEPPPEEEEEE--TTEES-TTSTHHHHTPEE--S---HHHHHHTT-EEEEEEE--SSTTIIIIIHHHHHHH-SEEEEE-----SEE-BSEES-TT-EEETTEE---SHHHHHHHIIIIIHHHHH-----S-S-EEEEEESS-EE--TT-EEEEEEEEETTEEEE-----SS-SHHHHS-SEEEEE-TT--EE-TT-EEEEEE-

InterPro domains:
  IPR001453 MoaB/Mog domain [PF00994] (186-316)
  IPR001453 MoaB/Mog domain [SM00852] (186-317)
  IPR005110 MoeA, N-terminal and linker domain [PF03453] (9-173)
  IPR005111 MoeA, C-terminal, domain IV [PF03454] (329-394)
  IPR036135 MoeA, N-terminal and linker domain superfamily [SSF63882] (7-179)
  IPR036425 MoaB/Mog-like domain superfamily [G3DSA:3.40.980.10] (181-316)
  IPR036425 MoaB/Mog-like domain superfamily [SSF53218] (182-322)
  IPR036688 MoeA, C-terminal, domain IV superfamily [G3DSA:2.40.340.10] (320-396)
  IPR036688 MoeA, C-terminal, domain IV superfamily [SSF63867] (327-396)
  IPR038987 Molybdopterin biosynthesis protein MoeA-like [PTHR10192] (3-395)
  IPR038987 Molybdopterin biosynthesis protein MoeA-like [cd00887] (12-396)

CATH classification: 3.40.980.10 (+3 more: 3.90.105.10, 2.170.190.11, 2.40.340.10)

Radius of gyration: 32.5 Å; Cα contacts (8 Å, |Δi|>4): 1826; chains: 2; bounding box: 65×69×103 Å

B-factor: mean 38.58, std 9.54, range [15.86, 77.66]